Protein AF-0000000072902447 (afdb_homodimer)

Organism: NCBI:txid1402861

Foldseek 3Di:
DAEEEEDAALVLLVLLVVQAHQEYEYFHDDFPDTAFDDLVRLLSNLVPHPHAYEYEHHHDDPDLADDPVSLVSSLVSLLSVVVSVHQAYEHAHAHPVQHGPVVSVVSNCVSNPRHQYEHEASCLSHDDSLVRQVVLQVDPSHQEYEYLLNDQAVVVNLVSQQVSVVRDPPNFYEYEHPDWLVCPLVSLVRDPGPHYYYYLRQFDVSTNPGHGHSVRSNSNNVSVVVSVVVVVD/DAEEEEDAALVLLVLLVVQFHQEYEYFHDDFPDTAFDDLVRLLSNLVPHPHAYEYEHHHDDPDLADDPVSLVSSLVSLLSVVVSVHQAYEHAHAHPVQHGPVVSVVSNCVSNPRHQYEHEASLLSHDDSLVRQVVLQVDPSHQEYEYLLNDQAVVVNLVSQQVSVVRDPPNFYEYEHPDWLVCPLVSLVRDPGPHYYYYLRQFDVSTNPGHGHSVRSNSNNVSVVVSVVVVVD

Secondary structure (DSSP, 8-state):
-EEEEEESSHHHHHHHHHTT-SEEEE-EEETTEEEPPPHHHHHHHHTT--S-EEEE--S-SS-SS--HHHHHHHHHHHHHHHHTT-SEEEE--B-TTSSB-HHHHHHHHHHTTTSEEEE-GGGGG-S-HHHHHHHHTT-TTEEEEEE-TTSSSTTTTHHHHHHHHHH--SSEEEE-SS--HHHHHHHHHT---SEEEESGGGBGGG-TTSPBPHHHHHHHHHHHHHHHHHHH-/-EEEEEESSHHHHHHHHHTT-SEEEE-EEETTEEEPPPHHHHHHHHTT--S-EEEE--S-SS-SS--HHHHHHHHHHHHHHHHTT-SEEEE--B-TTSSB-HHHHHHHHHHTTTSEEEE-GGGGG-S-HHHHHHHHTT-TTEEEEEE-TTSSSTTTTHHHHHHHHHH-SSSEEEE-SS--HHHHHHHHHT---SEEEESGGGBGGG-TTSPBPHHHHHHHHHHHHHHHHHHH-

Solvent-accessible surface area (backbone atoms only — not comparable to full-atom values): 23045 Å² total; per-residue (Å²): 96,45,43,30,35,54,25,53,46,55,66,34,45,55,41,38,53,74,29,52,36,55,29,36,33,38,27,32,47,42,58,95,49,60,25,27,36,27,57,22,51,53,54,57,35,56,78,70,56,87,48,56,38,26,34,36,51,29,77,48,70,58,59,51,52,68,52,74,64,48,49,53,22,45,40,44,39,42,47,50,40,53,72,68,64,48,46,22,39,28,36,54,51,26,36,91,85,29,40,74,29,60,70,59,49,52,54,48,49,60,58,42,62,94,30,48,28,28,36,28,60,59,53,40,61,33,76,57,51,66,63,50,43,59,56,47,43,73,37,84,54,39,50,30,34,30,33,16,41,61,38,89,22,26,74,78,6,41,72,50,42,53,54,48,56,73,72,42,77,52,37,32,44,20,40,23,47,80,41,26,54,90,51,38,55,68,50,54,73,77,42,85,58,46,27,38,42,34,48,38,39,29,14,46,92,49,31,58,56,41,60,61,29,53,67,40,37,33,50,37,36,51,48,45,52,53,51,41,55,58,68,74,101,95,44,44,31,35,54,26,52,46,54,66,35,45,56,42,38,54,74,26,51,36,55,28,37,33,38,28,32,47,39,57,94,49,59,25,26,37,26,58,20,52,52,54,57,34,56,77,70,55,85,49,55,36,26,34,35,51,30,77,47,70,59,60,50,51,68,54,74,64,49,49,53,22,44,42,44,38,42,47,52,39,53,73,67,63,48,48,24,38,28,37,55,52,27,36,92,87,27,39,74,28,61,71,60,48,51,52,48,49,61,56,40,63,94,32,48,28,28,35,28,60,59,50,38,60,34,75,58,50,66,63,50,42,57,56,47,42,72,37,84,53,38,50,30,33,30,32,18,40,61,39,89,22,26,76,77,6,41,72,50,41,53,53,48,57,73,73,39,77,50,37,34,45,22,41,23,48,80,40,26,53,92,50,39,56,70,50,52,74,76,42,83,58,46,28,38,41,33,47,39,37,29,14,47,93,50,30,58,56,42,61,60,30,52,67,39,37,34,49,37,35,52,48,44,52,53,51,40,56,56,67,76,101

InterPro domains:
  IPR005627 CutC-like [PF03932] (1-198)
  IPR005627 CutC-like [PTHR12598] (1-202)
  IPR036822 CutC-like domain superfamily [G3DSA:3.20.20.380] (1-233)
  IPR036822 CutC-like domain superfamily [SSF110395] (1-213)

Structure (mmCIF, N/CA/C/O backbone):
data_AF-0000000072902447-model_v1
#
loop_
_entity.id
_entity.type
_entity.pdbx_description
1 polymer 'Copper homeostasis protein cutC homolog'
#
loop_
_atom_site.group_PDB
_atom_site.id
_atom_site.type_symbol
_atom_site.label_atom_id
_atom_site.label_alt_id
_atom_site.label_comp_id
_atom_site.label_asym_id
_atom_site.label_entity_id
_atom_site.label_seq_id
_atom_site.pdbx_PDB_ins_code
_atom_site.Cartn_x
_atom_site.Cartn_y
_atom_site.Cartn_z
_atom_site.occupancy
_atom_site.B_iso_or_equiv
_atom_site.auth_seq_id
_atom_site.auth_comp_id
_atom_site.auth_asym_id
_atom_site.auth_atom_id
_atom_site.pdbx_PDB_model_num
ATOM 1 N N . MET A 1 1 ? -4.559 -27.516 -11.805 1 92.56 1 MET A N 1
ATOM 2 C CA . MET A 1 1 ? -4.395 -26.062 -11.891 1 92.56 1 MET A CA 1
ATOM 3 C C . MET A 1 1 ? -4.977 -25.375 -10.664 1 92.56 1 MET A C 1
ATOM 5 O O . MET A 1 1 ? -6.062 -25.734 -10.203 1 92.56 1 MET A O 1
ATOM 9 N N . LEU A 1 2 ? -4.234 -24.484 -10.086 1 96.94 2 LEU A N 1
ATOM 10 C CA . LEU A 1 2 ? -4.637 -23.781 -8.875 1 96.94 2 LEU A CA 1
ATOM 11 C C . LEU A 1 2 ? -5.066 -22.359 -9.195 1 96.94 2 LEU A C 1
ATOM 13 O O . LEU A 1 2 ? -4.43 -21.672 -10 1 96.94 2 LEU A O 1
ATOM 17 N N . LEU A 1 3 ? -6.188 -21.938 -8.539 1 98.75 3 LEU A N 1
ATOM 18 C CA . LEU A 1 3 ? -6.68 -20.562 -8.664 1 98.75 3 LEU A CA 1
ATOM 19 C C . LEU A 1 3 ? -6.23 -19.719 -7.473 1 98.75 3 LEU A C 1
ATOM 21 O O . LEU A 1 3 ? -6.676 -19.938 -6.344 1 98.75 3 LEU A O 1
ATOM 25 N N . GLU A 1 4 ? -5.391 -18.828 -7.73 1 98.75 4 GLU A N 1
ATOM 26 C CA . GLU A 1 4 ? -4.926 -17.875 -6.73 1 98.75 4 GLU A CA 1
ATOM 27 C C . GLU A 1 4 ? -5.586 -16.516 -6.918 1 98.75 4 GLU A C 1
ATOM 29 O O . GLU A 1 4 ? -5.621 -15.984 -8.031 1 98.75 4 GLU A O 1
ATOM 34 N N . ILE A 1 5 ? -6.098 -15.961 -5.855 1 98.5 5 ILE A N 1
ATOM 35 C CA . ILE A 1 5 ? -6.793 -14.68 -5.93 1 98.5 5 ILE A CA 1
ATOM 36 C C . ILE A 1 5 ? -6.094 -13.656 -5.035 1 98.5 5 ILE A C 1
ATOM 38 O O . ILE A 1 5 ? -5.82 -13.938 -3.867 1 98.5 5 ILE A O 1
ATOM 42 N N . ALA A 1 6 ? -5.75 -12.508 -5.59 1 97.25 6 ALA A N 1
ATOM 43 C CA . ALA A 1 6 ? -5.223 -11.406 -4.789 1 97.25 6 ALA A CA 1
ATOM 44 C C . ALA A 1 6 ? -6.34 -10.703 -4.023 1 97.25 6 ALA A C 1
ATOM 46 O O . ALA A 1 6 ? -7.387 -10.383 -4.59 1 97.25 6 ALA A O 1
ATOM 47 N N . VAL A 1 7 ? -6.133 -10.477 -2.793 1 97.06 7 VAL A N 1
ATOM 48 C CA . VAL A 1 7 ? -7.148 -9.852 -1.948 1 97.06 7 VAL A CA 1
ATOM 49 C C . VAL A 1 7 ? -6.547 -8.648 -1.223 1 97.06 7 VAL A C 1
ATOM 51 O O . VAL A 1 7 ? -5.383 -8.68 -0.81 1 97.06 7 VAL A O 1
ATOM 54 N N . THR A 1 8 ? -7.371 -7.562 -0.995 1 96.12 8 THR A N 1
ATOM 55 C CA . THR A 1 8 ? -6.855 -6.328 -0.417 1 96.12 8 THR A CA 1
ATOM 56 C C . THR A 1 8 ? -7.66 -5.934 0.818 1 96.12 8 THR A C 1
ATOM 58 O O . THR A 1 8 ? -7.34 -4.945 1.484 1 96.12 8 THR A O 1
ATOM 61 N N . THR A 1 9 ? -8.719 -6.621 1.11 1 96.94 9 THR A N 1
ATOM 62 C CA . THR A 1 9 ? -9.531 -6.402 2.303 1 96.94 9 THR A CA 1
ATOM 63 C C . THR A 1 9 ? -9.953 -7.734 2.916 1 96.94 9 THR A C 1
ATOM 65 O O . THR A 1 9 ? -9.844 -8.781 2.275 1 96.94 9 THR A O 1
ATOM 68 N N . VAL A 1 10 ? -10.398 -7.695 4.148 1 98.19 10 VAL A N 1
ATOM 69 C CA . VAL A 1 10 ? -10.922 -8.898 4.797 1 98.19 10 VAL A CA 1
ATOM 70 C C . VAL A 1 10 ? -12.133 -9.414 4.02 1 98.19 10 VAL A C 1
ATOM 72 O O . VAL A 1 10 ? -12.266 -10.625 3.799 1 98.19 10 VAL A O 1
ATOM 75 N N . GLU A 1 11 ? -12.977 -8.531 3.535 1 97.44 11 GLU A N 1
ATOM 76 C CA . GLU A 1 11 ? -14.148 -8.922 2.76 1 97.44 11 GLU A CA 1
ATOM 77 C C . GLU A 1 11 ? -13.75 -9.609 1.456 1 97.44 11 GLU A C 1
ATOM 79 O O . GLU A 1 11 ? -14.375 -10.586 1.045 1 97.44 11 GLU A O 1
ATOM 84 N N . ASP A 1 12 ? -12.742 -9.039 0.76 1 97.25 12 ASP A N 1
ATOM 85 C CA . ASP A 1 12 ? -12.195 -9.719 -0.414 1 97.25 12 ASP A CA 1
ATOM 86 C C . ASP A 1 12 ? -11.875 -11.18 -0.108 1 97.25 12 ASP A C 1
ATOM 88 O O . ASP A 1 12 ? -12.234 -12.07 -0.876 1 97.25 12 ASP A O 1
ATOM 92 N N . ALA A 1 13 ? -11.148 -11.367 1.017 1 98.5 13 ALA A N 1
ATOM 93 C CA . ALA A 1 13 ? -10.672 -12.695 1.389 1 98.5 13 ALA A CA 1
ATOM 94 C C . ALA A 1 13 ? -11.828 -13.648 1.652 1 98.5 13 ALA A C 1
ATOM 96 O O . ALA A 1 13 ? -11.812 -14.797 1.199 1 98.5 13 ALA A O 1
ATOM 97 N N . LEU A 1 14 ? -12.828 -13.156 2.389 1 98.75 14 LEU A N 1
ATOM 98 C CA . LEU A 1 14 ? -14 -13.969 2.686 1 98.75 14 LEU A CA 1
ATOM 99 C C . LEU A 1 14 ? -14.711 -14.391 1.402 1 98.75 14 LEU A C 1
ATOM 101 O O . LEU A 1 14 ? -15.031 -15.57 1.225 1 98.75 14 LEU A O 1
ATOM 105 N N . ILE A 1 15 ? -14.875 -13.484 0.484 1 98.62 15 ILE A N 1
ATOM 106 C CA . ILE A 1 15 ? -15.562 -13.742 -0.773 1 98.62 15 ILE A CA 1
ATOM 107 C C . ILE A 1 15 ? -14.734 -14.695 -1.631 1 98.62 15 ILE A C 1
ATOM 109 O O . ILE A 1 15 ? -15.273 -15.664 -2.188 1 98.62 15 ILE A O 1
ATOM 113 N N . ALA A 1 16 ? -13.453 -14.461 -1.726 1 98.75 16 ALA A N 1
ATOM 114 C CA . ALA A 1 16 ? -12.578 -15.258 -2.576 1 98.75 16 ALA A CA 1
ATOM 115 C C . ALA A 1 16 ? -12.578 -16.719 -2.146 1 98.75 16 ALA A C 1
ATOM 117 O O . ALA A 1 16 ? -12.781 -17.609 -2.973 1 98.75 16 ALA A O 1
ATOM 118 N N . GLN A 1 17 ? -12.359 -17.016 -0.842 1 98.69 17 GLN A N 1
ATOM 119 C CA . GLN A 1 17 ? -12.25 -18.391 -0.37 1 98.69 17 GLN A CA 1
ATOM 120 C C . GLN A 1 17 ? -13.602 -19.094 -0.415 1 98.69 17 GLN A C 1
ATOM 122 O O . GLN A 1 17 ? -13.664 -20.297 -0.673 1 98.69 17 GLN A O 1
ATOM 127 N N . GLU A 1 18 ? -14.695 -18.328 -0.241 1 98.69 18 GLU A N 1
ATOM 128 C CA . GLU A 1 18 ? -16.031 -18.906 -0.278 1 98.69 18 GLU A CA 1
ATOM 129 C C . GLU A 1 18 ? -16.453 -19.25 -1.706 1 98.69 18 GLU A C 1
ATOM 131 O O . GLU A 1 18 ? -17.359 -20.062 -1.919 1 98.69 18 GLU A O 1
ATOM 136 N N . ASN A 1 19 ? -15.781 -18.625 -2.654 1 98.75 19 ASN A N 1
ATOM 137 C CA . ASN A 1 19 ? -16.219 -18.797 -4.039 1 98.75 19 ASN A CA 1
ATOM 138 C C . ASN A 1 19 ? -15.172 -19.562 -4.855 1 98.75 19 ASN A C 1
ATOM 140 O O . ASN A 1 19 ? -15.227 -19.562 -6.086 1 98.75 19 ASN A O 1
ATOM 144 N N . GLY A 1 20 ? -14.188 -20.156 -4.18 1 98.56 20 GLY A N 1
ATOM 145 C CA . GLY A 1 20 ? -13.461 -21.203 -4.879 1 98.56 20 GLY A CA 1
ATOM 146 C C . GLY A 1 20 ? -11.977 -20.922 -5.012 1 98.56 20 GLY A C 1
ATOM 147 O O . GLY A 1 20 ? -11.242 -21.703 -5.613 1 98.56 20 GLY A O 1
ATOM 148 N N . ALA A 1 21 ? -11.484 -19.812 -4.457 1 98.81 21 ALA A N 1
ATOM 149 C CA . ALA A 1 21 ? -10.047 -19.594 -4.469 1 98.81 21 ALA A CA 1
ATOM 150 C C . ALA A 1 21 ? -9.312 -20.75 -3.783 1 98.81 21 ALA A C 1
ATOM 152 O O . ALA A 1 21 ? -9.711 -21.188 -2.701 1 98.81 21 ALA A O 1
ATOM 153 N N . ASP A 1 22 ? -8.281 -21.266 -4.43 1 98.69 22 ASP A N 1
ATOM 154 C CA . ASP A 1 22 ? -7.484 -22.328 -3.824 1 98.69 22 ASP A CA 1
ATOM 155 C C . ASP A 1 22 ? -6.418 -21.75 -2.895 1 98.69 22 ASP A C 1
ATOM 157 O O . ASP A 1 22 ? -5.977 -22.422 -1.957 1 98.69 22 ASP A O 1
ATOM 161 N N . ARG A 1 23 ? -5.98 -20.594 -3.154 1 98.62 23 ARG A N 1
ATOM 162 C CA . ARG A 1 23 ? -4.992 -19.812 -2.42 1 98.62 23 ARG A CA 1
ATOM 163 C C . ARG A 1 23 ? -5.242 -18.312 -2.576 1 98.62 23 ARG A C 1
ATOM 165 O O . ARG A 1 23 ? -5.785 -17.875 -3.594 1 98.62 23 ARG A O 1
ATOM 172 N N . MET A 1 24 ? -4.902 -17.578 -1.589 1 98.69 24 MET A N 1
ATOM 173 C CA . MET A 1 24 ? -5.039 -16.125 -1.651 1 98.69 24 MET A CA 1
ATOM 174 C C . MET A 1 24 ? -3.691 -15.445 -1.442 1 98.69 24 MET A C 1
ATOM 176 O O . MET A 1 24 ? -2.842 -15.953 -0.709 1 98.69 24 MET A O 1
ATOM 180 N N . VAL A 1 25 ? -3.486 -14.367 -2.084 1 98.31 25 VAL A N 1
ATOM 181 C CA . VAL A 1 25 ? -2.346 -13.492 -1.823 1 98.31 25 VAL A CA 1
ATOM 182 C C . VAL A 1 25 ? -2.834 -12.148 -1.296 1 98.31 25 VAL A C 1
ATOM 184 O O . VAL A 1 25 ? -3.58 -11.438 -1.978 1 98.31 25 VAL A O 1
ATOM 187 N N . VAL A 1 26 ? -2.404 -11.812 -0.092 1 98.12 26 VAL A N 1
ATOM 188 C CA . VAL A 1 26 ? -2.781 -10.539 0.511 1 98.12 26 VAL A CA 1
ATOM 189 C C . VAL A 1 26 ? -1.803 -9.445 0.075 1 98.12 26 VAL A C 1
ATOM 191 O O . VAL A 1 26 ? -0.586 -9.648 0.113 1 98.12 26 VAL A O 1
ATOM 194 N N . MET A 1 27 ? -2.328 -8.367 -0.364 1 96.31 27 MET A N 1
ATOM 195 C CA . MET A 1 27 ? -1.509 -7.207 -0.711 1 96.31 27 MET A CA 1
ATOM 196 C C . MET A 1 27 ? -2.258 -5.906 -0.435 1 96.31 27 MET A C 1
ATOM 198 O O . MET A 1 27 ? -3.463 -5.922 -0.177 1 96.31 27 MET A O 1
ATOM 202 N N . SER A 1 28 ? -1.474 -4.875 -0.25 1 93.06 28 SER A N 1
ATOM 203 C CA . SER A 1 28 ? -2.068 -3.543 -0.303 1 93.06 28 SER A CA 1
ATOM 204 C C . SER A 1 28 ? -1.907 -2.92 -1.686 1 93.06 28 SER A C 1
ATOM 206 O O . SER A 1 28 ? -0.865 -3.076 -2.326 1 93.06 28 SER A O 1
ATOM 208 N N . SER A 1 29 ? -3.02 -2.613 -2.209 1 72.31 29 SER A N 1
ATOM 209 C CA . SER A 1 29 ? -2.951 -2.111 -3.576 1 72.31 29 SER A CA 1
ATOM 210 C C . SER A 1 29 ? -3.672 -0.775 -3.713 1 72.31 29 SER A C 1
ATOM 212 O O . SER A 1 29 ? -4.625 -0.5 -2.98 1 72.31 29 SER A O 1
ATOM 214 N N . VAL A 1 30 ? -2.738 0.03 -4.348 1 63.28 30 VAL A N 1
ATOM 215 C CA . VAL A 1 30 ? -3.412 1.206 -4.887 1 63.28 30 VAL A CA 1
ATOM 216 C C . VAL A 1 30 ? -3.299 1.214 -6.41 1 63.28 30 VAL A C 1
ATOM 218 O O . VAL A 1 30 ? -2.213 1.419 -6.957 1 63.28 30 VAL A O 1
ATOM 221 N N . GLY A 1 31 ? -4.227 0.625 -7.086 1 67.94 31 GLY A N 1
ATOM 222 C CA . GLY A 1 31 ? -4.168 0.491 -8.531 1 67.94 31 GLY A CA 1
ATOM 223 C C . GLY A 1 31 ? -3.789 -0.906 -8.984 1 67.94 31 GLY A C 1
ATOM 224 O O . GLY A 1 31 ? -4.398 -1.89 -8.562 1 67.94 31 GLY A O 1
ATOM 225 N N . ASN A 1 32 ? -2.797 -0.96 -9.93 1 69.31 32 ASN A N 1
ATOM 226 C CA . ASN A 1 32 ? -2.457 -2.25 -10.523 1 69.31 32 ASN A CA 1
ATOM 227 C C . ASN A 1 32 ? -1.223 -2.861 -9.867 1 69.31 32 ASN A C 1
ATOM 229 O O . ASN A 1 32 ? -0.818 -3.973 -10.211 1 69.31 32 ASN A O 1
ATOM 233 N N . GLU A 1 33 ? -0.6 -2.156 -8.977 1 80 33 GLU A N 1
ATOM 234 C CA . GLU A 1 33 ? 0.58 -2.664 -8.281 1 80 33 GLU A CA 1
ATOM 235 C C . GLU A 1 33 ? 0.296 -2.887 -6.797 1 80 33 GLU A C 1
ATOM 237 O O . GLU A 1 33 ? -0.623 -2.283 -6.238 1 80 33 GLU A O 1
ATOM 242 N N . GLY A 1 34 ? 1.068 -3.859 -6.262 1 91.75 34 GLY A N 1
ATOM 243 C CA . GLY A 1 34 ? 0.869 -4.16 -4.852 1 91.75 34 GLY A CA 1
ATOM 244 C C . GLY A 1 34 ? 2.1 -3.895 -4.004 1 91.75 34 GLY A C 1
ATOM 245 O O . GLY A 1 34 ? 3.219 -3.859 -4.523 1 91.75 34 GLY A O 1
ATOM 246 N N . VAL A 1 35 ? 1.847 -3.6 -2.791 1 95.62 35 VAL A N 1
ATOM 247 C CA . VAL A 1 35 ? 2.902 -3.506 -1.789 1 95.62 35 VAL A CA 1
ATOM 248 C C . VAL A 1 35 ? 2.551 -4.375 -0.584 1 95.62 35 VAL A C 1
ATOM 250 O O . VAL A 1 35 ? 1.444 -4.914 -0.5 1 95.62 35 VAL A O 1
ATOM 253 N N . THR A 1 36 ? 3.604 -4.562 0.254 1 97.81 36 THR A N 1
ATOM 254 C CA . THR A 1 36 ? 3.391 -5.359 1.457 1 97.81 36 THR A CA 1
ATOM 255 C C . THR A 1 36 ? 2.258 -4.781 2.297 1 97.81 36 THR A C 1
ATOM 257 O O . THR A 1 36 ? 2.256 -3.588 2.607 1 97.81 36 THR A O 1
ATOM 260 N N . PRO A 1 37 ? 1.238 -5.586 2.615 1 97.56 37 PRO A N 1
ATOM 261 C CA . PRO A 1 37 ? 0.109 -5.09 3.406 1 97.56 37 PRO A CA 1
ATOM 262 C C . PRO A 1 37 ? 0.487 -4.801 4.855 1 97.56 37 PRO A C 1
ATOM 264 O O . PRO A 1 37 ? 1.569 -5.188 5.305 1 97.56 37 PRO A O 1
ATOM 267 N N . SER A 1 38 ? -0.385 -4.102 5.516 1 97.88 38 SER A N 1
ATOM 268 C CA . SER A 1 38 ? -0.175 -3.82 6.934 1 97.88 38 SER A CA 1
ATOM 269 C C . SER A 1 38 ? -0.292 -5.086 7.77 1 97.88 38 SER A C 1
ATOM 271 O O . SER A 1 38 ? -0.918 -6.062 7.348 1 97.88 38 SER A O 1
ATOM 273 N N . PHE A 1 39 ? 0.347 -5.051 8.914 1 97.88 39 PHE A N 1
ATOM 274 C CA . PHE A 1 39 ? 0.264 -6.16 9.859 1 97.88 39 PHE A CA 1
ATOM 275 C C . PHE A 1 39 ? -1.186 -6.457 10.227 1 97.88 39 PHE A C 1
ATOM 277 O O . PHE A 1 39 ? -1.607 -7.613 10.227 1 97.88 39 PHE A O 1
ATOM 284 N N . GLY A 1 40 ? -1.967 -5.398 10.555 1 98.38 40 GLY A N 1
ATOM 285 C CA . GLY A 1 40 ? -3.35 -5.559 10.969 1 98.38 40 GLY A CA 1
ATOM 286 C C . GLY A 1 40 ? -4.215 -6.242 9.93 1 98.38 40 GLY A C 1
ATOM 287 O O . GLY A 1 40 ? -5.074 -7.059 10.266 1 98.38 40 GLY A O 1
ATOM 288 N N . LEU A 1 41 ? -4.035 -5.93 8.672 1 98.44 41 LEU A N 1
ATOM 289 C CA . LEU A 1 41 ? -4.828 -6.531 7.602 1 98.44 41 LEU A CA 1
ATOM 290 C C . LEU A 1 41 ? -4.57 -8.031 7.512 1 98.44 41 LEU A C 1
ATOM 292 O O . LEU A 1 41 ? -5.516 -8.82 7.461 1 98.44 41 LEU A O 1
ATOM 296 N N . VAL A 1 42 ? -3.268 -8.43 7.516 1 98.75 42 VAL A N 1
ATOM 297 C CA . VAL A 1 42 ? -2.92 -9.844 7.395 1 98.75 42 VAL A CA 1
ATOM 298 C C . VAL A 1 42 ? -3.436 -10.609 8.609 1 98.75 42 VAL A C 1
ATOM 300 O O . VAL A 1 42 ? -4.004 -11.688 8.477 1 98.75 42 VAL A O 1
ATOM 303 N N . GLU A 1 43 ? -3.221 -10.039 9.766 1 98.75 43 GLU A N 1
ATOM 304 C CA . GLU A 1 43 ? -3.68 -10.68 10.992 1 98.75 43 GLU A CA 1
ATOM 305 C C . GLU A 1 43 ? -5.188 -10.914 10.969 1 98.75 43 GLU A C 1
ATOM 307 O O . GLU A 1 43 ? -5.66 -12 11.312 1 98.75 43 GLU A O 1
ATOM 312 N N . GLU A 1 44 ? -5.941 -9.875 10.586 1 98.56 44 GLU A N 1
ATOM 313 C CA . GLU A 1 44 ? -7.395 -9.984 10.539 1 98.56 44 GLU A CA 1
ATOM 314 C C . GLU A 1 44 ? -7.84 -11.039 9.531 1 98.56 44 GLU A C 1
ATOM 316 O O . GLU A 1 44 ? -8.75 -11.828 9.805 1 98.56 44 GLU A O 1
ATOM 321 N N . ILE A 1 45 ? -7.238 -11.047 8.352 1 98.69 45 ILE A N 1
ATOM 322 C CA . ILE A 1 45 ? -7.598 -12.016 7.316 1 98.69 45 ILE A CA 1
ATOM 323 C C . ILE A 1 45 ? -7.27 -13.43 7.797 1 98.69 45 ILE A C 1
ATOM 325 O O . ILE A 1 45 ? -8.047 -14.359 7.574 1 98.69 45 ILE A O 1
ATOM 329 N N . LYS A 1 46 ? -6.117 -13.594 8.414 1 98.56 46 LYS A N 1
ATOM 330 C CA . LYS A 1 46 ? -5.648 -14.898 8.875 1 98.56 46 LYS A CA 1
ATOM 331 C C . LYS A 1 46 ? -6.656 -15.539 9.828 1 98.56 46 LYS A C 1
ATOM 333 O O . LYS A 1 46 ? -6.816 -16.766 9.836 1 98.56 46 LYS A O 1
ATOM 338 N N . LYS A 1 47 ? -7.414 -14.789 10.609 1 97.81 47 LYS A N 1
ATOM 339 C CA . LYS A 1 47 ? -8.391 -15.273 11.578 1 97.81 47 LYS A CA 1
ATOM 340 C C . LYS A 1 47 ? -9.508 -16.047 10.883 1 97.81 47 LYS A C 1
ATOM 342 O O . LYS A 1 47 ? -10.148 -16.906 11.5 1 97.81 47 LYS A O 1
ATOM 347 N N . PHE A 1 48 ? -9.703 -15.719 9.602 1 97.06 48 PHE A N 1
ATOM 348 C CA . PHE A 1 48 ? -10.875 -16.266 8.93 1 97.06 48 PHE A CA 1
ATOM 349 C C . PHE A 1 48 ? -10.461 -17.203 7.797 1 97.06 48 PHE A C 1
ATOM 351 O O . PHE A 1 48 ? -11.305 -17.906 7.23 1 97.06 48 PHE A O 1
ATOM 358 N N . SER A 1 49 ? -9.219 -17.219 7.477 1 97.5 49 SER A N 1
ATOM 359 C CA . SER A 1 49 ? -8.758 -17.922 6.281 1 97.5 49 SER A CA 1
ATOM 360 C C . SER A 1 49 ? -8.789 -19.438 6.484 1 97.5 49 SER A C 1
ATOM 362 O O . SER A 1 49 ? -8.25 -19.938 7.473 1 97.5 49 SER A O 1
ATOM 364 N N . PHE A 1 50 ? -9.336 -20.156 5.543 1 97.81 50 PHE A N 1
ATOM 365 C CA . PHE A 1 50 ? -9.289 -21.609 5.582 1 97.81 50 PHE A CA 1
ATOM 366 C C . PHE A 1 50 ? -8.586 -22.156 4.348 1 97.81 50 PHE A C 1
ATOM 368 O O . PHE A 1 50 ? -8.375 -23.375 4.234 1 97.81 50 PHE A O 1
ATOM 375 N N . VAL A 1 51 ? -8.258 -21.328 3.402 1 98.19 51 VAL A N 1
ATOM 376 C CA . VAL A 1 51 ? -7.359 -21.688 2.314 1 98.19 51 VAL A CA 1
ATOM 377 C C . VAL A 1 51 ? -5.977 -21.078 2.57 1 98.19 51 VAL A C 1
ATOM 379 O O . VAL A 1 51 ? -5.84 -20.125 3.338 1 98.19 51 VAL A O 1
ATOM 382 N N . PRO A 1 52 ? -4.918 -21.656 1.969 1 98.56 52 PRO A N 1
ATOM 383 C CA . PRO A 1 52 ? -3.572 -21.125 2.18 1 98.56 52 PRO A CA 1
ATOM 384 C C . PRO A 1 52 ? -3.469 -19.641 1.85 1 98.56 52 PRO A C 1
ATOM 386 O O . PRO A 1 52 ? -4.047 -19.172 0.862 1 98.56 52 PRO A O 1
ATOM 389 N N . LEU A 1 53 ? -2.781 -18.938 2.727 1 98.69 53 LEU A N 1
ATOM 390 C CA . LEU A 1 53 ? -2.59 -17.5 2.594 1 98.69 53 LEU A CA 1
ATOM 391 C C . LEU A 1 53 ? -1.13 -17.156 2.301 1 98.69 53 LEU A C 1
ATOM 393 O O . LEU A 1 53 ? -0.228 -17.672 2.977 1 98.69 53 LEU A O 1
ATOM 397 N N . SER A 1 54 ? -0.941 -16.438 1.248 1 98.62 54 SER A N 1
ATOM 398 C CA . SER A 1 54 ? 0.356 -15.836 0.953 1 98.62 54 SER A CA 1
ATOM 399 C C . SER A 1 54 ? 0.309 -14.32 1.098 1 98.62 54 SER A C 1
ATOM 401 O O . SER A 1 54 ? -0.772 -13.727 1.139 1 98.62 54 SER A O 1
ATOM 403 N N . VAL A 1 55 ? 1.481 -13.727 1.285 1 98.81 55 VAL A N 1
ATOM 404 C CA . VAL A 1 55 ? 1.545 -12.281 1.428 1 98.81 55 VAL A CA 1
ATOM 405 C C . VAL A 1 55 ? 2.584 -11.711 0.464 1 98.81 55 VAL A C 1
ATOM 407 O O . VAL A 1 55 ? 3.691 -12.242 0.351 1 98.81 55 VAL A O 1
ATOM 410 N N . LEU A 1 56 ? 2.182 -10.695 -0.217 1 98.25 56 LEU A N 1
ATOM 411 C CA . LEU A 1 56 ? 3.121 -9.984 -1.075 1 98.25 56 LEU A CA 1
ATOM 412 C C . LEU A 1 56 ? 4.168 -9.25 -0.244 1 98.25 56 LEU A C 1
ATOM 414 O O . LEU A 1 56 ? 3.824 -8.516 0.686 1 98.25 56 LEU A O 1
ATOM 418 N N . ILE A 1 57 ? 5.422 -9.492 -0.516 1 98.56 57 ILE A N 1
ATOM 419 C CA . ILE A 1 57 ? 6.539 -8.789 0.105 1 98.56 57 ILE A CA 1
ATOM 420 C C . ILE A 1 57 ? 7.199 -7.871 -0.917 1 98.56 57 ILE A C 1
ATOM 422 O O . ILE A 1 57 ? 8 -8.32 -1.739 1 98.56 57 ILE A O 1
ATOM 426 N N . GLN A 1 58 ? 6.852 -6.688 -0.906 1 97.19 58 GLN A N 1
ATOM 427 C CA . GLN A 1 58 ? 7.281 -5.633 -1.818 1 97.19 58 GLN A CA 1
ATOM 428 C C . GLN A 1 58 ? 7.258 -4.27 -1.135 1 97.19 58 GLN A C 1
ATOM 430 O O . GLN A 1 58 ? 6.188 -3.689 -0.93 1 97.19 58 GLN A O 1
ATOM 435 N N . PRO A 1 59 ? 8.375 -3.775 -0.769 1 96.25 59 PRO A N 1
ATOM 436 C CA . PRO A 1 59 ? 8.43 -2.617 0.127 1 96.25 59 PRO A CA 1
ATOM 437 C C . PRO A 1 59 ? 7.965 -1.328 -0.548 1 96.25 59 PRO A C 1
ATOM 439 O O . PRO A 1 59 ? 7.613 -0.362 0.133 1 96.25 59 PRO A O 1
ATOM 442 N N . HIS A 1 60 ? 8.039 -1.233 -1.888 1 93.75 60 HIS A N 1
ATOM 443 C CA . HIS A 1 60 ? 7.59 -0.079 -2.656 1 93.75 60 HIS A CA 1
ATOM 444 C C . HIS A 1 60 ? 7.398 -0.437 -4.125 1 93.75 60 HIS A C 1
ATOM 446 O O . HIS A 1 60 ? 7.738 -1.544 -4.551 1 93.75 60 HIS A O 1
ATOM 452 N N . CYS A 1 61 ? 6.852 0.449 -4.914 1 89.62 61 CYS A N 1
ATOM 453 C CA . CYS A 1 61 ? 6.578 0.188 -6.324 1 89.62 61 CYS A CA 1
ATOM 454 C C . CYS A 1 61 ? 7.527 0.978 -7.219 1 89.62 61 CYS A C 1
ATOM 456 O O . CYS A 1 61 ? 7.18 1.312 -8.352 1 89.62 61 CYS A O 1
ATOM 458 N N . GLN A 1 62 ? 8.695 1.357 -6.715 1 90.75 62 GLN A N 1
ATOM 459 C CA . GLN A 1 62 ? 9.609 2.227 -7.457 1 90.75 62 GLN A CA 1
ATOM 460 C C . GLN A 1 62 ? 10.531 1.416 -8.359 1 90.75 62 GLN A C 1
ATOM 462 O O . GLN A 1 62 ? 10.812 1.814 -9.492 1 90.75 62 GLN A O 1
ATOM 467 N N . THR A 1 63 ? 11.023 0.361 -7.855 1 93.06 63 THR A N 1
ATOM 468 C CA . THR A 1 63 ? 11.992 -0.483 -8.539 1 93.06 63 THR A CA 1
ATOM 469 C C . THR A 1 63 ? 12.047 -1.872 -7.91 1 93.06 63 THR A C 1
ATOM 471 O O . THR A 1 63 ? 11.609 -2.061 -6.773 1 93.06 63 THR A O 1
ATOM 474 N N . TYR A 1 64 ? 12.453 -2.855 -8.703 1 96.75 64 TYR A N 1
ATOM 475 C CA . TYR A 1 64 ? 12.703 -4.184 -8.156 1 96.75 64 TYR A CA 1
ATOM 476 C C . TYR A 1 64 ? 14.18 -4.359 -7.805 1 96.75 64 TYR A C 1
ATOM 478 O O . TYR A 1 64 ? 14.578 -5.414 -7.305 1 96.75 64 TYR A O 1
ATOM 486 N N . ALA A 1 65 ? 14.984 -3.33 -8.164 1 97.69 65 ALA A N 1
ATOM 487 C CA . ALA A 1 65 ? 16.375 -3.273 -7.711 1 97.69 65 ALA A CA 1
ATOM 488 C C . ALA A 1 65 ? 16.469 -2.598 -6.348 1 97.69 65 ALA A C 1
ATOM 490 O O . ALA A 1 65 ? 16.531 -1.368 -6.258 1 97.69 65 ALA A O 1
ATOM 491 N N . TYR A 1 66 ? 16.578 -3.398 -5.328 1 97.81 66 TYR A N 1
ATOM 492 C CA . TYR A 1 66 ? 16.422 -2.932 -3.955 1 97.81 66 TYR A CA 1
ATOM 493 C C . TYR A 1 66 ? 17.766 -2.584 -3.338 1 97.81 66 TYR A C 1
ATOM 495 O O . TYR A 1 66 ? 18.797 -3.191 -3.674 1 97.81 66 TYR A O 1
ATOM 503 N N . ASN A 1 67 ? 17.766 -1.603 -2.453 1 97.19 67 ASN A N 1
ATOM 504 C CA . ASN A 1 67 ? 18.953 -1.27 -1.678 1 97.19 67 ASN A CA 1
ATOM 505 C C . ASN A 1 67 ? 18.969 -1.993 -0.335 1 97.19 67 ASN A C 1
ATOM 507 O O . ASN A 1 67 ? 18.109 -2.826 -0.063 1 97.19 67 ASN A O 1
ATOM 511 N N . LYS A 1 68 ? 19.969 -1.721 0.476 1 97.5 68 LYS A N 1
ATOM 512 C CA . LYS A 1 68 ? 20.156 -2.453 1.725 1 97.5 68 LYS A CA 1
ATOM 513 C C . LYS A 1 68 ? 18.984 -2.238 2.676 1 97.5 68 LYS A C 1
ATOM 515 O O . LYS A 1 68 ? 18.594 -3.15 3.41 1 97.5 68 LYS A O 1
ATOM 520 N N . TYR A 1 69 ? 18.391 -1.043 2.689 1 98.19 69 TYR A N 1
ATOM 521 C CA . TYR A 1 69 ? 17.266 -0.751 3.568 1 98.19 69 TYR A CA 1
ATOM 522 C C . TYR A 1 69 ? 16.016 -1.499 3.119 1 98.19 69 TYR A C 1
ATOM 524 O O . TYR A 1 69 ? 15.25 -1.988 3.947 1 98.19 69 TYR A O 1
ATOM 532 N N . ASP A 1 70 ? 15.867 -1.573 1.794 1 98 70 ASP A N 1
ATOM 533 C CA . ASP A 1 70 ? 14.75 -2.332 1.248 1 98 70 ASP A CA 1
ATOM 534 C C . ASP A 1 70 ? 14.82 -3.797 1.678 1 98 70 ASP A C 1
ATOM 536 O O . ASP A 1 70 ? 13.812 -4.371 2.105 1 98 70 ASP A O 1
ATOM 540 N N . VAL A 1 71 ? 16 -4.344 1.582 1 98.12 71 VAL A N 1
ATOM 541 C CA . VAL A 1 71 ? 16.188 -5.758 1.894 1 98.12 71 VAL A CA 1
ATOM 542 C C . VAL A 1 71 ? 15.891 -6.004 3.371 1 98.12 71 VAL A C 1
ATOM 544 O O . VAL A 1 71 ? 15.234 -6.984 3.721 1 98.12 71 VAL A O 1
ATOM 547 N N . LYS A 1 72 ? 16.391 -5.145 4.211 1 98.31 72 LYS A N 1
ATOM 548 C CA . LYS A 1 72 ? 16.125 -5.273 5.641 1 98.31 72 LYS A CA 1
ATOM 549 C C . LYS A 1 72 ? 14.625 -5.195 5.926 1 98.31 72 LYS A C 1
ATOM 551 O O . LYS A 1 72 ? 14.102 -5.961 6.738 1 98.31 72 LYS A O 1
ATOM 556 N N . THR A 1 73 ? 13.977 -4.297 5.25 1 98.62 73 THR A N 1
ATOM 557 C CA . THR A 1 73 ? 12.531 -4.141 5.375 1 98.62 73 THR A CA 1
ATOM 558 C C . THR A 1 73 ? 11.82 -5.426 4.961 1 98.62 73 THR A C 1
ATOM 560 O O . THR A 1 73 ? 10.961 -5.922 5.691 1 98.62 73 THR A O 1
ATOM 563 N N . MET A 1 74 ? 12.203 -5.984 3.873 1 98.81 74 MET A N 1
ATOM 564 C CA . MET A 1 74 ? 11.586 -7.195 3.342 1 98.81 74 MET A CA 1
ATOM 565 C C . MET A 1 74 ? 11.812 -8.375 4.277 1 98.81 74 MET A C 1
ATOM 567 O O . MET A 1 74 ? 10.891 -9.156 4.531 1 98.81 74 MET A O 1
ATOM 571 N N . CYS A 1 75 ? 13.047 -8.461 4.758 1 98.81 75 CYS A N 1
ATOM 572 C CA . CYS A 1 75 ? 13.359 -9.531 5.691 1 98.81 75 CYS A CA 1
ATOM 573 C C . CYS A 1 75 ? 12.5 -9.445 6.945 1 98.81 75 CYS A C 1
ATOM 575 O O . CYS A 1 75 ? 11.93 -10.445 7.387 1 98.81 75 CYS A O 1
ATOM 577 N N . ARG A 1 76 ? 12.398 -8.273 7.488 1 98.62 76 ARG A N 1
ATOM 578 C CA . ARG A 1 76 ? 11.602 -8.07 8.695 1 98.62 76 ARG A CA 1
ATOM 579 C C . ARG A 1 76 ? 10.133 -8.375 8.438 1 98.62 76 ARG A C 1
ATOM 581 O O . ARG A 1 76 ? 9.461 -8.984 9.281 1 98.62 76 ARG A O 1
ATOM 588 N N . ASP A 1 77 ? 9.633 -7.953 7.301 1 98.75 77 ASP A N 1
ATOM 589 C CA . ASP A 1 77 ? 8.25 -8.242 6.945 1 98.75 77 ASP A CA 1
ATOM 590 C C . ASP A 1 77 ? 8.008 -9.742 6.816 1 98.75 77 ASP A C 1
ATOM 592 O O . ASP A 1 77 ? 6.977 -10.25 7.258 1 98.75 77 ASP A O 1
ATOM 596 N N . ILE A 1 78 ? 8.953 -10.461 6.207 1 98.88 78 ILE A N 1
ATOM 597 C CA . ILE A 1 78 ? 8.836 -11.914 6.098 1 98.88 78 ILE A CA 1
ATOM 598 C C . ILE A 1 78 ? 8.781 -12.531 7.492 1 98.88 78 ILE A C 1
ATOM 600 O O . ILE A 1 78 ? 7.965 -13.422 7.75 1 98.88 78 ILE A O 1
ATOM 604 N N . GLU A 1 79 ? 9.594 -12.055 8.398 1 98.56 79 GLU A N 1
ATOM 605 C CA . GLU A 1 79 ? 9.594 -12.547 9.773 1 98.56 79 GLU A CA 1
ATOM 606 C C . GLU A 1 79 ? 8.242 -12.336 10.438 1 98.56 79 GLU A C 1
ATOM 608 O O . GLU A 1 79 ? 7.75 -13.211 11.156 1 98.56 79 GLU A O 1
ATOM 613 N N . MET A 1 80 ? 7.676 -11.195 10.203 1 98.06 80 MET A N 1
ATOM 614 C CA . MET A 1 80 ? 6.367 -10.898 10.773 1 98.06 80 MET A CA 1
ATOM 615 C C . MET A 1 80 ? 5.301 -11.836 10.211 1 98.06 80 MET A C 1
ATOM 617 O O . MET A 1 80 ? 4.379 -12.234 10.922 1 98.06 80 MET A O 1
ATOM 621 N N . MET A 1 81 ? 5.41 -12.117 8.922 1 98.56 81 MET A N 1
ATOM 622 C CA . MET A 1 81 ? 4.453 -13.039 8.32 1 98.56 81 MET A CA 1
ATOM 623 C C . MET A 1 81 ? 4.586 -14.438 8.914 1 98.56 81 MET A C 1
ATOM 625 O O . MET A 1 81 ? 3.59 -15.133 9.094 1 98.56 81 MET A O 1
ATOM 629 N N . LYS A 1 82 ? 5.801 -14.844 9.188 1 97.81 82 LYS A N 1
ATOM 630 C CA . LYS A 1 82 ? 6.02 -16.125 9.859 1 97.81 82 LYS A CA 1
ATOM 631 C C . LYS A 1 82 ? 5.352 -16.141 11.234 1 97.81 82 LYS A C 1
ATOM 633 O O . LYS A 1 82 ? 4.75 -17.141 11.625 1 97.81 82 LYS A O 1
ATOM 638 N N . GLU A 1 83 ? 5.477 -15.023 11.891 1 96.5 83 GLU A N 1
ATOM 639 C CA . GLU A 1 83 ? 4.844 -14.898 13.203 1 96.5 83 GLU A CA 1
ATOM 640 C C . GLU A 1 83 ? 3.33 -15.055 13.094 1 96.5 83 GLU A C 1
ATOM 642 O O . GLU A 1 83 ? 2.697 -15.625 13.992 1 96.5 83 GLU A O 1
ATOM 647 N N . LEU A 1 84 ? 2.789 -14.602 12.047 1 97.81 84 LEU A N 1
ATOM 648 C CA . LEU A 1 84 ? 1.349 -14.664 11.836 1 97.81 84 LEU A CA 1
ATOM 649 C C . LEU A 1 84 ? 0.948 -16.016 11.258 1 97.81 84 LEU A C 1
ATOM 651 O O . LEU A 1 84 ? -0.235 -16.266 11.008 1 97.81 84 LEU A O 1
ATOM 655 N N . LYS A 1 85 ? 1.955 -16.859 10.953 1 97.75 85 LYS A N 1
ATOM 656 C CA . LYS A 1 85 ? 1.776 -18.234 10.492 1 97.75 85 LYS A CA 1
ATOM 657 C C . LYS A 1 85 ? 1.127 -18.281 9.109 1 97.75 85 LYS A C 1
ATOM 659 O O . LYS A 1 85 ? 0.281 -19.125 8.844 1 97.75 85 LYS A O 1
ATOM 664 N N . VAL A 1 86 ? 1.399 -17.25 8.305 1 97.88 86 VAL A N 1
ATOM 665 C CA . VAL A 1 86 ? 0.939 -17.328 6.922 1 97.88 86 VAL A CA 1
ATOM 666 C C . VAL A 1 86 ? 1.71 -18.422 6.18 1 97.88 86 VAL A C 1
ATOM 668 O O . VAL A 1 86 ? 2.854 -18.719 6.527 1 97.88 86 VAL A O 1
ATOM 671 N N . GLU A 1 87 ? 1.141 -19 5.184 1 98.56 87 GLU A N 1
ATOM 672 C CA . GLU A 1 87 ? 1.678 -20.203 4.535 1 98.56 87 GLU A CA 1
ATOM 673 C C . GLU A 1 87 ? 2.73 -19.828 3.492 1 98.56 87 GLU A C 1
ATOM 675 O O . GLU A 1 87 ? 3.637 -20.625 3.213 1 98.56 87 GLU A O 1
ATOM 680 N N . GLY A 1 88 ? 2.637 -18.656 2.926 1 98.69 88 GLY A N 1
ATOM 681 C CA . GLY A 1 88 ? 3.566 -18.312 1.855 1 98.69 88 GLY A CA 1
ATOM 682 C C . GLY A 1 88 ? 3.814 -16.828 1.72 1 98.69 88 GLY A C 1
ATOM 683 O O . GLY A 1 88 ? 3.143 -16.016 2.363 1 98.69 88 GLY A O 1
ATOM 684 N N . VAL A 1 89 ? 4.824 -16.469 0.943 1 98.88 89 VAL A N 1
ATOM 685 C CA . VAL A 1 89 ? 5.133 -15.094 0.58 1 98.88 89 VAL A CA 1
ATOM 686 C C . VAL A 1 89 ? 5.461 -15.016 -0.908 1 98.88 89 VAL A C 1
ATOM 688 O O . VAL A 1 89 ? 5.855 -16.016 -1.52 1 98.88 89 VAL A O 1
ATOM 691 N N . SER A 1 90 ? 5.215 -13.898 -1.513 1 98.62 90 SER A N 1
ATOM 692 C CA . SER A 1 90 ? 5.559 -13.594 -2.898 1 98.62 90 SER A CA 1
ATOM 693 C C . SER A 1 90 ? 6.477 -12.383 -2.986 1 98.62 90 SER A C 1
ATOM 695 O O . SER A 1 90 ? 6.16 -11.32 -2.449 1 98.62 90 SER A O 1
ATOM 697 N N . PHE A 1 91 ? 7.613 -12.547 -3.594 1 98.62 91 PHE A N 1
ATOM 698 C CA . PHE A 1 91 ? 8.516 -11.414 -3.775 1 98.62 91 PHE A CA 1
ATOM 699 C C . PHE A 1 91 ? 9.367 -11.594 -5.027 1 98.62 91 PHE A C 1
ATOM 701 O O . PHE A 1 91 ? 9.391 -12.68 -5.617 1 98.62 91 PHE A O 1
ATOM 708 N N . GLY A 1 92 ? 9.922 -10.586 -5.543 1 98.25 92 GLY A N 1
ATOM 709 C CA . GLY A 1 92 ? 10.914 -10.531 -6.605 1 98.25 92 GLY A CA 1
ATOM 710 C C . GLY A 1 92 ? 12.008 -9.508 -6.352 1 98.25 92 GLY A C 1
ATOM 711 O O . GLY A 1 92 ? 11.766 -8.477 -5.727 1 98.25 92 GLY A O 1
ATOM 712 N N . CYS A 1 93 ? 13.18 -9.812 -6.746 1 98.5 93 CYS A N 1
ATOM 713 C CA . CYS A 1 93 ? 14.32 -8.922 -6.566 1 98.5 93 CYS A CA 1
ATOM 714 C C . CYS A 1 93 ? 15.273 -9 -7.754 1 98.5 93 CYS A C 1
ATOM 716 O O . CYS A 1 93 ? 15.664 -10.094 -8.164 1 98.5 93 CYS A O 1
ATOM 718 N N . LEU A 1 94 ? 15.562 -7.898 -8.297 1 98.62 94 LEU A N 1
ATOM 719 C CA . LEU A 1 94 ? 16.375 -7.836 -9.508 1 98.62 94 LEU A CA 1
ATOM 720 C C . LEU A 1 94 ? 17.578 -6.934 -9.305 1 98.62 94 LEU A C 1
ATOM 722 O O . LEU A 1 94 ? 17.594 -6.102 -8.398 1 98.62 94 LEU A O 1
ATOM 726 N N . THR A 1 95 ? 18.656 -7.18 -10.086 1 98.06 95 THR A N 1
ATOM 727 C CA . THR A 1 95 ? 19.75 -6.219 -10.203 1 98.06 95 THR A CA 1
ATOM 728 C C . THR A 1 95 ? 19.344 -5.055 -11.102 1 98.06 95 THR A C 1
ATOM 730 O O . THR A 1 95 ? 18.312 -5.113 -11.789 1 98.06 95 THR A O 1
ATOM 733 N N . LYS A 1 96 ? 20.156 -3.986 -11.094 1 96.44 96 LYS A N 1
ATOM 734 C CA . LYS A 1 96 ? 19.906 -2.84 -11.961 1 96.44 96 LYS A CA 1
ATOM 735 C C . LYS A 1 96 ? 19.969 -3.238 -13.43 1 96.44 96 LYS A C 1
ATOM 737 O O . LYS A 1 96 ? 19.375 -2.572 -14.281 1 96.44 96 LYS A O 1
ATOM 742 N N . GLU A 1 97 ? 20.609 -4.355 -13.758 1 96.12 97 GLU A N 1
ATOM 743 C CA . GLU A 1 97 ? 20.797 -4.828 -15.125 1 96.12 97 GLU A CA 1
ATOM 744 C C . GLU A 1 97 ? 19.641 -5.727 -15.555 1 96.12 97 GLU A C 1
ATOM 746 O O . GLU A 1 97 ? 19.609 -6.211 -16.688 1 96.12 97 GLU A O 1
ATOM 751 N N . GLY A 1 98 ? 18.688 -5.945 -14.648 1 96.56 98 GLY A N 1
ATOM 752 C CA . GLY A 1 98 ? 17.531 -6.73 -15.016 1 96.56 98 GLY A CA 1
ATOM 753 C C . GLY A 1 98 ? 17.75 -8.227 -14.875 1 96.56 98 GLY A C 1
ATOM 754 O O . GLY A 1 98 ? 17.219 -9.016 -15.664 1 96.56 98 GLY A O 1
ATOM 755 N N . GLU A 1 99 ? 18.625 -8.578 -13.977 1 97.94 99 GLU A N 1
ATOM 756 C CA . GLU A 1 99 ? 18.844 -9.969 -13.602 1 97.94 99 GLU A CA 1
ATOM 757 C C . GLU A 1 99 ? 18.359 -10.242 -12.18 1 97.94 99 GLU A C 1
ATOM 759 O O . GLU A 1 99 ? 18.109 -9.305 -11.422 1 97.94 99 GLU A O 1
ATOM 764 N N . ILE A 1 100 ? 18.203 -11.516 -11.922 1 98.56 100 ILE A N 1
ATOM 765 C CA . ILE A 1 100 ? 17.859 -11.844 -10.547 1 98.56 100 ILE A CA 1
ATOM 766 C C . ILE A 1 100 ? 19.016 -11.461 -9.625 1 98.56 100 ILE A C 1
ATOM 768 O O . ILE A 1 100 ? 20.172 -11.781 -9.898 1 98.56 100 ILE A O 1
ATOM 772 N N . ASP A 1 101 ? 18.781 -10.688 -8.609 1 98.5 101 ASP A N 1
ATOM 773 C CA . ASP A 1 101 ? 19.766 -10.43 -7.559 1 98.5 101 ASP A CA 1
ATOM 774 C C . ASP A 1 101 ? 19.938 -11.641 -6.648 1 98.5 101 ASP A C 1
ATOM 776 O O . ASP A 1 101 ? 19.219 -11.781 -5.648 1 98.5 101 ASP A O 1
ATOM 780 N N . LYS A 1 102 ? 20.875 -12.5 -6.984 1 98.19 102 LYS A N 1
ATOM 781 C CA . LYS A 1 102 ? 21.031 -13.797 -6.332 1 98.19 102 LYS A CA 1
ATOM 782 C C . LYS A 1 102 ? 21.297 -13.633 -4.84 1 98.19 102 LYS A C 1
ATOM 784 O O . LYS A 1 102 ? 20.75 -14.367 -4.02 1 98.19 102 LYS A O 1
ATOM 789 N N . GLN A 1 103 ? 22.141 -12.719 -4.469 1 98.06 103 GLN A N 1
ATOM 790 C CA . GLN A 1 103 ? 22.469 -12.492 -3.064 1 98.06 103 GLN A CA 1
ATOM 791 C C . GLN A 1 103 ? 21.234 -12.117 -2.258 1 98.06 103 GLN A C 1
ATOM 793 O O . GLN A 1 103 ? 21 -12.672 -1.186 1 98.06 103 GLN A O 1
ATOM 798 N N . MET A 1 104 ? 20.469 -11.219 -2.777 1 98.19 104 MET A N 1
ATOM 799 C CA . MET A 1 104 ? 19.234 -10.805 -2.104 1 98.19 104 MET A CA 1
ATOM 800 C C . MET A 1 104 ? 18.234 -11.945 -2.061 1 98.19 104 MET A C 1
ATOM 802 O O . MET A 1 104 ? 17.562 -12.148 -1.046 1 98.19 104 MET A O 1
ATOM 806 N N . LEU A 1 105 ? 18.141 -12.617 -3.17 1 98.56 105 LEU A N 1
ATOM 807 C CA . LEU A 1 105 ? 17.234 -13.758 -3.242 1 98.56 105 LEU A CA 1
ATOM 808 C C . LEU A 1 105 ? 17.531 -14.766 -2.139 1 98.56 105 LEU A C 1
ATOM 810 O O . LEU A 1 105 ? 16.625 -15.195 -1.423 1 98.56 105 LEU A O 1
ATOM 814 N N . GLU A 1 106 ? 18.766 -15.078 -2.018 1 98.5 106 GLU A N 1
ATOM 815 C CA . GLU A 1 106 ? 19.156 -16.078 -1.03 1 98.5 106 GLU A CA 1
ATOM 816 C C . GLU A 1 106 ? 18.875 -15.602 0.389 1 98.5 106 GLU A C 1
ATOM 818 O O . GLU A 1 106 ? 18.453 -16.391 1.243 1 98.5 106 GLU A O 1
ATOM 823 N N . LEU A 1 107 ? 19.062 -14.336 0.642 1 98.5 107 LEU A N 1
ATOM 824 C CA . LEU A 1 107 ? 18.766 -13.766 1.948 1 98.5 107 LEU A CA 1
ATOM 825 C C . LEU A 1 107 ? 17.266 -13.852 2.24 1 98.5 107 LEU A C 1
ATOM 827 O O . LEU A 1 107 ? 16.875 -14.25 3.338 1 98.5 107 LEU A O 1
ATOM 831 N N . LEU A 1 108 ? 16.438 -13.492 1.288 1 98.75 108 LEU A N 1
ATOM 832 C CA . LEU A 1 108 ? 14.984 -13.516 1.463 1 98.75 108 LEU A CA 1
ATOM 833 C C . LEU A 1 108 ? 14.484 -14.953 1.623 1 98.75 108 LEU A C 1
ATOM 835 O O . LEU A 1 108 ? 13.594 -15.219 2.436 1 98.75 108 LEU A O 1
ATOM 839 N N . LEU A 1 109 ? 15.086 -15.883 0.827 1 98.62 109 LEU A N 1
ATOM 840 C CA . LEU A 1 109 ? 14.711 -17.281 0.922 1 98.62 109 LEU A CA 1
ATOM 841 C C . LEU A 1 109 ? 15.062 -17.859 2.291 1 98.62 109 LEU A C 1
ATOM 843 O O . LEU A 1 109 ? 14.312 -18.656 2.848 1 98.62 109 LEU A O 1
ATOM 847 N N . TYR A 1 110 ? 16.188 -17.391 2.801 1 98.5 110 TYR A N 1
ATOM 848 C CA . TYR A 1 110 ? 16.594 -17.828 4.133 1 98.5 110 TYR A CA 1
ATOM 849 C C . TYR A 1 110 ? 15.562 -17.406 5.18 1 98.5 110 TYR A C 1
ATOM 851 O O . TYR A 1 110 ? 15.188 -18.203 6.047 1 98.5 110 TYR A O 1
ATOM 859 N N . ARG A 1 111 ? 15.094 -16.188 5.09 1 98.38 111 ARG A N 1
ATOM 860 C CA . ARG A 1 111 ? 14.094 -15.688 6.027 1 98.38 111 ARG A CA 1
ATOM 861 C C . ARG A 1 111 ? 12.75 -16.359 5.816 1 98.38 111 ARG A C 1
ATOM 863 O O . ARG A 1 111 ? 11.953 -16.484 6.754 1 98.38 111 ARG A O 1
ATOM 870 N N . ALA A 1 112 ? 12.477 -16.859 4.609 1 98.5 112 ALA A N 1
ATOM 871 C CA . ALA A 1 112 ? 11.188 -17.422 4.254 1 98.5 112 ALA A CA 1
ATOM 872 C C . ALA A 1 112 ? 11.211 -18.953 4.375 1 98.5 112 ALA A C 1
ATOM 874 O O . ALA A 1 112 ? 10.344 -19.641 3.822 1 98.5 112 ALA A O 1
ATOM 875 N N . ARG A 1 113 ? 12.258 -19.469 5.008 1 97.56 113 ARG A N 1
ATOM 876 C CA . ARG A 1 113 ? 12.367 -20.922 5.133 1 97.56 113 ARG A CA 1
ATOM 877 C C . ARG A 1 113 ? 11.094 -21.516 5.715 1 97.56 113 ARG A C 1
ATOM 879 O O . ARG A 1 113 ? 10.57 -21.016 6.711 1 97.56 113 ARG A O 1
ATOM 886 N N . GLY A 1 114 ? 10.633 -22.578 5.066 1 97.25 114 GLY A N 1
ATOM 887 C CA . GLY A 1 114 ? 9.438 -23.266 5.535 1 97.25 114 GLY A CA 1
ATOM 888 C C . GLY A 1 114 ? 8.164 -22.75 4.91 1 97.25 114 GLY A C 1
ATOM 889 O O . GLY A 1 114 ? 7.094 -23.328 5.078 1 97.25 114 GLY A O 1
ATOM 890 N N . MET A 1 115 ? 8.242 -21.672 4.152 1 98.12 115 MET A N 1
ATOM 891 C CA . MET A 1 115 ? 7.074 -21.078 3.51 1 98.12 115 MET A CA 1
ATOM 892 C C . MET A 1 115 ? 7.047 -21.391 2.02 1 98.12 115 MET A C 1
ATOM 894 O O . MET A 1 115 ? 8.078 -21.734 1.433 1 98.12 115 MET A O 1
ATOM 898 N N . HIS A 1 116 ? 5.855 -21.359 1.438 1 97.81 116 HIS A N 1
ATOM 899 C CA . HIS A 1 116 ? 5.695 -21.375 -0.012 1 97.81 116 HIS A CA 1
ATOM 900 C C . HIS A 1 116 ? 6.125 -20.047 -0.628 1 97.81 116 HIS A C 1
ATOM 902 O O . HIS A 1 116 ? 5.512 -19.016 -0.363 1 97.81 116 HIS A O 1
ATOM 908 N N . VAL A 1 117 ? 7.168 -20.062 -1.467 1 98.69 117 VAL A N 1
ATOM 909 C CA . VAL A 1 117 ? 7.656 -18.812 -2.041 1 98.69 117 VAL A CA 1
ATOM 910 C C . VAL A 1 117 ? 7.277 -18.734 -3.518 1 98.69 117 VAL A C 1
ATOM 912 O O . VAL A 1 117 ? 7.531 -19.672 -4.277 1 98.69 117 VAL A O 1
ATOM 915 N N . SER A 1 118 ? 6.648 -17.688 -3.902 1 98.56 118 SER A N 1
ATOM 916 C CA . SER A 1 118 ? 6.41 -17.344 -5.301 1 98.56 118 SER A CA 1
ATOM 917 C C . SER A 1 118 ? 7.281 -16.156 -5.738 1 98.56 118 SER A C 1
ATOM 919 O O . SER A 1 118 ? 7.355 -15.148 -5.043 1 98.56 118 SER A O 1
ATOM 921 N N . PHE A 1 119 ? 8.016 -16.359 -6.836 1 98.62 119 PHE A N 1
ATOM 922 C CA . PHE A 1 119 ? 8.672 -15.211 -7.469 1 98.62 119 PHE A CA 1
ATOM 923 C C . PHE A 1 119 ? 7.688 -14.445 -8.344 1 98.62 119 PHE A C 1
ATOM 925 O O . PHE A 1 119 ? 7.219 -14.961 -9.359 1 98.62 119 PHE A O 1
ATOM 932 N N . HIS A 1 120 ? 7.387 -13.188 -7.898 1 97.5 120 HIS A N 1
ATOM 933 C CA . HIS A 1 120 ? 6.23 -12.508 -8.484 1 97.5 120 HIS A CA 1
ATOM 934 C C . HIS A 1 120 ? 6.594 -11.844 -9.805 1 97.5 120 HIS A C 1
ATOM 936 O O . HIS A 1 120 ? 7.578 -12.219 -10.445 1 97.5 120 HIS A O 1
ATOM 942 N N . ASN A 1 121 ? 5.832 -10.953 -10.305 1 94.94 121 ASN A N 1
ATOM 943 C CA . ASN A 1 121 ? 5.816 -10.469 -11.68 1 94.94 121 ASN A CA 1
ATOM 944 C C . ASN A 1 121 ? 7.07 -9.672 -12.008 1 94.94 121 ASN A C 1
ATOM 946 O O . ASN A 1 121 ? 7.281 -9.281 -13.156 1 94.94 121 ASN A O 1
ATOM 950 N N . ALA A 1 122 ? 7.961 -9.383 -10.938 1 97.06 122 ALA A N 1
ATOM 951 C CA . ALA A 1 122 ? 9.281 -8.852 -11.273 1 97.06 122 ALA A CA 1
ATOM 952 C C . ALA A 1 122 ? 9.953 -9.703 -12.344 1 97.06 122 ALA A C 1
ATOM 954 O O . ALA A 1 122 ? 10.805 -9.219 -13.094 1 97.06 122 ALA A O 1
ATOM 955 N N . PHE A 1 123 ? 9.57 -10.984 -12.43 1 98.06 123 PHE A N 1
ATOM 956 C CA . PHE A 1 123 ? 10.07 -11.945 -13.406 1 98.06 123 PHE A CA 1
ATOM 957 C C . PHE A 1 123 ? 9.922 -11.398 -14.82 1 98.06 123 PHE A C 1
ATOM 959 O O . PHE A 1 123 ? 10.773 -11.648 -15.68 1 98.06 123 PHE A O 1
ATOM 966 N N . ASP A 1 124 ? 8.906 -10.617 -15.125 1 97.5 124 ASP A N 1
ATOM 967 C CA . ASP A 1 124 ? 8.586 -10.141 -16.469 1 97.5 124 ASP A CA 1
ATOM 968 C C . ASP A 1 124 ? 9.531 -9.016 -16.891 1 97.5 124 ASP A C 1
ATOM 970 O O . ASP A 1 124 ? 9.5 -8.578 -18.047 1 97.5 124 ASP A O 1
ATOM 974 N N . PHE A 1 125 ? 10.398 -8.578 -15.992 1 97.06 125 PHE A N 1
ATOM 975 C CA . PHE A 1 125 ? 11.344 -7.504 -16.297 1 97.06 125 PHE A CA 1
ATOM 976 C C . PHE A 1 125 ? 12.75 -8.055 -16.484 1 97.06 125 PHE A C 1
ATOM 978 O O . PHE A 1 125 ? 13.688 -7.301 -16.734 1 97.06 125 PHE A O 1
ATOM 985 N N . ILE A 1 126 ? 12.867 -9.305 -16.391 1 97.69 126 ILE A N 1
ATOM 986 C CA . ILE A 1 126 ? 14.148 -9.977 -16.547 1 97.69 126 ILE A CA 1
ATOM 987 C C . ILE A 1 126 ? 14.469 -10.148 -18.031 1 97.69 126 ILE A C 1
ATOM 989 O O . ILE A 1 126 ? 13.594 -10.523 -18.812 1 97.69 126 ILE A O 1
ATOM 993 N N . LYS A 1 127 ? 15.656 -9.953 -18.359 1 94.19 127 LYS A N 1
ATOM 994 C CA . LYS A 1 127 ? 16.094 -9.992 -19.75 1 94.19 127 LYS A CA 1
ATOM 995 C C . LYS A 1 127 ? 16.031 -11.414 -20.297 1 94.19 127 LYS A C 1
ATOM 997 O O . LYS A 1 127 ? 15.352 -11.672 -21.297 1 94.19 127 LYS A O 1
ATOM 1002 N N . ASP A 1 128 ? 16.672 -12.273 -19.719 1 94.94 128 ASP A N 1
ATOM 1003 C CA . ASP A 1 128 ? 16.688 -13.68 -20.125 1 94.94 128 ASP A CA 1
ATOM 1004 C C . ASP A 1 128 ? 15.891 -14.531 -19.141 1 94.94 128 ASP A C 1
ATOM 1006 O O . ASP A 1 128 ? 16.453 -15.078 -18.188 1 94.94 128 ASP A O 1
ATOM 1010 N N . GLN A 1 129 ? 14.672 -14.719 -19.438 1 95.75 129 GLN A N 1
ATOM 1011 C CA . GLN A 1 129 ? 13.766 -15.406 -18.531 1 95.75 129 GLN A CA 1
ATOM 1012 C C . GLN A 1 129 ? 14.07 -16.906 -18.469 1 95.75 129 GLN A C 1
ATOM 1014 O O . GLN A 1 129 ? 13.789 -17.562 -17.469 1 95.75 129 GLN A O 1
ATOM 1019 N N . GLY A 1 130 ? 14.594 -17.422 -19.594 1 94.31 130 GLY A N 1
ATOM 1020 C CA . GLY A 1 130 ? 14.992 -18.812 -19.562 1 94.31 130 GLY A CA 1
ATOM 1021 C C . GLY A 1 130 ? 16.062 -19.109 -18.531 1 94.31 130 GLY A C 1
ATOM 1022 O O . GLY A 1 130 ? 15.906 -20.031 -17.719 1 94.31 130 GLY A O 1
ATOM 1023 N N . GLU A 1 131 ? 17.094 -18.344 -18.547 1 94.75 131 GLU A N 1
ATOM 1024 C CA . GLU A 1 131 ? 18.172 -18.484 -17.578 1 94.75 131 GLU A CA 1
ATOM 1025 C C . GLU A 1 131 ? 17.672 -18.203 -16.156 1 94.75 131 GLU A C 1
ATOM 1027 O O . GLU A 1 131 ? 18.109 -18.859 -15.211 1 94.75 131 GLU A O 1
ATOM 1032 N N . ALA A 1 132 ? 16.828 -17.25 -16.062 1 96.31 132 ALA A N 1
ATOM 1033 C CA . ALA A 1 132 ? 16.266 -16.922 -14.75 1 96.31 132 ALA A CA 1
ATOM 1034 C C . ALA A 1 132 ? 15.469 -18.078 -14.18 1 96.31 132 ALA A C 1
ATOM 1036 O O . ALA A 1 132 ? 15.57 -18.375 -12.984 1 96.31 132 ALA A O 1
ATOM 1037 N N . LEU A 1 133 ? 14.711 -18.703 -15.031 1 96.06 133 LEU A N 1
ATOM 1038 C CA . LEU A 1 133 ? 13.914 -19.844 -14.609 1 96.06 133 LEU A CA 1
ATOM 1039 C C . LEU A 1 133 ? 14.812 -20.984 -14.133 1 96.06 133 LEU A C 1
ATOM 1041 O O . LEU A 1 133 ? 14.523 -21.625 -13.117 1 96.06 133 LEU A O 1
ATOM 1045 N N . GLU A 1 134 ? 15.836 -21.234 -14.844 1 95.12 134 GLU A N 1
ATOM 1046 C CA . GLU A 1 134 ? 16.797 -22.25 -14.461 1 95.12 134 GLU A CA 1
ATOM 1047 C C . GLU A 1 134 ? 17.422 -21.953 -13.109 1 95.12 134 GLU A C 1
ATOM 1049 O O . GLU A 1 134 ? 17.578 -22.844 -12.273 1 95.12 134 GLU A O 1
ATOM 1054 N N . LEU A 1 135 ? 17.75 -20.75 -12.898 1 96.56 135 LEU A N 1
ATOM 1055 C CA . LEU A 1 135 ? 18.328 -20.328 -11.625 1 96.56 135 LEU A CA 1
ATOM 1056 C C . LEU A 1 135 ? 17.328 -20.531 -10.484 1 96.56 135 LEU A C 1
ATOM 1058 O O . LEU A 1 135 ? 17.688 -21.094 -9.453 1 96.56 135 LEU A O 1
ATOM 1062 N N . LEU A 1 136 ? 16.109 -20.094 -10.664 1 97.69 136 LEU A N 1
ATOM 1063 C CA . LEU A 1 136 ? 15.086 -20.188 -9.625 1 97.69 136 LEU A CA 1
ATOM 1064 C C . LEU A 1 136 ? 14.797 -21.656 -9.289 1 97.69 136 LEU A C 1
ATOM 1066 O O . LEU A 1 136 ? 14.477 -21.969 -8.141 1 97.69 136 LEU A O 1
ATOM 1070 N N . ALA A 1 137 ? 14.938 -22.531 -10.273 1 95.88 137 ALA A N 1
ATOM 1071 C CA . ALA A 1 137 ? 14.664 -23.953 -10.094 1 95.88 137 ALA A CA 1
ATOM 1072 C C . ALA A 1 137 ? 15.664 -24.578 -9.125 1 95.88 137 ALA A C 1
ATOM 1074 O O . ALA A 1 137 ? 15.43 -25.672 -8.602 1 95.88 137 ALA A O 1
ATOM 1075 N N . GLN A 1 138 ? 16.766 -23.906 -8.93 1 95.75 138 GLN A N 1
ATOM 1076 C CA . GLN A 1 138 ? 17.797 -24.422 -8.047 1 95.75 138 GLN A CA 1
ATOM 1077 C C . GLN A 1 138 ? 17.406 -24.25 -6.582 1 95.75 138 GLN A C 1
ATOM 1079 O O . GLN A 1 138 ? 18.016 -24.844 -5.691 1 95.75 138 GLN A O 1
ATOM 1084 N N . TYR A 1 139 ? 16.438 -23.438 -6.305 1 96.81 139 TYR A N 1
ATOM 1085 C CA . TYR A 1 139 ? 15.984 -23.188 -4.941 1 96.81 139 TYR A CA 1
ATOM 1086 C C . TYR A 1 139 ? 14.688 -23.922 -4.648 1 96.81 139 TYR A C 1
ATOM 1088 O O . TYR A 1 139 ? 13.641 -23.594 -5.199 1 96.81 139 TYR A O 1
ATOM 1096 N N . LYS A 1 140 ? 14.695 -24.828 -3.764 1 94.56 140 LYS A N 1
ATOM 1097 C CA . LYS A 1 140 ? 13.555 -25.688 -3.477 1 94.56 140 LYS A CA 1
ATOM 1098 C C . LYS A 1 140 ? 12.406 -24.891 -2.869 1 94.56 140 LYS A C 1
ATOM 1100 O O . LYS A 1 140 ? 11.242 -25.297 -2.949 1 94.56 140 LYS A O 1
ATOM 1105 N N . GLU A 1 141 ? 12.773 -23.75 -2.252 1 95.81 141 GLU A N 1
ATOM 1106 C CA . GLU A 1 141 ? 11.758 -22.938 -1.605 1 95.81 141 GLU A CA 1
ATOM 1107 C C . GLU A 1 141 ? 10.883 -22.219 -2.637 1 95.81 141 GLU A C 1
ATOM 1109 O O . GLU A 1 141 ? 9.734 -21.875 -2.354 1 95.81 141 GLU A O 1
ATOM 1114 N N . VAL A 1 142 ? 11.422 -21.984 -3.824 1 98.06 142 VAL A N 1
ATOM 1115 C CA . VAL A 1 142 ? 10.68 -21.297 -4.875 1 98.06 142 VAL A CA 1
ATOM 1116 C C . VAL A 1 142 ? 9.75 -22.281 -5.582 1 98.06 142 VAL A C 1
ATOM 1118 O O . VAL A 1 142 ? 10.203 -23.109 -6.367 1 98.06 142 VAL A O 1
ATOM 1121 N N . LYS A 1 143 ? 8.477 -22.109 -5.336 1 97.5 143 LYS A N 1
ATOM 1122 C CA . LYS A 1 143 ? 7.508 -23.094 -5.812 1 97.5 143 LYS A CA 1
ATOM 1123 C C . LYS A 1 143 ? 6.84 -22.609 -7.102 1 97.5 143 LYS A C 1
ATOM 1125 O O . LYS A 1 143 ? 6.414 -23.438 -7.922 1 97.5 143 LYS A O 1
ATOM 1130 N N . SER A 1 144 ? 6.766 -21.281 -7.242 1 97.19 144 SER A N 1
ATOM 1131 C CA . SER A 1 144 ? 6.066 -20.734 -8.406 1 97.19 144 SER A CA 1
ATOM 1132 C C . SER A 1 144 ? 6.699 -19.438 -8.883 1 97.19 144 SER A C 1
ATOM 1134 O O . SER A 1 144 ? 7.414 -18.781 -8.125 1 97.19 144 SER A O 1
ATOM 1136 N N . VAL A 1 145 ? 6.473 -19.141 -10.133 1 97.69 145 VAL A N 1
ATOM 1137 C CA . VAL A 1 145 ? 6.906 -17.906 -10.773 1 97.69 145 VAL A CA 1
ATOM 1138 C C . VAL A 1 145 ? 5.738 -17.281 -11.531 1 97.69 145 VAL A C 1
ATOM 1140 O O . VAL A 1 145 ? 5.133 -17.922 -12.391 1 97.69 145 VAL A O 1
ATOM 1143 N N . TRP A 1 146 ? 5.41 -16.016 -11.141 1 97.69 146 TRP A N 1
ATOM 1144 C CA . TRP A 1 146 ? 4.367 -15.297 -11.852 1 97.69 146 TRP A CA 1
ATOM 1145 C C . TRP A 1 146 ? 4.898 -14.727 -13.164 1 97.69 146 TRP A C 1
ATOM 1147 O O . TRP A 1 146 ? 5.992 -14.164 -13.211 1 97.69 146 TRP A O 1
ATOM 1157 N N . THR A 1 147 ? 4.066 -14.828 -14.289 1 97.31 147 THR A N 1
ATOM 1158 C CA . THR A 1 147 ? 4.543 -14.219 -15.523 1 97.31 147 THR A CA 1
ATOM 1159 C C . THR A 1 147 ? 3.379 -13.93 -16.469 1 97.31 147 THR A C 1
ATOM 1161 O O . THR A 1 147 ? 2.396 -14.672 -16.5 1 97.31 147 THR A O 1
ATOM 1164 N N . SER A 1 148 ? 3.506 -12.875 -17.125 1 97 148 SER A N 1
ATOM 1165 C CA . SER A 1 148 ? 2.645 -12.547 -18.25 1 97 148 SER A CA 1
ATOM 1166 C C . SER A 1 148 ? 3.395 -12.68 -19.578 1 97 148 SER A C 1
ATOM 1168 O O . SER A 1 148 ? 2.965 -12.133 -20.594 1 97 148 SER A O 1
ATOM 1170 N N . GLY A 1 149 ? 4.582 -13.359 -19.469 1 96.06 149 GLY A N 1
ATOM 1171 C CA . GLY A 1 149 ? 5.391 -13.523 -20.656 1 96.06 149 GLY A CA 1
ATOM 1172 C C . GLY A 1 149 ? 6.039 -12.234 -21.125 1 96.06 149 GLY A C 1
ATOM 1173 O O . GLY A 1 149 ? 6.156 -11.992 -22.328 1 96.06 149 GLY A O 1
ATOM 1174 N N . ARG A 1 150 ? 6.316 -11.305 -20.25 1 95.38 150 ARG A N 1
ATOM 1175 C CA . ARG A 1 150 ? 6.977 -10.023 -20.484 1 95.38 150 ARG A CA 1
ATOM 1176 C C . ARG A 1 150 ? 6.055 -9.062 -21.219 1 95.38 150 ARG A C 1
ATOM 1178 O O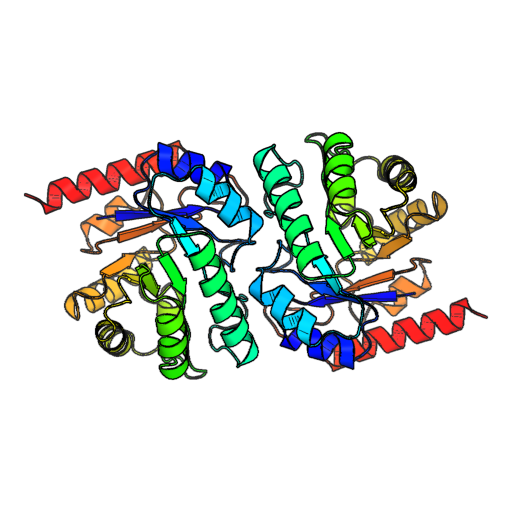 . ARG A 1 150 ? 6.523 -8.125 -21.875 1 95.38 150 ARG A O 1
ATOM 1185 N N . GLU A 1 151 ? 4.773 -9.359 -21.25 1 95.62 151 GLU A N 1
ATOM 1186 C CA . GLU A 1 151 ? 3.797 -8.5 -21.906 1 95.62 151 GLU A CA 1
ATOM 1187 C C . GLU A 1 151 ? 2.826 -7.891 -20.891 1 95.62 151 GLU A C 1
ATOM 1189 O O . GLU A 1 151 ? 2.838 -8.258 -19.719 1 95.62 151 GLU A O 1
ATOM 1194 N N . ARG A 1 152 ? 2.043 -6.926 -21.312 1 93.25 152 ARG A N 1
ATOM 1195 C CA . ARG A 1 152 ? 1.084 -6.242 -20.453 1 93.25 152 ARG A CA 1
ATOM 1196 C C . ARG A 1 152 ? 0.046 -7.219 -19.906 1 93.25 152 ARG A C 1
ATOM 1198 O O . ARG A 1 152 ? -0.454 -7.043 -18.797 1 93.25 152 ARG A O 1
ATOM 1205 N N . THR A 1 153 ? -0.266 -8.227 -20.766 1 96.25 153 THR A N 1
ATOM 1206 C CA . THR A 1 153 ? -1.214 -9.258 -20.359 1 96.25 153 THR A CA 1
ATOM 1207 C C . THR A 1 153 ? -0.682 -10.648 -20.703 1 96.25 153 THR A C 1
ATOM 1209 O O . THR A 1 153 ? 0.108 -10.797 -21.641 1 96.25 153 THR A O 1
ATOM 1212 N N . ALA A 1 154 ? -1.166 -11.602 -19.938 1 97.06 154 ALA A N 1
ATOM 1213 C CA . ALA A 1 154 ? -0.759 -12.984 -20.172 1 97.06 154 ALA A CA 1
ATOM 1214 C C . ALA A 1 154 ? -1.173 -13.438 -21.578 1 97.06 154 ALA A C 1
ATOM 1216 O O . ALA A 1 154 ? -0.454 -14.195 -22.219 1 97.06 154 ALA A O 1
ATOM 1217 N N . LEU A 1 155 ? -2.295 -12.984 -22.062 1 96.81 155 LEU A N 1
ATOM 1218 C CA . LEU A 1 155 ? -2.758 -13.367 -23.391 1 96.81 155 LEU A CA 1
ATOM 1219 C C . LEU A 1 155 ? -1.793 -12.875 -24.469 1 96.81 155 LEU A C 1
ATOM 1221 O O . LEU A 1 155 ? -1.454 -13.617 -25.391 1 96.81 155 LEU A O 1
ATOM 1225 N N . ASN A 1 156 ? -1.368 -11.648 -24.297 1 97.12 156 ASN A N 1
ATOM 1226 C CA . ASN A 1 156 ? -0.39 -11.094 -25.234 1 97.12 156 ASN A CA 1
ATOM 1227 C C . ASN A 1 156 ? 0.951 -11.82 -25.125 1 97.12 156 ASN A C 1
ATOM 1229 O O . ASN A 1 156 ? 1.729 -11.836 -26.078 1 97.12 156 ASN A O 1
ATOM 1233 N N . GLY A 1 157 ? 1.225 -12.414 -23.984 1 97.56 157 GLY A N 1
ATOM 1234 C CA . GLY A 1 157 ? 2.516 -13.031 -23.719 1 97.56 157 GLY A CA 1
ATOM 1235 C C . GLY A 1 157 ? 2.521 -14.523 -23.969 1 97.56 157 GLY A C 1
ATOM 1236 O O . GLY A 1 157 ? 3.494 -15.211 -23.641 1 97.56 157 GLY A O 1
ATOM 1237 N N . LEU A 1 158 ? 1.505 -15.031 -24.609 1 97.25 158 LEU A N 1
ATOM 1238 C CA . LEU A 1 158 ? 1.273 -16.469 -24.766 1 97.25 158 LEU A CA 1
ATOM 1239 C C . LEU A 1 158 ? 2.467 -17.141 -25.438 1 97.25 158 LEU A C 1
ATOM 1241 O O . LEU A 1 158 ? 2.955 -18.156 -24.969 1 97.25 158 LEU A O 1
ATOM 1245 N N . PRO A 1 159 ? 2.998 -16.625 -26.547 1 96.69 159 PRO A N 1
ATOM 1246 C CA . PRO A 1 159 ? 4.121 -17.297 -27.203 1 96.69 159 PRO A CA 1
ATOM 1247 C C . PRO A 1 159 ? 5.328 -17.469 -26.281 1 96.69 159 PRO A C 1
ATOM 1249 O O . PRO A 1 159 ? 5.945 -18.531 -26.25 1 96.69 159 PRO A O 1
ATOM 1252 N N . HIS A 1 160 ? 5.594 -16.453 -25.516 1 96 160 HIS A N 1
ATOM 1253 C CA . HIS A 1 160 ? 6.738 -16.5 -24.609 1 96 160 HIS A CA 1
ATOM 1254 C C . HIS A 1 160 ? 6.48 -17.438 -23.438 1 96 160 HIS A C 1
ATOM 1256 O O . HIS A 1 160 ? 7.367 -18.203 -23.047 1 96 160 HIS A O 1
ATOM 1262 N N . ILE A 1 161 ? 5.32 -17.422 -22.906 1 96.75 161 ILE A N 1
ATOM 1263 C CA . ILE A 1 161 ? 4.949 -18.312 -21.812 1 96.75 161 ILE A CA 1
ATOM 1264 C C . ILE A 1 161 ? 5.098 -19.766 -22.25 1 96.75 161 ILE A C 1
ATOM 1266 O O . ILE A 1 161 ? 5.664 -20.594 -21.531 1 96.75 161 ILE A O 1
ATOM 1270 N N . LYS A 1 162 ? 4.66 -20.047 -23.453 1 96.06 162 LYS A N 1
ATOM 1271 C CA . LYS A 1 162 ? 4.762 -21.391 -24 1 96.06 162 LYS A CA 1
ATOM 1272 C C . LYS A 1 162 ? 6.219 -21.828 -24.141 1 96.06 162 LYS A C 1
ATOM 1274 O O . LYS A 1 162 ? 6.562 -22.984 -23.875 1 96.06 162 LYS A O 1
ATOM 1279 N N . ARG A 1 163 ? 6.996 -20.922 -24.547 1 95.12 163 ARG A N 1
ATOM 1280 C CA . ARG A 1 163 ? 8.422 -21.219 -24.672 1 95.12 163 ARG A CA 1
ATOM 1281 C C . ARG A 1 163 ? 9.031 -21.516 -23.297 1 95.12 163 ARG A C 1
ATOM 1283 O O . ARG A 1 163 ? 9.844 -22.438 -23.172 1 95.12 163 ARG A O 1
ATOM 1290 N N . LEU A 1 164 ? 8.672 -20.781 -22.266 1 95.44 164 LEU A N 1
ATOM 1291 C CA . LEU A 1 164 ? 9.18 -20.984 -20.922 1 95.44 164 LEU A CA 1
ATOM 1292 C C . LEU A 1 164 ? 8.758 -22.359 -20.375 1 95.44 164 LEU A C 1
ATOM 1294 O O . LEU A 1 164 ? 9.539 -23.031 -19.719 1 95.44 164 LEU A O 1
ATOM 1298 N N . LEU A 1 165 ? 7.527 -22.75 -20.703 1 94.62 165 LEU A N 1
ATOM 1299 C CA . LEU A 1 165 ? 6.973 -24 -20.219 1 94.62 165 LEU A CA 1
ATOM 1300 C C . LEU A 1 165 ? 7.746 -25.188 -20.797 1 94.62 165 LEU A C 1
ATOM 1302 O O . LEU A 1 165 ? 7.84 -26.234 -20.156 1 94.62 165 LEU A O 1
ATOM 1306 N N . LYS A 1 166 ? 8.289 -24.984 -21.938 1 92 166 LYS A N 1
ATOM 1307 C CA . LYS A 1 166 ? 9.07 -26.047 -22.578 1 92 166 LYS A CA 1
ATOM 1308 C C . LYS A 1 166 ? 10.445 -26.188 -21.938 1 92 166 LYS A C 1
ATOM 1310 O O . LYS A 1 166 ? 11.062 -27.25 -22 1 92 166 LYS A O 1
ATOM 1315 N N . LYS A 1 167 ? 10.875 -25.172 -21.281 1 86.69 167 LYS A N 1
ATOM 1316 C CA . LYS A 1 167 ? 12.227 -25.141 -20.734 1 86.69 167 LYS A CA 1
ATOM 1317 C C . LYS A 1 167 ? 12.281 -25.828 -19.359 1 86.69 167 LYS A C 1
ATOM 1319 O O . LYS A 1 167 ? 13.266 -26.484 -19.031 1 86.69 167 LYS A O 1
ATOM 1324 N N . SER A 1 168 ? 11.359 -25.609 -18.578 1 76.81 168 SER A N 1
ATOM 1325 C CA . SER A 1 168 ? 11.367 -26.141 -17.219 1 76.81 168 SER A CA 1
ATOM 1326 C C . SER A 1 168 ? 9.953 -26.391 -16.703 1 76.81 168 SER A C 1
ATOM 1328 O O . SER A 1 168 ? 9.016 -25.703 -17.109 1 76.81 168 SER A O 1
ATOM 1330 N N . ASN A 1 169 ? 10 -27.422 -15.852 1 78.31 169 ASN A N 1
ATOM 1331 C CA . ASN A 1 169 ? 8.719 -27.703 -15.211 1 78.31 169 ASN A CA 1
ATOM 1332 C C . ASN A 1 169 ? 8.688 -27.172 -13.773 1 78.31 169 ASN A C 1
ATOM 1334 O O . ASN A 1 169 ? 7.637 -27.188 -13.125 1 78.31 169 ASN A O 1
ATOM 1338 N N . ARG A 1 170 ? 9.812 -26.859 -13.305 1 86.62 170 ARG A N 1
ATOM 1339 C CA . ARG A 1 170 ? 9.906 -26.281 -11.969 1 86.62 170 ARG A CA 1
ATOM 1340 C C . ARG A 1 170 ? 10.758 -25.016 -11.984 1 86.62 170 ARG A C 1
ATOM 1342 O O . ARG A 1 170 ? 11.781 -24.953 -12.672 1 86.62 170 ARG A O 1
ATOM 1349 N N . PRO A 1 171 ? 10.406 -24.078 -11.18 1 94.5 171 PRO A N 1
ATOM 1350 C CA . PRO A 1 171 ? 9.148 -23.844 -10.469 1 94.5 171 PRO A CA 1
ATOM 1351 C C . PRO A 1 171 ? 7.945 -23.766 -11.398 1 94.5 171 PRO A C 1
ATOM 1353 O O . PRO A 1 171 ? 8.109 -23.594 -12.617 1 94.5 171 PRO A O 1
ATOM 1356 N N . HIS A 1 172 ? 6.742 -23.891 -10.789 1 94.5 172 HIS A N 1
ATOM 1357 C CA . HIS A 1 172 ? 5.52 -23.766 -11.57 1 94.5 172 HIS A CA 1
ATOM 1358 C C . HIS A 1 172 ? 5.352 -22.344 -12.102 1 94.5 172 HIS A C 1
ATOM 1360 O O . HIS A 1 172 ? 5.648 -21.375 -11.406 1 94.5 172 HIS A O 1
ATOM 1366 N N . LEU A 1 173 ? 4.949 -22.297 -13.375 1 96.12 173 LEU A N 1
ATOM 1367 C CA . LEU A 1 173 ? 4.586 -20.969 -13.898 1 96.12 173 LEU A CA 1
ATOM 1368 C C . LEU A 1 173 ? 3.148 -20.625 -13.531 1 96.12 173 LEU A C 1
ATOM 1370 O O . LEU A 1 173 ? 2.246 -21.453 -13.664 1 96.12 173 LEU A O 1
ATOM 1374 N N . THR A 1 174 ? 3.01 -19.516 -13.008 1 97.5 174 THR A N 1
ATOM 1375 C CA . THR A 1 174 ? 1.702 -18.953 -12.695 1 97.5 174 THR A CA 1
ATOM 1376 C C . THR A 1 174 ? 1.352 -17.828 -13.672 1 97.5 174 THR A C 1
ATOM 1378 O O . THR A 1 174 ? 2.016 -16.797 -13.695 1 97.5 174 THR A O 1
ATOM 1381 N N . GLY A 1 175 ? 0.308 -18.125 -14.516 1 97.56 175 GLY A N 1
ATOM 1382 C CA . GLY A 1 175 ? -0.17 -17.047 -15.367 1 97.56 175 GLY A CA 1
ATOM 1383 C C . GLY A 1 175 ? -0.782 -15.891 -14.586 1 97.56 175 GLY A C 1
ATOM 1384 O O . GLY A 1 175 ? -1.604 -16.109 -13.695 1 97.56 175 GLY A O 1
ATOM 1385 N N . CYS A 1 176 ? -0.339 -14.688 -14.914 1 96.12 176 CYS A N 1
ATOM 1386 C CA . CYS A 1 176 ? -0.869 -13.539 -14.188 1 96.12 176 CYS A CA 1
ATOM 1387 C C . CYS A 1 176 ? -1.092 -12.359 -15.125 1 96.12 176 CYS A C 1
ATOM 1389 O O . CYS A 1 176 ? -0.821 -12.453 -16.328 1 96.12 176 CYS A O 1
ATOM 1391 N N . ARG A 1 177 ? -1.691 -11.336 -14.68 1 94.69 177 ARG A N 1
ATOM 1392 C CA . ARG A 1 177 ? -1.953 -10.055 -15.328 1 94.69 177 ARG A CA 1
ATOM 1393 C C . ARG A 1 177 ? -2.943 -10.219 -16.484 1 94.69 177 ARG A C 1
ATOM 1395 O O . ARG A 1 177 ? -2.775 -11.086 -17.328 1 94.69 177 ARG A O 1
ATOM 1402 N N . GLY A 1 178 ? -3.953 -9.477 -16.438 1 95.38 178 GLY A N 1
ATOM 1403 C CA . GLY A 1 178 ? -4.902 -9.359 -17.547 1 95.38 178 GLY A CA 1
ATOM 1404 C C . GLY A 1 178 ? -5.863 -10.523 -17.625 1 95.38 178 GLY A C 1
ATOM 1405 O O . GLY A 1 178 ? -6.645 -10.625 -18.578 1 95.38 178 GLY A O 1
ATOM 1406 N N . LEU A 1 179 ? -5.801 -11.406 -16.766 1 97.81 179 LEU A N 1
ATOM 1407 C CA . LEU A 1 179 ? -6.684 -12.57 -16.781 1 97.81 179 LEU A CA 1
ATOM 1408 C C . LEU A 1 179 ? -7.98 -12.281 -16.031 1 97.81 179 LEU A C 1
ATOM 1410 O O . LEU A 1 179 ? -7.969 -11.625 -14.992 1 97.81 179 LEU A O 1
ATOM 1414 N N . LYS A 1 180 ? -9.062 -12.641 -16.578 1 98.06 180 LYS A N 1
ATOM 1415 C CA . LYS A 1 180 ? -10.422 -12.531 -16.062 1 98.06 180 LYS A CA 1
ATOM 1416 C C . LYS A 1 180 ? -11.297 -13.68 -16.547 1 98.06 180 LYS A C 1
ATOM 1418 O O . LYS A 1 180 ? -10.922 -14.406 -17.484 1 98.06 180 LYS A O 1
ATOM 1423 N N . PRO A 1 181 ? -12.375 -13.859 -15.953 1 98.19 181 PRO A N 1
ATOM 1424 C CA . PRO A 1 181 ? -13.195 -15.016 -16.328 1 98.19 181 PRO A CA 1
ATOM 1425 C C . PRO A 1 181 ? -13.484 -15.078 -17.828 1 98.19 181 PRO A C 1
ATOM 1427 O O . PRO A 1 181 ? -13.445 -16.156 -18.422 1 98.19 181 PRO A O 1
ATOM 1430 N N . GLU A 1 182 ? -13.633 -14.008 -18.469 1 97.94 182 GLU A N 1
ATOM 1431 C CA . GLU A 1 182 ? -14.055 -13.938 -19.875 1 97.94 182 GLU A CA 1
ATOM 1432 C C . GLU A 1 182 ? -12.969 -14.453 -20.812 1 97.94 182 GLU A C 1
ATOM 1434 O O . GLU A 1 182 ? -13.258 -14.898 -21.922 1 97.94 182 GLU A O 1
ATOM 1439 N N . ASN A 1 183 ? -11.711 -14.406 -20.375 1 98.12 183 ASN A N 1
ATOM 1440 C CA . ASN A 1 183 ? -10.641 -14.812 -21.281 1 98.12 183 ASN A CA 1
ATOM 1441 C C . ASN A 1 183 ? -9.812 -15.953 -20.688 1 98.12 183 ASN A C 1
ATOM 1443 O O . ASN A 1 183 ? -8.867 -16.422 -21.312 1 98.12 183 ASN A O 1
ATOM 1447 N N . LEU A 1 184 ? -10.219 -16.391 -19.547 1 98.38 184 LEU A N 1
ATOM 1448 C CA . LEU A 1 184 ? -9.43 -17.359 -18.797 1 98.38 184 LEU A CA 1
ATOM 1449 C C . LEU A 1 184 ? -9.398 -18.703 -19.516 1 98.38 184 LEU A C 1
ATOM 1451 O O . LEU A 1 184 ? -8.336 -19.328 -19.641 1 98.38 184 LEU A O 1
ATOM 1455 N N . LYS A 1 185 ? -10.508 -19.109 -20.016 1 97.75 185 LYS A N 1
ATOM 1456 C CA . LYS A 1 185 ? -10.578 -20.391 -20.703 1 97.75 185 LYS A CA 1
ATOM 1457 C C . LYS A 1 185 ? -9.703 -20.391 -21.953 1 97.75 185 LYS A C 1
ATOM 1459 O O . LYS A 1 185 ? -8.992 -21.359 -22.219 1 97.75 185 LYS A O 1
ATOM 1464 N N . ALA A 1 186 ? -9.836 -19.344 -22.688 1 97.38 186 ALA A N 1
ATOM 1465 C CA . ALA A 1 186 ? -9.031 -19.234 -23.906 1 97.38 186 ALA A CA 1
ATOM 1466 C C . ALA A 1 186 ? -7.543 -19.344 -23.594 1 97.38 186 ALA A C 1
ATOM 1468 O O . ALA A 1 186 ? -6.789 -19.969 -24.328 1 97.38 186 ALA A O 1
ATOM 1469 N N . PHE A 1 187 ? -7.094 -18.75 -22.516 1 98.19 187 PHE A N 1
ATOM 1470 C CA . PHE A 1 187 ? -5.707 -18.781 -22.078 1 98.19 187 PHE A CA 1
ATOM 1471 C C . PHE A 1 187 ? -5.309 -20.188 -21.641 1 98.19 187 PHE A C 1
ATOM 1473 O O . PHE A 1 187 ? -4.266 -20.688 -22.062 1 98.19 187 PHE A O 1
ATOM 1480 N N . LEU A 1 188 ? -6.164 -20.812 -20.875 1 97.5 188 LEU A N 1
ATOM 1481 C CA . LEU A 1 188 ? -5.836 -22.094 -20.266 1 97.5 188 LEU A CA 1
ATOM 1482 C C . LEU A 1 188 ? -5.918 -23.219 -21.281 1 97.5 188 LEU A C 1
ATOM 1484 O O . LEU A 1 188 ? -5.246 -24.25 -21.141 1 97.5 188 LEU A O 1
ATOM 1488 N N . ASP A 1 189 ? -6.672 -23.016 -22.344 1 96.44 189 ASP A N 1
ATOM 1489 C CA . ASP A 1 189 ? -6.805 -24.031 -23.391 1 96.44 189 ASP A CA 1
ATOM 1490 C C . ASP A 1 189 ? -5.508 -24.172 -24.172 1 96.44 189 ASP A C 1
ATOM 1492 O O . ASP A 1 189 ? -5.262 -25.219 -24.797 1 96.44 189 ASP A O 1
ATOM 1496 N N . VAL A 1 190 ? -4.715 -23.188 -24.125 1 95.69 190 VAL A N 1
ATOM 1497 C CA . VAL A 1 190 ? -3.566 -23.219 -25.016 1 95.69 190 VAL A CA 1
ATOM 1498 C C . VAL A 1 190 ? -2.271 -23.141 -24.219 1 95.69 190 VAL A C 1
ATOM 1500 O O . VAL A 1 190 ? -1.196 -22.922 -24.781 1 95.69 190 VAL A O 1
ATOM 1503 N N . THR A 1 191 ? -2.309 -23.141 -22.922 1 95 191 THR A N 1
ATOM 1504 C CA . THR A 1 191 ? -1.128 -23.156 -22.062 1 95 191 THR A CA 1
ATOM 1505 C C . THR A 1 191 ? -1.247 -24.25 -21 1 95 191 THR A C 1
ATOM 1507 O O . THR A 1 191 ? -2.354 -24.625 -20.609 1 95 191 THR A O 1
ATOM 1510 N N . ASP A 1 192 ? -0.13 -24.703 -20.562 1 93.38 192 ASP A N 1
ATOM 1511 C CA . ASP A 1 192 ? -0.117 -25.766 -19.562 1 93.38 192 ASP A CA 1
ATOM 1512 C C . ASP A 1 192 ? 0.316 -25.219 -18.188 1 93.38 192 ASP A C 1
ATOM 1514 O O . ASP A 1 192 ? 0.95 -25.938 -17.406 1 93.38 192 ASP A O 1
ATOM 1518 N N . VAL A 1 193 ? 0.086 -23.922 -17.969 1 95.12 193 VAL A N 1
ATOM 1519 C CA . VAL A 1 193 ? 0.417 -23.375 -16.656 1 95.12 193 VAL A CA 1
ATOM 1520 C C . VAL A 1 193 ? -0.342 -24.141 -15.57 1 95.12 193 VAL A C 1
ATOM 1522 O O . VAL A 1 193 ? -1.443 -24.641 -15.812 1 95.12 193 VAL A O 1
ATOM 1525 N N . GLU A 1 194 ? 0.239 -24.188 -14.438 1 92.5 194 GLU A N 1
ATOM 1526 C CA . GLU A 1 194 ? -0.341 -24.984 -13.352 1 92.5 194 GLU A CA 1
ATOM 1527 C C . GLU A 1 194 ? -1.095 -24.109 -12.367 1 92.5 194 GLU A C 1
ATOM 1529 O O . GLU A 1 194 ? -1.838 -24.609 -11.516 1 92.5 194 GLU A O 1
ATOM 1534 N N . GLU A 1 195 ? -0.892 -22.844 -12.477 1 97 195 GLU A N 1
ATOM 1535 C CA . GLU A 1 195 ? -1.547 -21.891 -11.594 1 97 195 GLU A CA 1
ATOM 1536 C C . GLU A 1 195 ? -1.928 -20.625 -12.344 1 97 195 GLU A C 1
ATOM 1538 O O . GLU A 1 195 ? -1.282 -20.25 -13.328 1 97 195 GLU A O 1
ATOM 1543 N N . VAL A 1 196 ? -2.973 -20 -11.922 1 98.38 196 VAL A N 1
ATOM 1544 C CA . VAL A 1 196 ? -3.338 -18.672 -12.406 1 98.38 196 VAL A CA 1
ATOM 1545 C C . VAL A 1 196 ? -3.566 -17.734 -11.219 1 98.38 196 VAL A C 1
ATOM 1547 O O . VAL A 1 196 ? -4.102 -18.141 -10.188 1 98.38 196 VAL A O 1
ATOM 1550 N N . HIS A 1 197 ? -3.102 -16.578 -11.375 1 97.94 197 HIS A N 1
ATOM 1551 C CA . HIS A 1 197 ? -3.227 -15.516 -10.383 1 97.94 197 HIS A CA 1
ATOM 1552 C C . HIS A 1 197 ? -4.09 -14.375 -10.914 1 97.94 197 HIS A C 1
ATOM 1554 O O . HIS A 1 197 ? -3.746 -13.742 -11.914 1 97.94 197 HIS A O 1
ATOM 1560 N N . LEU A 1 198 ? -5.25 -14.117 -10.305 1 97.62 198 LEU A N 1
ATOM 1561 C CA . LEU A 1 198 ? -6.16 -13.062 -10.727 1 97.62 198 LEU A CA 1
ATOM 1562 C C . LEU A 1 198 ? -6.273 -11.977 -9.664 1 97.62 198 LEU A C 1
ATOM 1564 O O . LEU A 1 198 ? -6.32 -12.281 -8.469 1 97.62 198 LEU A O 1
ATOM 1568 N N . PHE A 1 199 ? -6.297 -10.742 -10.125 1 95.81 199 PHE A N 1
ATOM 1569 C CA . PHE A 1 199 ? -6.516 -9.594 -9.258 1 95.81 199 PHE A CA 1
ATOM 1570 C C . PHE A 1 199 ? -7.684 -8.75 -9.758 1 95.81 199 PHE A C 1
ATOM 1572 O O . PHE A 1 199 ? -8.844 -9.055 -9.469 1 95.81 199 PHE A O 1
ATOM 1579 N N . SER A 1 200 ? -7.402 -7.746 -10.68 1 95.38 200 SER A N 1
ATOM 1580 C CA . SER A 1 200 ? -8.445 -6.832 -11.133 1 95.38 200 SER A CA 1
ATOM 1581 C C . SER A 1 200 ? -9.531 -7.574 -11.906 1 95.38 200 SER A C 1
ATOM 1583 O O . SER A 1 200 ? -10.695 -7.176 -11.891 1 95.38 200 SER A O 1
ATOM 1585 N N . GLY A 1 201 ? -9.148 -8.68 -12.516 1 96.81 201 GLY A N 1
ATOM 1586 C CA . GLY A 1 201 ? -10.047 -9.422 -13.391 1 96.81 201 GLY A CA 1
ATOM 1587 C C . GLY A 1 201 ? -11.258 -9.977 -12.664 1 96.81 201 GLY A C 1
ATOM 1588 O O . GLY A 1 201 ? -12.281 -10.281 -13.289 1 96.81 201 GLY A O 1
ATOM 1589 N N . VAL A 1 202 ? -11.148 -10.133 -11.344 1 97.88 202 VAL A N 1
ATOM 1590 C CA . VAL A 1 202 ? -12.266 -10.703 -10.609 1 97.88 202 VAL A CA 1
ATOM 1591 C C . VAL A 1 202 ? -12.922 -9.633 -9.742 1 97.88 202 VAL A C 1
ATOM 1593 O O . VAL A 1 202 ? -13.711 -9.953 -8.844 1 97.88 202 VAL A O 1
ATOM 1596 N N . ARG A 1 203 ? -12.547 -8.422 -9.898 1 96.62 203 ARG A N 1
ATOM 1597 C CA . ARG A 1 203 ? -13.172 -7.305 -9.211 1 96.62 203 ARG A CA 1
ATOM 1598 C C . ARG A 1 203 ? -14.281 -6.691 -10.062 1 96.62 203 ARG A C 1
ATOM 1600 O O . ARG A 1 203 ? -14.297 -6.852 -11.281 1 96.62 203 ARG A O 1
ATOM 1607 N N . GLU A 1 204 ? -15.195 -6.02 -9.383 1 96.44 204 GLU A N 1
ATOM 1608 C CA . GLU A 1 204 ? -16.281 -5.367 -10.094 1 96.44 204 GLU A CA 1
ATOM 1609 C C . GLU A 1 204 ? -15.758 -4.406 -11.156 1 96.44 204 GLU A C 1
ATOM 1611 O O . GLU A 1 204 ? -14.891 -3.576 -10.867 1 96.44 204 GLU A O 1
ATOM 1616 N N . SER A 1 205 ? -16.234 -4.594 -12.461 1 95.44 205 SER A N 1
ATOM 1617 C CA . SER A 1 205 ? -15.859 -3.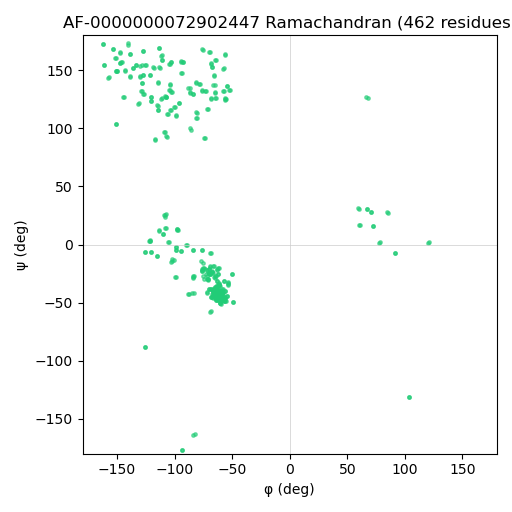783 -13.617 1 95.44 205 SER A CA 1
ATOM 1618 C C . SER A 1 205 ? -14.359 -3.854 -13.883 1 95.44 205 SER A C 1
ATOM 1620 O O . SER A 1 205 ? -13.789 -2.932 -14.469 1 95.44 205 SER A O 1
ATOM 1622 N N . CYS A 1 206 ? -13.672 -4.883 -13.281 1 94.81 206 CYS A N 1
ATOM 1623 C CA . CYS A 1 206 ? -12.242 -5.098 -13.438 1 94.81 206 CYS A CA 1
ATOM 1624 C C . CYS A 1 206 ? -11.453 -3.895 -12.93 1 94.81 206 CYS A C 1
ATOM 1626 O O . CYS A 1 206 ? -10.414 -3.547 -13.492 1 94.81 206 CYS A O 1
ATOM 1628 N N . HIS A 1 207 ? -12.07 -3.23 -11.906 1 93.06 207 HIS A N 1
ATOM 1629 C CA . HIS A 1 207 ? -11.461 -2.014 -11.383 1 93.06 207 HIS A CA 1
ATOM 1630 C C . HIS A 1 207 ? -10.781 -2.271 -10.039 1 93.06 207 HIS A C 1
ATOM 1632 O O . HIS A 1 207 ? -11.414 -2.789 -9.109 1 93.06 207 HIS A O 1
ATOM 1638 N N . VAL A 1 208 ? -9.578 -1.798 -9.906 1 90.19 208 VAL A N 1
ATOM 1639 C CA . VAL A 1 208 ? -8.695 -2.162 -8.805 1 90.19 208 VAL A CA 1
ATOM 1640 C C . VAL A 1 208 ? -9.227 -1.579 -7.496 1 90.19 208 VAL A C 1
ATOM 1642 O O . VAL A 1 208 ? -8.875 -2.049 -6.41 1 90.19 208 VAL A O 1
ATOM 1645 N N . ARG A 1 209 ? -10.109 -0.549 -7.484 1 89.56 209 ARG A N 1
ATOM 1646 C CA . ARG A 1 209 ? -10.617 0.09 -6.273 1 89.56 209 ARG A CA 1
ATOM 1647 C C . ARG A 1 209 ? -12 -0.449 -5.91 1 89.56 209 ARG A C 1
ATOM 1649 O O . ARG A 1 209 ? -12.594 -0.02 -4.918 1 89.56 209 ARG A O 1
ATOM 1656 N N . LYS A 1 210 ? -12.547 -1.35 -6.746 1 93.44 210 LYS A N 1
ATOM 1657 C CA . LYS A 1 210 ? -13.852 -1.934 -6.477 1 93.44 210 LYS A CA 1
ATOM 1658 C C . LYS A 1 210 ? -13.727 -3.26 -5.734 1 93.44 210 LYS A C 1
ATOM 1660 O O . LYS A 1 210 ? -12.664 -3.887 -5.754 1 93.44 210 LYS A O 1
ATOM 1665 N N . PRO A 1 211 ? -14.766 -3.627 -5.066 1 94.25 211 PRO A N 1
ATOM 1666 C CA . PRO A 1 211 ? -14.734 -4.906 -4.355 1 94.25 211 PRO A CA 1
ATOM 1667 C C . PRO A 1 211 ? -14.617 -6.102 -5.297 1 94.25 211 PRO A C 1
ATOM 1669 O O . PRO A 1 211 ? -14.93 -5.992 -6.484 1 94.25 211 PRO A O 1
ATOM 1672 N N . ILE A 1 212 ? -14.18 -7.133 -4.773 1 96.81 212 ILE A N 1
ATOM 1673 C CA . ILE A 1 212 ? -14.141 -8.398 -5.5 1 96.81 212 ILE A CA 1
ATOM 1674 C C . ILE A 1 212 ? -15.562 -8.875 -5.789 1 96.81 212 ILE A C 1
ATOM 1676 O O . ILE A 1 212 ? -16.484 -8.594 -5.023 1 96.81 212 ILE A O 1
ATOM 1680 N N . SER A 1 213 ? -15.734 -9.516 -6.91 1 98.19 213 SER A N 1
ATOM 1681 C CA . SER A 1 213 ? -17.031 -10.055 -7.32 1 98.19 213 SER A CA 1
ATOM 1682 C C . SER A 1 213 ? -17.125 -11.555 -7.047 1 98.19 213 SER A C 1
ATOM 1684 O O . SER A 1 213 ? -16.375 -12.344 -7.621 1 98.19 213 SER A O 1
ATOM 1686 N N . ALA A 1 214 ? -18.094 -11.938 -6.184 1 98.69 214 ALA A N 1
ATOM 1687 C CA . ALA A 1 214 ? -18.328 -13.352 -5.91 1 98.69 214 ALA A CA 1
ATOM 1688 C C . ALA A 1 214 ? -18.562 -14.133 -7.199 1 98.69 214 ALA A C 1
ATOM 1690 O O . ALA A 1 214 ? -18 -15.211 -7.395 1 98.69 214 ALA A O 1
ATOM 1691 N N . LYS A 1 215 ? -19.359 -13.555 -8.031 1 98.62 215 LYS A N 1
ATOM 1692 C CA . LYS A 1 215 ? -19.719 -14.18 -9.305 1 98.62 215 LYS A CA 1
ATOM 1693 C C . LYS A 1 215 ? -18.469 -14.398 -10.172 1 98.62 215 LYS A C 1
ATOM 1695 O O . LYS A 1 215 ? -18.312 -15.453 -10.789 1 98.62 215 LYS A O 1
ATOM 1700 N N . SER A 1 216 ? -17.625 -13.383 -10.211 1 98.75 216 SER A N 1
ATOM 1701 C CA . SER A 1 216 ? -16.422 -13.469 -11.039 1 98.75 216 SER A CA 1
ATOM 1702 C C . SER A 1 216 ? -15.477 -14.539 -10.523 1 98.75 216 SER A C 1
ATOM 1704 O O . SER A 1 216 ? -14.898 -15.289 -11.305 1 98.75 216 SER A O 1
ATOM 1706 N N . VAL A 1 217 ? -15.312 -14.648 -9.203 1 98.88 217 VAL A N 1
ATOM 1707 C CA . VAL A 1 217 ? -14.438 -15.656 -8.617 1 98.88 217 VAL A CA 1
ATOM 1708 C C . VAL A 1 217 ? -15 -17.047 -8.883 1 98.88 217 VAL A C 1
ATOM 1710 O O . VAL A 1 217 ? -14.258 -17.953 -9.289 1 98.88 217 VAL A O 1
ATOM 1713 N N . ALA A 1 218 ? -16.281 -17.188 -8.719 1 98.88 218 ALA A N 1
ATOM 1714 C CA . ALA A 1 218 ? -16.938 -18.469 -8.953 1 98.88 218 ALA A CA 1
ATOM 1715 C C . ALA A 1 218 ? -16.781 -18.906 -10.406 1 98.88 218 ALA A C 1
ATOM 1717 O O . ALA A 1 218 ? -16.531 -20.094 -10.68 1 98.88 218 ALA A O 1
ATOM 1718 N N . LYS A 1 219 ? -16.984 -17.969 -11.289 1 98.81 219 LYS A N 1
ATOM 1719 C CA . LYS A 1 219 ? -16.844 -18.266 -12.711 1 98.81 219 LYS A CA 1
ATOM 1720 C C . LYS A 1 219 ? -15.422 -18.703 -13.039 1 98.81 219 LYS A C 1
ATOM 1722 O O . LYS A 1 219 ? -15.211 -19.641 -13.812 1 98.81 219 LYS A O 1
ATOM 1727 N N . ALA A 1 220 ? -14.453 -18.016 -12.516 1 98.81 220 ALA A N 1
ATOM 1728 C CA . ALA A 1 220 ? -13.055 -18.391 -12.711 1 98.81 220 ALA A CA 1
ATOM 1729 C C . ALA A 1 220 ? -12.805 -19.812 -12.195 1 98.81 220 ALA A C 1
ATOM 1731 O O . ALA A 1 220 ? -12.125 -20.609 -12.859 1 98.81 220 ALA A O 1
ATOM 1732 N N . LYS A 1 221 ? -13.336 -20.094 -11.039 1 98.81 221 LYS A N 1
ATOM 1733 C CA . LYS A 1 221 ? -13.164 -21.422 -10.445 1 98.81 221 LYS A CA 1
ATOM 1734 C C . LYS A 1 221 ? -13.781 -22.5 -11.328 1 98.81 221 LYS A C 1
ATOM 1736 O O . LYS A 1 221 ? -13.195 -23.562 -11.516 1 98.81 221 LYS A O 1
ATOM 1741 N N . GLU A 1 222 ? -14.938 -22.203 -11.812 1 98.56 222 GLU A N 1
ATOM 1742 C CA . GLU A 1 222 ? -15.602 -23.141 -12.711 1 98.56 222 GLU A CA 1
ATOM 1743 C C . GLU A 1 222 ? -14.727 -23.469 -13.914 1 98.56 222 GLU A C 1
ATOM 1745 O O . GLU A 1 222 ? -14.609 -24.625 -14.305 1 98.56 222 GLU A O 1
ATOM 1750 N N . ILE A 1 223 ? -14.156 -22.469 -14.477 1 98.44 223 ILE A N 1
ATOM 1751 C CA . ILE A 1 223 ? -13.305 -22.641 -15.648 1 98.44 223 ILE A CA 1
ATOM 1752 C C . ILE A 1 223 ? -12.078 -23.469 -15.273 1 98.44 223 ILE A C 1
ATOM 1754 O O . ILE A 1 223 ? -11.711 -24.406 -16 1 98.44 223 ILE A O 1
ATOM 1758 N N . VAL A 1 224 ? -11.438 -23.156 -14.164 1 98.12 224 VAL A N 1
ATOM 1759 C CA . VAL A 1 224 ? -10.258 -23.875 -13.688 1 98.12 224 VAL A CA 1
ATOM 1760 C C . VAL A 1 224 ? -10.586 -25.344 -13.477 1 98.12 224 VAL A C 1
ATOM 1762 O O . VAL A 1 224 ? -9.812 -26.219 -13.867 1 98.12 224 VAL A O 1
ATOM 1765 N N . GLU A 1 225 ? -11.75 -25.641 -12.922 1 97.62 225 GLU A N 1
ATOM 1766 C CA . GLU A 1 225 ? -12.18 -27.016 -12.68 1 97.62 225 GLU A CA 1
ATOM 1767 C C . GLU A 1 225 ? -12.422 -27.766 -13.984 1 97.62 225 GLU A C 1
ATOM 1769 O O . GLU A 1 225 ? -12.102 -28.938 -14.102 1 97.62 225 GLU A O 1
ATOM 1774 N N . LEU A 1 226 ? -13.023 -27.031 -14.883 1 96.75 226 LEU A N 1
ATOM 1775 C CA . LEU A 1 226 ? -13.258 -27.625 -16.203 1 96.75 226 LEU A CA 1
ATOM 1776 C C . LEU A 1 226 ? -11.938 -28.031 -16.859 1 96.75 226 LEU A C 1
ATOM 1778 O O . LEU A 1 226 ? -11.828 -29.125 -17.422 1 96.75 226 LEU A O 1
ATOM 1782 N N . ILE A 1 227 ? -10.992 -27.125 -16.781 1 96.31 227 ILE A N 1
ATOM 1783 C CA . ILE A 1 227 ? -9.688 -27.375 -17.391 1 96.31 227 ILE A CA 1
ATOM 1784 C C . ILE A 1 227 ? -9 -28.547 -16.672 1 96.31 227 ILE A C 1
ATOM 1786 O O . ILE A 1 227 ? -8.383 -29.391 -17.297 1 96.31 227 ILE A O 1
ATOM 1790 N N . ASN A 1 228 ? -9.047 -28.609 -15.336 1 96.44 228 ASN A N 1
ATOM 1791 C CA . ASN A 1 228 ? -8.461 -29.703 -14.562 1 96.44 228 ASN A CA 1
ATOM 1792 C C . ASN A 1 228 ? -9.047 -31.047 -14.961 1 96.44 228 ASN A C 1
ATOM 1794 O O . ASN A 1 228 ? -8.312 -32.031 -15.062 1 96.44 228 ASN A O 1
ATOM 1798 N N . LYS A 1 229 ? -10.297 -31.109 -15.227 1 95.69 229 LYS A N 1
ATOM 1799 C CA . LYS A 1 229 ? -10.961 -32.344 -15.664 1 95.69 229 LYS A CA 1
ATOM 1800 C C . LYS A 1 229 ? -10.469 -32.781 -17.031 1 95.69 229 LYS A C 1
ATOM 1802 O O . LYS A 1 229 ? -10.266 -33.969 -17.281 1 95.69 229 LYS A O 1
ATOM 1807 N N . LYS A 1 230 ? -10.281 -31.812 -17.828 1 93.5 230 LYS A N 1
ATOM 1808 C CA . LYS A 1 230 ? -9.812 -32.094 -19.188 1 93.5 230 LYS A CA 1
ATOM 1809 C C . LYS A 1 230 ? -8.383 -32.625 -19.172 1 93.5 230 LYS A C 1
ATOM 1811 O O . LYS A 1 230 ? -8.031 -33.531 -19.953 1 93.5 230 LYS A O 1
ATOM 1816 N N . ARG A 1 231 ? -7.539 -32.062 -18.281 1 90.88 231 ARG A N 1
ATOM 1817 C CA . ARG A 1 231 ? -6.133 -32.438 -18.203 1 90.88 231 ARG A CA 1
ATOM 1818 C C . ARG A 1 231 ? -5.957 -33.781 -17.531 1 90.88 231 ARG A C 1
ATOM 1820 O O . ARG A 1 231 ? -4.961 -34.469 -17.766 1 90.88 231 ARG A O 1
ATOM 1827 N N . GLU A 1 232 ? -6.785 -34.25 -16.672 1 88.19 232 GLU A N 1
ATOM 1828 C CA . GLU A 1 232 ? -6.746 -35.562 -16.047 1 88.19 232 GLU A CA 1
ATOM 1829 C C . GLU A 1 232 ? -7.156 -36.656 -17.016 1 88.19 232 GLU A C 1
ATOM 1831 O O . GLU A 1 232 ? -6.805 -37.812 -16.828 1 88.19 232 GLU A O 1
ATOM 1836 N N . LYS A 1 233 ? -7.871 -36.5 -18.125 1 77.69 233 LYS A N 1
ATOM 1837 C CA . LYS A 1 233 ? -8.273 -37.469 -19.125 1 77.69 233 LYS A CA 1
ATOM 1838 C C . LYS A 1 233 ? -7.188 -37.656 -20.188 1 77.69 233 LYS A C 1
ATOM 1840 O O . LYS A 1 233 ? -6.48 -36.719 -20.531 1 77.69 233 LYS A O 1
ATOM 1845 N N . MET B 1 1 ? 4.797 27.547 10.984 1 92.62 1 MET B N 1
ATOM 1846 C CA . MET B 1 1 ? 4.332 26.594 9.977 1 92.62 1 MET B CA 1
ATOM 1847 C C . MET B 1 1 ? 5.23 25.359 9.93 1 92.62 1 MET B C 1
ATOM 1849 O O . MET B 1 1 ? 6.453 25.484 9.992 1 92.62 1 MET B O 1
ATOM 1853 N N . LEU B 1 2 ? 4.629 24.219 9.93 1 96.94 2 LEU B N 1
ATOM 1854 C CA . LEU B 1 2 ? 5.359 22.953 9.938 1 96.94 2 LEU B CA 1
ATOM 1855 C C . LEU B 1 2 ? 5.34 22.312 8.555 1 96.94 2 LEU B C 1
ATOM 1857 O O . LEU B 1 2 ? 4.309 22.312 7.883 1 96.94 2 LEU B O 1
ATOM 1861 N N . LEU B 1 3 ? 6.527 21.766 8.156 1 98.75 3 LEU B N 1
ATOM 1862 C CA . LEU B 1 3 ? 6.66 21.031 6.906 1 98.75 3 LEU B CA 1
ATOM 1863 C C . LEU B 1 3 ? 6.594 19.516 7.152 1 98.75 3 LEU B C 1
ATOM 1865 O O . LEU B 1 3 ? 7.5 18.953 7.758 1 98.75 3 LEU B O 1
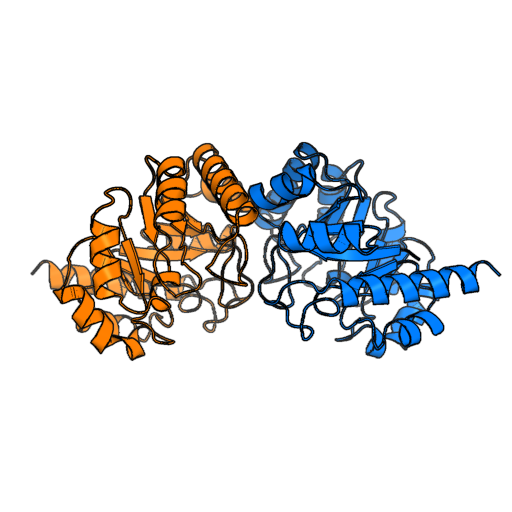ATOM 1869 N N . GLU B 1 4 ? 5.559 18.953 6.719 1 98.75 4 GLU B N 1
ATOM 1870 C CA . GLU B 1 4 ? 5.379 17.516 6.785 1 98.75 4 GLU B CA 1
ATOM 1871 C C . GLU B 1 4 ? 5.629 16.859 5.43 1 98.75 4 GLU B C 1
ATOM 1873 O O . GLU B 1 4 ? 5.102 17.312 4.41 1 98.75 4 GLU B O 1
ATOM 1878 N N . ILE B 1 5 ? 6.422 15.82 5.422 1 98.5 5 ILE B N 1
ATOM 1879 C CA . ILE B 1 5 ? 6.77 15.148 4.176 1 98.5 5 ILE B CA 1
ATOM 1880 C C . ILE B 1 5 ? 6.328 13.688 4.234 1 98.5 5 ILE B C 1
ATOM 1882 O O . ILE B 1 5 ? 6.617 12.984 5.203 1 98.5 5 ILE B O 1
ATOM 1886 N N . ALA B 1 6 ? 5.574 13.242 3.238 1 97.25 6 ALA B N 1
ATOM 1887 C CA . ALA B 1 6 ? 5.227 11.828 3.115 1 97.25 6 ALA B CA 1
ATOM 1888 C C . ALA B 1 6 ? 6.406 11.023 2.58 1 97.25 6 ALA B C 1
ATOM 1890 O O . ALA B 1 6 ? 7.039 11.414 1.596 1 97.25 6 ALA B O 1
ATOM 1891 N N . VAL B 1 7 ? 6.688 9.953 3.197 1 97.06 7 VAL B N 1
ATOM 1892 C CA . VAL B 1 7 ? 7.82 9.117 2.809 1 97.06 7 VAL B CA 1
ATOM 1893 C C . VAL B 1 7 ? 7.352 7.676 2.602 1 97.06 7 VAL B C 1
ATOM 1895 O O . VAL B 1 7 ? 6.492 7.184 3.338 1 97.06 7 VAL B O 1
ATOM 1898 N N . THR B 1 8 ? 7.98 6.938 1.609 1 96.19 8 THR B N 1
ATOM 1899 C CA . THR B 1 8 ? 7.523 5.598 1.26 1 96.19 8 THR B CA 1
ATOM 1900 C C . THR B 1 8 ? 8.672 4.598 1.335 1 96.19 8 THR B C 1
ATOM 1902 O O . THR B 1 8 ? 8.477 3.396 1.136 1 96.19 8 THR B O 1
ATOM 1905 N N . THR B 1 9 ? 9.867 5.051 1.554 1 96.94 9 THR B N 1
ATOM 1906 C CA . THR B 1 9 ? 11.039 4.203 1.732 1 96.94 9 THR B CA 1
ATOM 1907 C C . THR B 1 9 ? 11.922 4.738 2.857 1 96.94 9 THR B C 1
ATOM 1909 O O . THR B 1 9 ? 11.766 5.879 3.293 1 96.94 9 THR B O 1
ATOM 1912 N N . VAL B 1 10 ? 12.828 3.916 3.338 1 98.19 10 VAL B N 1
ATOM 1913 C CA . VAL B 1 10 ? 13.781 4.359 4.344 1 98.19 10 VAL B CA 1
ATOM 1914 C C . VAL B 1 10 ? 14.641 5.492 3.781 1 98.19 10 VAL B C 1
ATOM 1916 O O . VAL B 1 10 ? 14.898 6.484 4.465 1 98.19 10 VAL B O 1
ATOM 1919 N N . GLU B 1 11 ? 15.023 5.41 2.523 1 97.44 11 GLU B N 1
ATOM 1920 C CA . GLU B 1 11 ? 15.82 6.449 1.882 1 97.44 11 GLU B CA 1
ATOM 1921 C C . GLU B 1 11 ? 15.055 7.766 1.805 1 97.44 11 GLU B C 1
ATOM 1923 O O . GLU B 1 11 ? 15.633 8.836 2.018 1 97.44 11 GLU B O 1
ATOM 1928 N N . ASP B 1 12 ? 13.758 7.691 1.427 1 97.25 12 ASP B N 1
ATOM 1929 C CA . ASP B 1 12 ? 12.914 8.883 1.477 1 97.25 12 ASP B CA 1
ATOM 1930 C C . ASP B 1 12 ? 13.039 9.586 2.828 1 97.25 12 ASP B C 1
ATOM 1932 O O . ASP B 1 12 ? 13.203 10.805 2.889 1 97.25 12 ASP B O 1
ATOM 1936 N N . ALA B 1 13 ? 12.898 8.766 3.895 1 98.5 13 ALA B N 1
ATOM 1937 C CA . ALA B 1 13 ? 12.875 9.297 5.254 1 98.5 13 ALA B CA 1
ATOM 1938 C C . ALA B 1 13 ? 14.203 9.969 5.605 1 98.5 13 ALA B C 1
ATOM 1940 O O . ALA B 1 13 ? 14.219 11.062 6.18 1 98.5 13 ALA B O 1
ATOM 1941 N N . LEU B 1 14 ? 15.305 9.297 5.254 1 98.75 14 LEU B N 1
ATOM 1942 C CA . LEU B 1 14 ? 16.625 9.852 5.516 1 98.75 14 LEU B CA 1
ATOM 1943 C C . LEU B 1 14 ? 16.812 11.188 4.809 1 98.75 14 LEU B C 1
ATOM 1945 O O . LEU B 1 14 ? 17.25 12.164 5.418 1 98.75 14 LEU B O 1
ATOM 1949 N N . ILE B 1 15 ? 16.391 11.281 3.57 1 98.62 15 ILE B N 1
ATOM 1950 C CA . ILE B 1 15 ? 16.531 12.484 2.766 1 98.62 15 ILE B CA 1
ATOM 1951 C C . ILE B 1 15 ? 15.633 13.586 3.312 1 98.62 15 ILE B C 1
ATOM 1953 O O . ILE B 1 15 ? 16.062 14.727 3.473 1 98.62 15 ILE B O 1
ATOM 1957 N N . ALA B 1 16 ? 14.398 13.242 3.623 1 98.75 16 ALA B N 1
ATOM 1958 C CA . ALA B 1 16 ? 13.422 14.227 4.082 1 98.75 16 ALA B CA 1
ATOM 1959 C C . ALA B 1 16 ? 13.883 14.898 5.371 1 98.75 16 ALA B C 1
ATOM 1961 O O . ALA B 1 16 ? 13.891 16.125 5.465 1 98.75 16 ALA B O 1
ATOM 1962 N N . GLN B 1 17 ? 14.281 14.117 6.402 1 98.69 17 GLN B N 1
ATOM 1963 C CA . GLN B 1 17 ? 14.641 14.68 7.699 1 98.69 17 GLN B CA 1
ATOM 1964 C C . GLN B 1 17 ? 15.961 15.438 7.621 1 98.69 17 GLN B C 1
ATOM 1966 O O . GLN B 1 17 ? 16.141 16.438 8.32 1 98.69 17 GLN B O 1
ATOM 1971 N N . GLU B 1 18 ? 16.859 15.016 6.703 1 98.69 18 GLU B N 1
ATOM 1972 C CA . GLU B 1 18 ? 18.156 15.688 6.543 1 98.69 18 GLU B CA 1
ATOM 1973 C C . GLU B 1 18 ? 17.984 17.016 5.816 1 98.69 18 GLU B C 1
ATOM 1975 O O . GLU B 1 18 ? 18.875 17.875 5.883 1 98.69 18 GLU B O 1
ATOM 1980 N N . ASN B 1 19 ? 16.891 17.156 5.113 1 98.75 19 ASN B N 1
ATOM 1981 C CA . ASN B 1 19 ? 16.734 18.344 4.289 1 98.75 19 ASN B CA 1
ATOM 1982 C C . ASN B 1 19 ? 15.609 19.234 4.805 1 98.75 19 ASN B C 1
ATOM 1984 O O . ASN B 1 19 ? 15.133 20.125 4.086 1 98.75 19 ASN B O 1
ATOM 1988 N N . GLY B 1 20 ? 15.125 18.969 6.027 1 98.56 20 GLY B N 1
ATOM 1989 C CA . GLY B 1 20 ? 14.391 20.047 6.684 1 98.56 20 GLY B CA 1
ATOM 1990 C C . GLY B 1 20 ? 12.961 19.656 7.016 1 98.56 20 GLY B C 1
ATOM 1991 O O . GLY B 1 20 ? 12.203 20.469 7.551 1 98.56 20 GLY B O 1
ATOM 1992 N N . ALA B 1 21 ? 12.539 18.422 6.727 1 98.81 21 ALA B N 1
ATOM 1993 C CA . ALA B 1 21 ? 11.211 18.016 7.164 1 98.81 21 ALA B CA 1
ATOM 1994 C C . ALA B 1 21 ? 11.062 18.156 8.672 1 98.81 21 ALA B C 1
ATOM 1996 O O . ALA B 1 21 ? 11.945 17.75 9.438 1 98.81 21 ALA B O 1
ATOM 1997 N N . ASP B 1 22 ? 9.977 18.766 9.117 1 98.69 22 ASP B N 1
ATOM 1998 C CA . ASP B 1 22 ? 9.711 18.891 10.547 1 98.69 22 ASP B CA 1
ATOM 1999 C C . ASP B 1 22 ? 9.039 17.641 11.094 1 98.69 22 ASP B C 1
ATOM 2001 O O . ASP B 1 22 ? 9.156 17.328 12.281 1 98.69 22 ASP B O 1
ATOM 2005 N N . ARG B 1 23 ? 8.32 16.953 10.297 1 98.56 23 ARG B N 1
ATOM 2006 C CA . ARG B 1 23 ? 7.602 15.719 10.562 1 98.56 23 ARG B CA 1
ATOM 2007 C C . ARG B 1 23 ? 7.477 14.875 9.297 1 98.56 23 ARG B C 1
ATOM 2009 O O . ARG B 1 23 ? 7.453 15.414 8.188 1 98.56 23 ARG B O 1
ATOM 2016 N N . MET B 1 24 ? 7.445 13.617 9.469 1 98.69 24 MET B N 1
ATOM 2017 C CA . MET B 1 24 ? 7.266 12.719 8.336 1 98.69 24 MET B CA 1
ATOM 2018 C C . MET B 1 24 ? 6.02 11.852 8.523 1 98.69 24 MET B C 1
ATOM 2020 O O . MET B 1 24 ? 5.66 11.508 9.648 1 98.69 24 MET B O 1
ATOM 2024 N N . VAL B 1 25 ? 5.359 11.555 7.473 1 98.31 25 VAL B N 1
ATOM 2025 C CA . VAL B 1 25 ? 4.285 10.57 7.461 1 98.31 25 VAL B CA 1
ATOM 2026 C C . VAL B 1 25 ? 4.688 9.383 6.594 1 98.31 25 VAL B C 1
ATOM 2028 O O . VAL B 1 25 ? 4.938 9.531 5.395 1 98.31 25 VAL B O 1
ATOM 2031 N N . VAL B 1 26 ? 4.742 8.203 7.211 1 98.12 26 VAL B N 1
ATOM 2032 C CA . VAL B 1 26 ? 5.086 6.988 6.484 1 98.12 26 VAL B CA 1
ATOM 2033 C C . VAL B 1 26 ? 3.826 6.383 5.867 1 98.12 26 VAL B C 1
ATOM 2035 O O . VAL B 1 26 ? 2.797 6.262 6.531 1 98.12 26 VAL B O 1
ATOM 2038 N N . MET B 1 27 ? 3.906 6.07 4.625 1 96.31 27 MET B N 1
ATOM 2039 C CA . MET B 1 27 ? 2.814 5.387 3.941 1 96.31 27 MET B CA 1
ATOM 2040 C C . MET B 1 27 ? 3.35 4.457 2.855 1 96.31 27 MET B C 1
ATOM 2042 O O . MET B 1 27 ? 4.531 4.512 2.516 1 96.31 27 MET B O 1
ATOM 2046 N N . SER B 1 28 ? 2.523 3.486 2.549 1 93.12 28 SER B N 1
ATOM 2047 C CA . SER B 1 28 ? 2.781 2.742 1.319 1 93.12 28 SER B CA 1
ATOM 2048 C C . SER B 1 28 ? 1.949 3.281 0.161 1 93.12 28 SER B C 1
ATOM 2050 O O . SER B 1 28 ? 0.786 3.646 0.344 1 93.12 28 SER B O 1
ATOM 2052 N N . SER B 1 29 ? 2.67 3.664 -0.823 1 72.38 29 SER B N 1
ATOM 2053 C CA . SER B 1 29 ? 1.949 4.297 -1.922 1 72.38 29 SER B CA 1
ATOM 2054 C C . SER B 1 29 ? 2.275 3.629 -3.254 1 72.38 29 SER B C 1
ATOM 2056 O O . SER B 1 29 ? 3.371 3.098 -3.436 1 72.38 29 SER B O 1
ATOM 2058 N N . VAL B 1 30 ? 1.025 3.377 -3.797 1 63.16 30 VAL B N 1
ATOM 2059 C CA . VAL B 1 30 ? 1.172 3.098 -5.223 1 63.16 30 VAL B CA 1
ATOM 2060 C C . VAL B 1 30 ? 0.437 4.16 -6.035 1 63.16 30 VAL B C 1
ATOM 2062 O O . VAL B 1 30 ? -0.796 4.199 -6.051 1 63.16 30 VAL B O 1
ATOM 2065 N N . GLY B 1 31 ? 1.094 5.207 -6.391 1 67.81 31 GLY B N 1
ATOM 2066 C CA . GLY B 1 31 ? 0.468 6.316 -7.09 1 67.81 31 GLY B CA 1
ATOM 2067 C C . GLY B 1 31 ? 0.212 7.516 -6.195 1 67.81 31 GLY B C 1
ATOM 2068 O O . GLY B 1 31 ? 1.121 7.992 -5.516 1 67.81 31 GLY B O 1
ATOM 2069 N N . ASN B 1 32 ? -1.051 8.039 -6.27 1 69.5 32 ASN B N 1
ATOM 2070 C CA . ASN B 1 32 ? -1.354 9.266 -5.551 1 69.5 32 ASN B CA 1
ATOM 2071 C C . ASN B 1 32 ? -2.059 8.984 -4.227 1 69.5 32 ASN B C 1
ATOM 2073 O O . ASN B 1 32 ? -2.342 9.906 -3.457 1 69.5 32 ASN B O 1
ATOM 2077 N N . GLU B 1 33 ? -2.375 7.766 -3.959 1 79.94 33 GLU B N 1
ATOM 2078 C CA . GLU B 1 33 ? -3.035 7.395 -2.711 1 79.94 33 GLU B CA 1
ATOM 2079 C C . GLU B 1 33 ? -2.127 6.527 -1.845 1 79.94 33 GLU B C 1
ATOM 2081 O O . GLU B 1 33 ? -1.192 5.902 -2.348 1 79.94 33 GLU B O 1
ATOM 2086 N N . GLY B 1 34 ? -2.404 6.633 -0.525 1 91.69 34 GLY B N 1
ATOM 2087 C CA . GLY B 1 34 ? -1.589 5.852 0.391 1 91.69 34 GLY B CA 1
ATOM 2088 C C . GLY B 1 34 ? -2.389 4.84 1.188 1 91.69 34 GLY B C 1
ATOM 2089 O O . GLY B 1 34 ? -3.607 4.973 1.325 1 91.69 34 GLY B O 1
ATOM 2090 N N . VAL B 1 35 ? -1.719 3.822 1.56 1 95.62 35 VAL B N 1
ATOM 2091 C CA . VAL B 1 35 ? -2.264 2.842 2.492 1 95.62 35 VAL B CA 1
ATOM 2092 C C . VAL B 1 35 ? -1.289 2.631 3.648 1 95.62 35 VAL B C 1
ATOM 2094 O O . VAL B 1 35 ? -0.167 3.143 3.623 1 95.62 35 VAL B O 1
ATOM 2097 N N . THR B 1 36 ? -1.847 1.965 4.688 1 97.81 36 THR B N 1
ATOM 2098 C CA . THR B 1 36 ? -1.011 1.68 5.848 1 97.81 36 THR B CA 1
ATOM 2099 C C . THR B 1 36 ? 0.235 0.899 5.438 1 97.81 36 THR B C 1
ATOM 2101 O O . THR B 1 36 ? 0.136 -0.126 4.762 1 97.81 36 THR B O 1
ATOM 2104 N N . PRO B 1 37 ? 1.428 1.401 5.773 1 97.56 37 PRO B N 1
ATOM 2105 C CA . PRO B 1 37 ? 2.664 0.713 5.395 1 97.56 37 PRO B CA 1
ATOM 2106 C C . PRO B 1 37 ? 2.873 -0.591 6.164 1 97.56 37 PRO B C 1
ATOM 2108 O O . PRO B 1 37 ? 2.17 -0.854 7.141 1 97.56 37 PRO B O 1
ATOM 2111 N N . SER B 1 38 ? 3.785 -1.367 5.668 1 97.88 38 SER B N 1
ATOM 2112 C CA . SER B 1 38 ? 4.129 -2.609 6.355 1 97.88 38 SER B CA 1
ATOM 2113 C C . SER B 1 38 ? 4.824 -2.332 7.684 1 97.88 38 SER B C 1
ATOM 2115 O O . SER B 1 38 ? 5.391 -1.256 7.883 1 97.88 38 SER B O 1
ATOM 2117 N N . PHE B 1 39 ? 4.727 -3.299 8.57 1 97.94 39 PHE B N 1
ATOM 2118 C CA . PHE B 1 39 ? 5.398 -3.211 9.859 1 97.94 39 PHE B CA 1
ATOM 2119 C C . PHE B 1 39 ? 6.898 -3.006 9.672 1 97.94 39 PHE B C 1
ATOM 2121 O O . PHE B 1 39 ? 7.5 -2.156 10.328 1 97.94 39 PHE B O 1
ATOM 2128 N N . GLY B 1 40 ? 7.523 -3.803 8.773 1 98.38 40 GLY B N 1
ATOM 2129 C CA . GLY B 1 40 ? 8.961 -3.738 8.547 1 98.38 40 GLY B CA 1
ATOM 2130 C C . GLY B 1 40 ? 9.43 -2.371 8.094 1 98.38 40 GLY B C 1
ATOM 2131 O O . GLY B 1 40 ? 10.492 -1.906 8.508 1 98.38 40 GLY B O 1
ATOM 2132 N N . LEU B 1 41 ? 8.688 -1.715 7.242 1 98.44 41 LEU B N 1
ATOM 2133 C CA . LEU B 1 41 ? 9.062 -0.397 6.742 1 98.44 41 LEU B CA 1
ATOM 2134 C C . LEU B 1 41 ? 9.086 0.626 7.871 1 98.44 41 LEU B C 1
ATOM 2136 O O . LEU B 1 41 ? 10.055 1.372 8.023 1 98.44 41 LEU B O 1
ATOM 2140 N N . VAL B 1 42 ? 8.008 0.644 8.703 1 98.75 42 VAL B N 1
ATOM 2141 C CA . VAL B 1 42 ? 7.914 1.612 9.789 1 98.75 42 VAL B CA 1
ATOM 2142 C C . VAL B 1 42 ? 9.023 1.353 10.812 1 98.75 42 VAL B C 1
ATOM 2144 O O . VAL B 1 42 ? 9.672 2.287 11.273 1 98.75 42 VAL B O 1
ATOM 2147 N N . GLU B 1 43 ? 9.195 0.109 11.133 1 98.75 43 GLU B N 1
ATOM 2148 C CA . GLU B 1 43 ? 10.234 -0.252 12.094 1 98.75 43 GLU B CA 1
ATOM 2149 C C . GLU B 1 43 ? 11.609 0.206 11.625 1 98.75 43 GLU B C 1
ATOM 2151 O O . GLU B 1 43 ? 12.383 0.78 12.398 1 98.75 43 GLU B O 1
ATOM 2156 N N . GLU B 1 44 ? 11.93 -0.072 10.359 1 98.56 44 GLU B N 1
ATOM 2157 C CA . GLU B 1 44 ? 13.227 0.306 9.805 1 98.56 44 GLU B CA 1
ATOM 2158 C C . GLU B 1 44 ? 13.406 1.821 9.805 1 98.56 44 GLU B C 1
ATOM 2160 O O . GLU B 1 44 ? 14.477 2.326 10.148 1 98.56 44 GLU B O 1
ATOM 2165 N N . ILE B 1 45 ? 12.383 2.557 9.414 1 98.69 45 ILE B N 1
ATOM 2166 C CA . ILE B 1 45 ? 12.453 4.012 9.375 1 98.69 45 ILE B CA 1
ATOM 2167 C C . ILE B 1 45 ? 12.633 4.559 10.789 1 98.69 45 ILE B C 1
ATOM 2169 O O . ILE B 1 45 ? 13.414 5.488 11.008 1 98.69 45 ILE B O 1
ATOM 2173 N N . LYS B 1 46 ? 11.891 4.008 11.727 1 98.56 46 LYS B N 1
ATOM 2174 C CA . LYS B 1 46 ? 11.914 4.465 13.117 1 98.56 46 LYS B CA 1
ATOM 2175 C C . LYS B 1 46 ? 13.328 4.406 13.695 1 98.56 46 LYS B C 1
ATOM 2177 O O . LYS B 1 46 ? 13.711 5.25 14.508 1 98.56 46 LYS B O 1
ATOM 2182 N N . LYS B 1 47 ? 14.172 3.477 13.273 1 97.81 47 LYS B N 1
ATOM 2183 C CA . LYS B 1 47 ? 15.539 3.293 13.758 1 97.81 47 LYS B CA 1
ATOM 2184 C C . LYS B 1 47 ? 16.391 4.52 13.469 1 97.81 47 LYS B C 1
ATOM 2186 O O . LYS B 1 47 ? 17.375 4.777 14.164 1 97.81 47 LYS B O 1
ATOM 2191 N N . PHE B 1 48 ? 15.984 5.258 12.43 1 97.06 48 PHE B N 1
ATOM 2192 C CA . PHE B 1 48 ? 16.859 6.328 11.969 1 97.06 48 PHE B CA 1
ATOM 2193 C C . PHE B 1 48 ? 16.203 7.688 12.172 1 97.06 48 PHE B C 1
ATOM 2195 O O . PHE B 1 48 ? 16.859 8.727 12.023 1 97.06 48 PHE B O 1
ATOM 2202 N N . SER B 1 49 ? 14.961 7.691 12.508 1 97.56 49 SER B N 1
ATOM 2203 C CA . SER B 1 49 ? 14.195 8.938 12.531 1 97.56 49 SER B CA 1
ATOM 2204 C C . SER B 1 49 ? 14.594 9.812 13.719 1 97.56 49 SER B C 1
ATOM 2206 O O . SER B 1 49 ? 14.625 9.344 14.859 1 97.56 49 SER B O 1
ATOM 2208 N N . PHE B 1 50 ? 14.836 11.078 13.469 1 97.81 50 PHE B N 1
ATOM 2209 C CA . PHE B 1 50 ? 15.078 12.016 14.555 1 97.81 50 PHE B CA 1
ATOM 2210 C C . PHE B 1 50 ? 14.047 13.141 14.547 1 97.81 50 PHE B C 1
ATOM 2212 O O . PHE B 1 50 ? 14.047 13.992 15.43 1 97.81 50 PHE B O 1
ATOM 2219 N N . VAL B 1 51 ? 13.211 13.188 13.547 1 98.19 51 VAL B N 1
ATOM 2220 C CA . VAL B 1 51 ? 12.023 14.031 13.57 1 98.19 51 VAL B CA 1
ATOM 2221 C C . VAL B 1 51 ? 10.781 13.18 13.852 1 98.19 51 VAL B C 1
ATOM 2223 O O . VAL B 1 51 ? 10.797 11.969 13.656 1 98.19 51 VAL B O 1
ATOM 2226 N N . PRO B 1 52 ? 9.703 13.797 14.375 1 98.5 52 PRO B N 1
ATOM 2227 C CA . PRO B 1 52 ? 8.492 13.031 14.672 1 98.5 52 PRO B CA 1
ATOM 2228 C C . PRO B 1 52 ? 7.973 12.258 13.461 1 98.5 52 PRO B C 1
ATOM 2230 O O . PRO B 1 52 ? 7.996 12.766 12.336 1 98.5 52 PRO B O 1
ATOM 2233 N N . LEU B 1 53 ? 7.594 11.023 13.727 1 98.69 53 LEU B N 1
ATOM 2234 C CA . LEU B 1 53 ? 7.086 10.125 12.703 1 98.69 53 LEU B CA 1
ATOM 2235 C C . LEU B 1 53 ? 5.602 9.844 12.906 1 98.69 53 LEU B C 1
ATOM 2237 O O . LEU B 1 53 ? 5.172 9.531 14.023 1 98.69 53 LEU B O 1
ATOM 2241 N N . SER B 1 54 ? 4.863 10.07 11.883 1 98.62 54 SER B N 1
ATOM 2242 C CA . SER B 1 54 ? 3.473 9.641 11.82 1 98.62 54 SER B CA 1
ATOM 2243 C C . SER B 1 54 ? 3.283 8.523 10.797 1 98.62 54 SER B C 1
ATOM 2245 O O . SER B 1 54 ? 4.148 8.305 9.938 1 98.62 54 SER B O 1
ATOM 2247 N N . VAL B 1 55 ? 2.209 7.777 10.961 1 98.81 55 VAL B N 1
ATOM 2248 C CA . VAL B 1 55 ? 1.938 6.688 10.031 1 98.81 55 VAL B CA 1
ATOM 2249 C C . VAL B 1 55 ? 0.505 6.797 9.508 1 98.81 55 VAL B C 1
ATOM 2251 O O . VAL B 1 55 ? -0.426 7.027 10.281 1 98.81 55 VAL B O 1
ATOM 2254 N N . LEU B 1 56 ? 0.388 6.68 8.234 1 98.25 56 LEU B N 1
ATOM 2255 C CA . LEU B 1 56 ? -0.938 6.637 7.629 1 98.25 56 LEU B CA 1
ATOM 2256 C C . LEU B 1 56 ? -1.668 5.352 8 1 98.25 56 LEU B C 1
ATOM 2258 O O . LEU B 1 56 ? -1.118 4.258 7.859 1 98.25 56 LEU B O 1
ATOM 2262 N N . ILE B 1 57 ? -2.854 5.473 8.547 1 98.56 57 ILE B N 1
ATOM 2263 C CA . ILE B 1 57 ? -3.727 4.348 8.852 1 98.56 57 ILE B CA 1
ATOM 2264 C C . ILE B 1 57 ? -4.914 4.336 7.895 1 98.56 57 ILE B C 1
ATOM 2266 O O . ILE B 1 57 ? -5.883 5.074 8.086 1 98.56 57 ILE B O 1
ATOM 2270 N N . GLN B 1 58 ? -4.82 3.6 6.91 1 97.12 58 GLN B N 1
ATOM 2271 C CA . GLN B 1 58 ? -5.781 3.465 5.82 1 97.12 58 GLN B CA 1
ATOM 2272 C C . GLN B 1 58 ? -5.73 2.066 5.215 1 97.12 58 GLN B C 1
ATOM 2274 O O . GLN B 1 58 ? -4.809 1.741 4.461 1 97.12 58 GLN B O 1
ATOM 2279 N N . PRO B 1 59 ? -6.672 1.26 5.531 1 96.25 59 PRO B N 1
ATOM 2280 C CA . PRO B 1 59 ? -6.562 -0.168 5.223 1 96.25 59 PRO B CA 1
ATOM 2281 C C . PRO B 1 59 ? -6.676 -0.459 3.727 1 96.25 59 PRO B C 1
ATOM 2283 O O . PRO B 1 59 ? -6.27 -1.529 3.27 1 96.25 59 PRO B O 1
ATOM 2286 N N . HIS B 1 60 ? -7.316 0.425 2.941 1 93.69 60 HIS B N 1
ATOM 2287 C CA . HIS B 1 60 ? -7.449 0.289 1.495 1 93.69 60 HIS B CA 1
ATOM 2288 C C . HIS B 1 60 ? -7.82 1.62 0.849 1 93.69 60 HIS B C 1
ATOM 2290 O O . HIS B 1 60 ? -8.086 2.602 1.547 1 93.69 60 HIS B O 1
ATOM 2296 N N . CYS B 1 61 ? -7.832 1.691 -0.455 1 89.69 61 CYS B N 1
ATOM 2297 C CA . CYS B 1 61 ? -8.125 2.93 -1.17 1 89.69 61 CYS B CA 1
ATOM 2298 C C . CYS B 1 61 ? -9.484 2.855 -1.853 1 89.69 61 CYS B C 1
ATOM 2300 O O . CYS B 1 61 ? -9.703 3.502 -2.879 1 89.69 61 CYS B O 1
ATOM 2302 N N . GLN B 1 62 ? -10.398 2.027 -1.354 1 90.81 62 GLN B N 1
ATOM 2303 C CA . GLN B 1 62 ? -11.68 1.802 -2.018 1 90.81 62 GLN B CA 1
ATOM 2304 C C . GLN B 1 62 ? -12.727 2.814 -1.561 1 90.81 62 GLN B C 1
ATOM 2306 O O . GLN B 1 62 ? -13.516 3.309 -2.369 1 90.81 62 GLN B O 1
ATOM 2311 N N . THR B 1 63 ? -12.75 3.062 -0.314 1 93.12 63 THR B N 1
ATOM 2312 C CA . THR B 1 63 ? -13.742 3.938 0.306 1 93.12 63 THR B CA 1
ATOM 2313 C C . THR B 1 63 ? -13.266 4.406 1.678 1 93.12 63 THR B C 1
ATOM 2315 O O . THR B 1 63 ? -12.367 3.799 2.271 1 93.12 63 THR B O 1
ATOM 2318 N N . TYR B 1 64 ? -13.773 5.551 2.096 1 96.69 64 TYR B N 1
ATOM 2319 C CA . TYR B 1 64 ? -13.516 5.996 3.461 1 96.69 64 TYR B CA 1
ATOM 2320 C C . TYR B 1 64 ? -14.648 5.582 4.391 1 96.69 64 TYR B C 1
ATOM 2322 O O . TYR B 1 64 ? -14.602 5.84 5.594 1 96.69 64 TYR B O 1
ATOM 2330 N N . ALA B 1 65 ? -15.711 5.008 3.783 1 97.69 65 ALA B N 1
ATOM 2331 C CA . ALA B 1 65 ? -16.781 4.383 4.566 1 97.69 65 ALA B CA 1
ATOM 2332 C C . ALA B 1 65 ? -16.438 2.93 4.895 1 97.69 65 ALA B C 1
ATOM 2334 O O . ALA B 1 65 ? -16.688 2.031 4.09 1 97.69 65 ALA B O 1
ATOM 2335 N N . TYR B 1 66 ? -15.945 2.719 6.078 1 97.81 66 TYR B N 1
ATOM 2336 C CA . TYR B 1 66 ? -15.32 1.453 6.453 1 97.81 66 TYR B CA 1
ATOM 2337 C C . TYR B 1 66 ? -16.328 0.519 7.105 1 97.81 66 TYR B C 1
ATOM 2339 O O . TYR B 1 66 ? -17.266 0.974 7.77 1 97.81 66 TYR B O 1
ATOM 2347 N N . ASN B 1 67 ? -16.141 -0.768 6.902 1 97.25 67 ASN B N 1
ATOM 2348 C CA . ASN B 1 67 ? -16.938 -1.773 7.59 1 97.25 67 ASN B CA 1
ATOM 2349 C C . ASN B 1 67 ? -16.266 -2.254 8.867 1 97.25 67 ASN B C 1
ATOM 2351 O O . ASN B 1 67 ? -15.219 -1.729 9.258 1 97.25 67 ASN B O 1
ATOM 2355 N N . LYS B 1 68 ? -16.859 -3.209 9.539 1 97.5 68 LYS B N 1
ATOM 2356 C CA . LYS B 1 68 ? -16.375 -3.648 10.844 1 97.5 68 LYS B CA 1
ATOM 2357 C C . LYS B 1 68 ? -14.984 -4.25 10.742 1 97.5 68 LYS B C 1
ATOM 2359 O O . LYS B 1 68 ? -14.164 -4.09 11.641 1 97.5 68 LYS B O 1
ATOM 2364 N N . TYR B 1 69 ? -14.68 -4.957 9.648 1 98.19 69 TYR B N 1
ATOM 2365 C CA . TYR B 1 69 ? -13.367 -5.566 9.461 1 98.19 69 TYR B CA 1
ATOM 2366 C C . TYR B 1 69 ? -12.297 -4.504 9.227 1 98.19 69 TYR B C 1
ATOM 2368 O O . TYR B 1 69 ? -11.18 -4.625 9.727 1 98.19 69 TYR B O 1
ATOM 2376 N N . ASP B 1 70 ? -12.703 -3.475 8.469 1 98 70 ASP B N 1
ATOM 2377 C CA . ASP B 1 70 ? -11.789 -2.361 8.242 1 98 70 ASP B CA 1
ATOM 2378 C C . ASP B 1 70 ? -11.391 -1.698 9.562 1 98 70 ASP B C 1
ATOM 2380 O O . ASP B 1 70 ? -10.211 -1.427 9.797 1 98 70 ASP B O 1
ATOM 2384 N N . VAL B 1 71 ? -12.383 -1.489 10.391 1 98.12 71 VAL B N 1
ATOM 2385 C CA . VAL B 1 71 ? -12.148 -0.799 11.656 1 98.12 71 VAL B CA 1
ATOM 2386 C C . VAL B 1 71 ? -11.227 -1.636 12.539 1 98.12 71 VAL B C 1
ATOM 2388 O O . VAL B 1 71 ? -10.305 -1.104 13.164 1 98.12 71 VAL B O 1
ATOM 2391 N N . LYS B 1 72 ? -11.492 -2.906 12.609 1 98.31 72 LYS B N 1
ATOM 2392 C CA . LYS B 1 72 ? -10.633 -3.795 13.391 1 98.31 72 LYS B CA 1
ATOM 2393 C C . LYS B 1 72 ? -9.195 -3.768 12.875 1 98.31 72 LYS B C 1
ATOM 2395 O O . LYS B 1 72 ? -8.25 -3.736 13.664 1 98.31 72 LYS B O 1
ATOM 2400 N N . THR B 1 73 ? -9.078 -3.771 11.586 1 98.62 73 THR B N 1
ATOM 2401 C CA . THR B 1 73 ? -7.766 -3.688 10.945 1 98.62 73 THR B CA 1
ATOM 2402 C 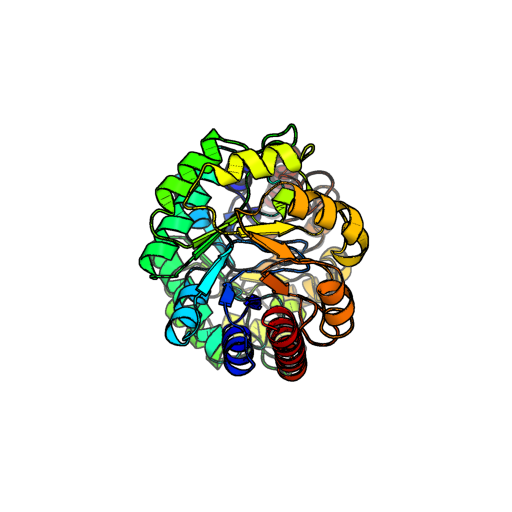C . THR B 1 73 ? -7.055 -2.396 11.336 1 98.62 73 THR B C 1
ATOM 2404 O O . THR B 1 73 ? -5.891 -2.424 11.75 1 98.62 73 THR B O 1
ATOM 2407 N N . MET B 1 74 ? -7.746 -1.312 11.289 1 98.81 74 MET B N 1
ATOM 2408 C CA . MET B 1 74 ? -7.184 -0.002 11.609 1 98.81 74 MET B CA 1
ATOM 2409 C C . MET B 1 74 ? -6.777 0.079 13.078 1 98.81 74 MET B C 1
ATOM 2411 O O . MET B 1 74 ? -5.707 0.595 13.398 1 98.81 74 MET B O 1
ATOM 2415 N N . CYS B 1 75 ? -7.656 -0.443 13.914 1 98.81 75 CYS B N 1
ATOM 2416 C CA . CYS B 1 75 ? -7.352 -0.451 15.336 1 98.81 75 CYS B CA 1
ATOM 2417 C C . CYS B 1 75 ? -6.078 -1.243 15.617 1 98.81 75 CYS B C 1
ATOM 2419 O O . CYS B 1 75 ? -5.199 -0.78 16.344 1 98.81 75 CYS B O 1
ATOM 2421 N N . ARG B 1 76 ? -5.984 -2.402 15.039 1 98.62 76 ARG B N 1
ATOM 2422 C CA . ARG B 1 76 ? -4.816 -3.252 15.242 1 98.62 76 ARG B CA 1
ATOM 2423 C C . ARG B 1 76 ? -3.555 -2.582 14.711 1 98.62 76 ARG B C 1
ATOM 2425 O O . ARG B 1 76 ? -2.496 -2.65 15.344 1 98.62 76 ARG B O 1
ATOM 2432 N N . ASP B 1 77 ? -3.662 -1.957 13.555 1 98.75 77 ASP B N 1
ATOM 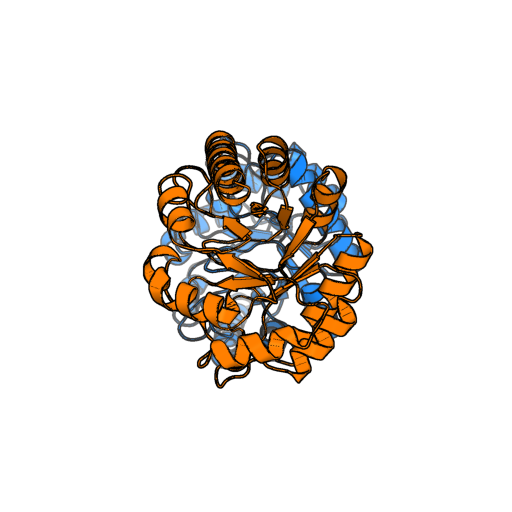2433 C CA . ASP B 1 77 ? -2.521 -1.246 12.992 1 98.75 77 ASP B CA 1
ATOM 2434 C C . ASP B 1 77 ? -2.078 -0.103 13.898 1 98.75 77 ASP B C 1
ATOM 2436 O O . ASP B 1 77 ? -0.879 0.121 14.086 1 98.75 77 ASP B O 1
ATOM 2440 N N . ILE B 1 78 ? -3.037 0.638 14.461 1 98.88 78 ILE B N 1
ATOM 2441 C CA . ILE B 1 78 ? -2.705 1.709 15.398 1 98.88 78 ILE B CA 1
ATOM 2442 C C . ILE B 1 78 ? -1.958 1.134 16.594 1 98.88 78 ILE B C 1
ATOM 2444 O O . ILE B 1 78 ? -0.957 1.699 17.047 1 98.88 78 ILE B O 1
ATOM 2448 N N . GLU B 1 79 ? -2.395 0.015 17.094 1 98.56 79 GLU B N 1
ATOM 2449 C CA . GLU B 1 79 ? -1.737 -0.642 18.219 1 98.56 79 GLU B CA 1
ATOM 2450 C C . GLU B 1 79 ? -0.296 -1.012 17.891 1 98.56 79 GLU B C 1
ATOM 2452 O O . GLU B 1 79 ? 0.604 -0.844 18.703 1 98.56 79 GLU B O 1
ATOM 2457 N N . MET B 1 80 ? -0.101 -1.495 16.719 1 98.12 80 MET B N 1
ATOM 2458 C CA . MET B 1 80 ? 1.244 -1.855 16.281 1 98.12 80 MET B CA 1
ATOM 2459 C C . MET B 1 80 ? 2.137 -0.622 16.188 1 98.12 80 MET B C 1
ATOM 2461 O O . MET B 1 80 ? 3.328 -0.691 16.5 1 98.12 80 MET B O 1
ATOM 2465 N N . MET B 1 81 ? 1.555 0.469 15.711 1 98.56 81 MET B N 1
ATOM 2466 C CA . MET B 1 81 ? 2.328 1.705 15.641 1 98.56 81 MET B CA 1
ATOM 2467 C C . MET B 1 81 ? 2.725 2.186 17.031 1 98.56 81 MET B C 1
ATOM 2469 O O . MET B 1 81 ? 3.82 2.717 17.219 1 98.56 81 MET B O 1
ATOM 2473 N N . LYS B 1 82 ? 1.843 2.031 17.984 1 97.81 82 LYS B N 1
ATOM 2474 C CA . LYS B 1 82 ? 2.17 2.367 19.359 1 97.81 82 LYS B CA 1
ATOM 2475 C C . LYS B 1 82 ? 3.332 1.521 19.875 1 97.81 82 LYS B C 1
ATOM 2477 O O . LYS B 1 82 ? 4.223 2.029 20.562 1 97.81 82 LYS B O 1
ATOM 2482 N N . GLU B 1 83 ? 3.279 0.278 19.5 1 96.56 83 GLU B N 1
ATOM 2483 C CA . GLU B 1 83 ? 4.359 -0.624 19.875 1 96.56 83 GLU B CA 1
ATOM 2484 C C . GLU B 1 83 ? 5.695 -0.156 19.312 1 96.56 83 GLU B C 1
ATOM 2486 O O . GLU B 1 83 ? 6.734 -0.294 19.953 1 96.56 83 GLU B O 1
ATOM 2491 N N . LEU B 1 84 ? 5.652 0.39 18.172 1 97.81 84 LEU B N 1
ATOM 2492 C CA . LEU B 1 84 ? 6.863 0.863 17.5 1 97.81 84 LEU B CA 1
ATOM 2493 C C . LEU B 1 84 ? 7.234 2.264 17.984 1 97.81 84 LEU B C 1
ATOM 2495 O O . LEU B 1 84 ? 8.234 2.832 17.531 1 97.81 84 LEU B O 1
ATOM 2499 N N . LYS B 1 85 ? 6.371 2.861 18.828 1 97.75 85 LYS B N 1
ATOM 2500 C CA . LYS B 1 85 ? 6.602 4.148 19.484 1 97.75 85 LYS B CA 1
ATOM 2501 C C . LYS B 1 85 ? 6.617 5.285 18.469 1 97.75 85 LYS B C 1
ATOM 2503 O O . LYS B 1 85 ? 7.418 6.215 18.578 1 97.75 85 LYS B O 1
ATOM 2508 N N . VAL B 1 86 ? 5.848 5.117 17.375 1 97.88 86 VAL B N 1
ATOM 2509 C CA . VAL B 1 86 ? 5.703 6.25 16.469 1 97.88 86 VAL B CA 1
ATOM 2510 C C . VAL B 1 86 ? 4.922 7.367 17.156 1 97.88 86 VAL B C 1
ATOM 2512 O O . VAL B 1 86 ? 4.105 7.105 18.047 1 97.88 86 VAL B O 1
ATOM 2515 N N . GLU B 1 87 ? 5.121 8.586 16.797 1 98.56 87 GLU B N 1
ATOM 2516 C CA . GLU B 1 87 ? 4.602 9.75 17.5 1 98.56 87 GLU B CA 1
ATOM 2517 C C . GLU B 1 87 ? 3.164 10.055 17.094 1 98.56 87 GLU B C 1
ATOM 2519 O O . GLU B 1 87 ? 2.395 10.617 17.875 1 98.56 87 GLU B O 1
ATOM 2524 N N . GLY B 1 88 ? 2.785 9.68 15.891 1 98.69 88 GLY B N 1
ATOM 2525 C CA . GLY B 1 88 ? 1.452 10.047 15.445 1 98.69 88 GLY B CA 1
ATOM 2526 C C . GLY B 1 88 ? 0.892 9.094 14.398 1 98.69 88 GLY B C 1
ATOM 2527 O O . GLY B 1 88 ? 1.604 8.219 13.906 1 98.69 88 GLY B O 1
ATOM 2528 N N . VAL B 1 89 ? -0.39 9.227 14.125 1 98.88 89 VAL B N 1
ATOM 2529 C CA . VAL B 1 89 ? -1.076 8.5 13.055 1 98.88 89 VAL B CA 1
ATOM 2530 C C . VAL B 1 89 ? -2 9.453 12.297 1 98.88 89 VAL B C 1
ATOM 2532 O O . VAL B 1 89 ? -2.414 10.484 12.836 1 98.88 89 VAL B O 1
ATOM 2535 N N . SER B 1 90 ? -2.234 9.188 11.055 1 98.62 90 SER B N 1
ATOM 2536 C CA . SER B 1 90 ? -3.172 9.914 10.203 1 98.62 90 SER B CA 1
ATOM 2537 C C . SER B 1 90 ? -4.258 8.984 9.664 1 98.62 90 SER B C 1
ATOM 2539 O O . SER B 1 90 ? -3.955 7.949 9.07 1 98.62 90 SER B O 1
ATOM 2541 N N . PHE B 1 91 ? -5.488 9.312 9.906 1 98.62 91 PHE B N 1
ATOM 2542 C CA . PHE B 1 91 ? -6.582 8.516 9.367 1 98.62 91 PHE B CA 1
ATOM 2543 C C . PHE B 1 91 ? -7.82 9.375 9.148 1 98.62 91 PHE B C 1
ATOM 2545 O O . PHE B 1 91 ? -7.883 10.516 9.602 1 98.62 91 PHE B O 1
ATOM 2552 N N . GLY B 1 92 ? -8.727 8.953 8.359 1 98.25 92 GLY B N 1
ATOM 2553 C CA . GLY B 1 92 ? -10.055 9.484 8.133 1 98.25 92 GLY B CA 1
ATOM 2554 C C . GLY B 1 92 ? -11.117 8.406 8.008 1 98.25 92 GLY B C 1
ATOM 2555 O O . GLY B 1 92 ? -10.836 7.305 7.527 1 98.25 92 GLY B O 1
ATOM 2556 N N . CYS B 1 93 ? -12.273 8.68 8.477 1 98.5 93 CYS B N 1
ATOM 2557 C CA . CYS B 1 93 ? -13.383 7.738 8.414 1 98.5 93 CYS B CA 1
ATOM 2558 C C . CYS B 1 93 ? -14.703 8.461 8.203 1 98.5 93 CYS B C 1
ATOM 2560 O O . CYS B 1 93 ? -15.016 9.422 8.914 1 98.5 93 CYS B O 1
ATOM 2562 N N . LEU B 1 94 ? -15.406 8.055 7.23 1 98.62 94 LEU B N 1
ATOM 2563 C CA . LEU B 1 94 ? -16.641 8.734 6.84 1 98.62 94 LEU B CA 1
ATOM 2564 C C . LEU B 1 94 ? -17.812 7.75 6.809 1 98.62 94 LEU B C 1
ATOM 2566 O O . LEU B 1 94 ? -17.609 6.539 6.723 1 98.62 94 LEU B O 1
ATOM 2570 N N . THR B 1 95 ? -19.031 8.266 6.992 1 98.06 95 THR B N 1
ATOM 2571 C CA . THR B 1 95 ? -20.25 7.508 6.688 1 98.06 95 THR B CA 1
ATOM 2572 C C . THR B 1 95 ? -20.484 7.449 5.184 1 98.06 95 THR B C 1
ATOM 2574 O O . THR B 1 95 ? -19.844 8.172 4.418 1 98.06 95 THR B O 1
ATOM 2577 N N . LYS B 1 96 ? -21.406 6.57 4.758 1 96.44 96 LYS B N 1
ATOM 2578 C CA . LYS B 1 96 ? -21.75 6.473 3.342 1 96.44 96 LYS B CA 1
ATOM 2579 C C . LYS B 1 96 ? -22.344 7.785 2.826 1 96.44 96 LYS B C 1
ATOM 2581 O O . LYS B 1 96 ? -22.297 8.062 1.625 1 96.44 96 LYS B O 1
ATOM 2586 N N . GLU B 1 97 ? -22.844 8.648 3.707 1 96.06 97 GLU B N 1
ATOM 2587 C CA . GLU B 1 97 ? -23.469 9.914 3.354 1 96.06 97 GLU B CA 1
ATOM 2588 C C . GLU B 1 97 ? -22.453 11.047 3.279 1 96.06 97 GLU B C 1
ATOM 2590 O O . GLU B 1 97 ? -22.797 12.188 2.982 1 96.06 97 GLU B O 1
ATOM 2595 N N . GLY B 1 98 ? -21.188 10.719 3.549 1 96.44 98 GLY B N 1
ATOM 2596 C CA . GLY B 1 98 ? -20.156 11.734 3.42 1 96.44 98 GLY B CA 1
ATOM 2597 C C . GLY B 1 98 ? -20 12.594 4.664 1 96.44 98 GLY B C 1
ATOM 2598 O O . GLY B 1 98 ? -19.703 13.781 4.566 1 96.44 98 GLY B O 1
ATOM 2599 N N . GLU B 1 99 ? -20.344 12.016 5.785 1 97.88 99 GLU B N 1
ATOM 2600 C CA . GLU B 1 99 ? -20.125 12.641 7.086 1 97.88 99 GLU B CA 1
ATOM 2601 C C . GLU B 1 99 ? -19.062 11.891 7.879 1 97.88 99 GLU B C 1
ATOM 2603 O O . GLU B 1 99 ? -18.688 10.773 7.527 1 97.88 99 GLU B O 1
ATOM 2608 N N . ILE B 1 100 ? -18.562 12.586 8.875 1 98.56 100 ILE B N 1
ATOM 2609 C CA . ILE B 1 100 ? -17.625 11.883 9.742 1 98.56 100 ILE B CA 1
ATOM 2610 C C . ILE B 1 100 ? -18.344 10.742 10.461 1 98.56 100 ILE B C 1
ATOM 2612 O O . ILE B 1 100 ? -19.438 10.938 11.008 1 98.56 100 ILE B O 1
ATOM 2616 N N . ASP B 1 101 ? -17.859 9.547 10.383 1 98.5 101 ASP B N 1
ATOM 2617 C CA . ASP B 1 101 ? -18.359 8.438 11.188 1 98.5 101 ASP B CA 1
ATOM 2618 C C . ASP B 1 101 ? -17.891 8.562 12.641 1 98.5 101 ASP B C 1
ATOM 2620 O O . ASP B 1 101 ? -16.828 8.07 13.008 1 98.5 101 ASP B O 1
ATOM 2624 N N . LYS B 1 102 ? -18.719 9.203 13.445 1 98.19 102 LYS B N 1
ATOM 2625 C CA . LYS B 1 102 ? -18.328 9.57 14.812 1 98.19 102 LYS B CA 1
ATOM 2626 C C . LYS B 1 102 ? -17.984 8.336 15.641 1 98.19 102 LYS B C 1
ATOM 2628 O O . LYS B 1 102 ? -17.016 8.344 16.406 1 98.19 102 LYS B O 1
ATOM 2633 N N . GLN B 1 103 ? -18.766 7.301 15.539 1 98.06 103 GLN B N 1
ATOM 2634 C CA . GLN B 1 103 ? -18.516 6.082 16.312 1 98.06 103 GLN B CA 1
ATOM 2635 C C . GLN B 1 103 ? -17.156 5.484 15.977 1 98.06 103 GLN B C 1
ATOM 2637 O O . GLN B 1 103 ? -16.391 5.133 16.875 1 98.06 103 GLN B O 1
ATOM 2642 N N . MET B 1 104 ? -16.859 5.395 14.719 1 98.19 104 MET B N 1
ATOM 2643 C CA . MET B 1 104 ? -15.562 4.867 14.289 1 98.19 104 MET B CA 1
ATOM 2644 C C . MET B 1 104 ? -14.43 5.797 14.719 1 98.19 104 MET B C 1
ATOM 2646 O O . MET B 1 104 ? -13.375 5.336 15.156 1 98.19 104 MET B O 1
ATOM 2650 N N . LEU B 1 105 ? -14.688 7.062 14.555 1 98.56 105 LEU B N 1
ATOM 2651 C CA . LEU B 1 105 ? -13.688 8.055 14.953 1 98.56 105 LEU B CA 1
ATOM 2652 C C . LEU B 1 105 ? -13.305 7.875 16.422 1 98.56 105 LEU B C 1
ATOM 2654 O O . LEU B 1 105 ? -12.125 7.824 16.75 1 98.56 105 LEU B O 1
ATOM 2658 N N . GLU B 1 106 ? -14.281 7.77 17.219 1 98.56 106 GLU B N 1
ATOM 2659 C CA . GLU B 1 106 ? -14.039 7.656 18.656 1 98.56 106 GLU B CA 1
ATOM 2660 C C . GLU B 1 106 ? -13.289 6.371 18.984 1 98.56 106 GLU B C 1
ATOM 2662 O O . GLU B 1 106 ? -12.422 6.363 19.859 1 98.56 106 GLU B O 1
ATOM 2667 N N . LEU B 1 107 ? -13.609 5.305 18.297 1 98.5 107 LEU B N 1
ATOM 2668 C CA . LEU B 1 107 ? -12.906 4.043 18.5 1 98.5 107 LEU B CA 1
ATOM 2669 C C . LEU B 1 107 ? -11.438 4.172 18.109 1 98.5 107 LEU B C 1
ATOM 2671 O O . LEU B 1 107 ? -10.547 3.725 18.844 1 98.5 107 LEU B O 1
ATOM 2675 N N . LEU B 1 108 ? -11.156 4.773 16.969 1 98.75 108 LEU B N 1
ATOM 2676 C CA . LEU B 1 108 ? -9.781 4.941 16.484 1 98.75 108 LEU B CA 1
ATOM 2677 C C . LEU B 1 108 ? -9 5.879 17.406 1 98.75 108 LEU B C 1
ATOM 2679 O O . LEU B 1 108 ? -7.824 5.641 17.688 1 98.75 108 LEU B O 1
ATOM 2683 N N . LEU B 1 109 ? -9.688 6.961 17.875 1 98.62 109 LEU B N 1
ATOM 2684 C CA . LEU B 1 109 ? -9.039 7.906 18.781 1 98.62 109 LEU B CA 1
ATOM 2685 C C . LEU B 1 109 ? -8.688 7.234 20.109 1 98.62 109 LEU B C 1
ATOM 2687 O O . LEU B 1 109 ? -7.637 7.516 20.688 1 98.62 109 LEU B O 1
ATOM 2691 N N . TYR B 1 110 ? -9.562 6.348 20.531 1 98.5 110 TYR B N 1
ATOM 2692 C CA . TYR B 1 110 ? -9.289 5.605 21.75 1 98.5 110 TYR B CA 1
ATOM 2693 C C . TYR B 1 110 ? -8.023 4.77 21.609 1 98.5 110 TYR B C 1
ATOM 2695 O O . TYR B 1 110 ? -7.18 4.746 22.5 1 98.5 110 TYR B O 1
ATOM 2703 N N . ARG B 1 111 ? -7.871 4.102 20.484 1 98.38 111 ARG B N 1
ATOM 2704 C CA . ARG B 1 111 ? -6.695 3.279 20.234 1 98.38 111 ARG B CA 1
ATOM 2705 C C . ARG B 1 111 ? -5.453 4.141 20.047 1 98.38 111 ARG B C 1
ATOM 2707 O O . ARG B 1 111 ? -4.336 3.701 20.328 1 98.38 111 ARG B O 1
ATOM 2714 N N . ALA B 1 112 ? -5.617 5.391 19.625 1 98.5 112 ALA B N 1
ATOM 2715 C CA . ALA B 1 112 ? -4.5 6.277 19.297 1 98.5 112 ALA B CA 1
ATOM 2716 C C . ALA B 1 112 ? -4.191 7.207 20.469 1 98.5 112 ALA B C 1
ATOM 2718 O O . ALA B 1 112 ? -3.525 8.234 20.297 1 98.5 112 ALA B O 1
ATOM 2719 N N . ARG B 1 113 ? -4.758 6.891 21.625 1 97.56 113 ARG B N 1
ATOM 2720 C CA . ARG B 1 113 ? -4.527 7.754 22.781 1 97.56 113 ARG B CA 1
ATOM 2721 C C . ARG B 1 113 ? -3.037 7.984 23.016 1 97.56 113 ARG B C 1
ATOM 2723 O O . ARG B 1 113 ? -2.248 7.035 23 1 97.56 113 ARG B O 1
ATOM 2730 N N . GLY B 1 114 ? -2.695 9.25 23.219 1 97.25 114 GLY B N 1
ATOM 2731 C CA . GLY B 1 114 ? -1.31 9.609 23.484 1 97.25 114 GLY B CA 1
ATOM 2732 C C . GLY B 1 114 ? -0.534 9.953 22.234 1 97.25 114 GLY B C 1
ATOM 2733 O O . GLY B 1 114 ? 0.6 10.43 22.312 1 97.25 114 GLY B O 1
ATOM 2734 N N . MET B 1 115 ? -1.122 9.758 21.062 1 98.12 115 MET B N 1
ATOM 2735 C CA . MET B 1 115 ? -0.465 10.039 19.797 1 98.12 115 MET B CA 1
ATOM 2736 C C . MET B 1 115 ? -0.994 11.328 19.172 1 98.12 115 MET B C 1
ATOM 2738 O O . MET B 1 115 ? -2.09 11.781 19.516 1 98.12 115 MET B O 1
ATOM 2742 N N . HIS B 1 116 ? -0.178 11.953 18.344 1 97.81 116 HIS B N 1
ATOM 2743 C CA . HIS B 1 116 ? -0.629 13.031 17.469 1 97.81 116 HIS B CA 1
ATOM 2744 C C . HIS B 1 116 ? -1.516 12.5 16.344 1 97.81 116 HIS B C 1
ATOM 2746 O O . HIS B 1 116 ? -1.059 11.727 15.5 1 97.81 116 HIS B O 1
ATOM 2752 N N . VAL B 1 117 ? -2.787 12.914 16.312 1 98.69 117 VAL B N 1
ATOM 2753 C CA . VAL B 1 117 ? -3.697 12.398 15.297 1 98.69 117 VAL B CA 1
ATOM 2754 C C . VAL B 1 117 ? -3.982 13.477 14.258 1 98.69 117 VAL B C 1
ATOM 2756 O O . VAL B 1 117 ? -4.344 14.602 14.609 1 98.69 117 VAL B O 1
ATOM 2759 N N . SER B 1 118 ? -3.783 13.164 13.023 1 98.56 118 SER B N 1
ATOM 2760 C CA . SER B 1 118 ? -4.215 13.984 11.898 1 98.56 118 SER B CA 1
ATOM 2761 C C . SER B 1 118 ? -5.391 13.344 11.164 1 98.56 118 SER B C 1
ATOM 2763 O O . SER B 1 118 ? -5.363 12.148 10.859 1 98.56 118 SER B O 1
ATOM 2765 N N . PHE B 1 119 ? -6.465 14.125 10.984 1 98.62 119 PHE B N 1
ATOM 2766 C CA . PHE B 1 119 ? -7.523 13.688 10.078 1 98.62 119 PHE B CA 1
ATOM 2767 C C . PHE B 1 119 ? -7.156 13.992 8.633 1 98.62 119 PHE B C 1
ATOM 2769 O O . PHE B 1 119 ? -7.062 15.156 8.242 1 98.62 119 PHE B O 1
ATOM 2776 N N . HIS B 1 120 ? -6.957 12.883 7.844 1 97.44 120 HIS B N 1
ATOM 2777 C CA . HIS B 1 120 ? -6.297 13.07 6.559 1 97.44 120 HIS B CA 1
ATOM 2778 C C . HIS B 1 120 ? -7.297 13.492 5.484 1 97.44 120 HIS B C 1
ATOM 2780 O O . HIS B 1 120 ? -8.367 14.016 5.797 1 97.44 120 HIS B O 1
ATOM 2786 N N . ASN B 1 121 ? -6.98 13.398 4.25 1 94.94 121 ASN B N 1
ATOM 2787 C CA . ASN B 1 121 ? -7.625 14.062 3.123 1 94.94 121 ASN B CA 1
ATOM 2788 C C . ASN B 1 121 ? -9.031 13.523 2.887 1 94.94 121 ASN B C 1
ATOM 2790 O O . ASN B 1 121 ? -9.773 14.047 2.055 1 94.94 121 ASN B O 1
ATOM 2794 N N . ALA B 1 122 ? -9.438 12.398 3.658 1 97 122 ALA B N 1
ATOM 2795 C CA . ALA B 1 122 ? -10.852 12.031 3.637 1 97 122 ALA B CA 1
ATOM 2796 C C . ALA B 1 122 ? -11.734 13.25 3.926 1 97 122 ALA B C 1
ATOM 2798 O O . ALA B 1 122 ? -12.898 13.289 3.514 1 97 122 ALA B O 1
ATOM 2799 N N . PHE B 1 123 ? -11.188 14.242 4.633 1 98.06 123 PHE B N 1
ATOM 2800 C CA . PHE B 1 123 ? -11.859 15.484 4.984 1 98.06 123 PHE B CA 1
ATOM 2801 C C . PHE B 1 123 ? -12.414 16.172 3.74 1 98.06 123 PHE B C 1
ATOM 2803 O O . PHE B 1 123 ? -13.477 16.797 3.789 1 98.06 123 PHE B O 1
ATOM 2810 N N . ASP B 1 124 ? -11.789 16.062 2.59 1 97.5 124 ASP B N 1
ATOM 2811 C CA . ASP B 1 124 ? -12.148 16.766 1.361 1 97.5 124 ASP B CA 1
ATOM 2812 C C . ASP B 1 124 ? -13.375 16.125 0.709 1 97.5 124 ASP B C 1
ATOM 2814 O O . ASP B 1 124 ? -13.914 16.672 -0.258 1 97.5 124 ASP B O 1
ATOM 2818 N N . PHE B 1 125 ? -13.852 15.016 1.26 1 97 125 PHE B N 1
ATOM 2819 C CA . PHE B 1 125 ? -15.023 14.344 0.708 1 97 125 PHE B CA 1
ATOM 2820 C C . PHE B 1 125 ? -16.25 14.586 1.578 1 97 125 PHE B C 1
ATOM 2822 O O . PHE B 1 125 ? -17.328 14.07 1.288 1 97 125 PHE B O 1
ATOM 2829 N N . ILE B 1 126 ? -16.078 15.328 2.578 1 97.62 126 ILE B N 1
ATOM 2830 C CA . ILE B 1 126 ? -17.156 15.648 3.502 1 97.62 126 ILE B CA 1
ATOM 2831 C C . ILE B 1 126 ? -18.016 16.781 2.924 1 97.62 126 ILE B C 1
ATOM 2833 O O . ILE B 1 126 ? -17.484 17.75 2.396 1 97.62 126 ILE B O 1
ATOM 2837 N N . LYS B 1 127 ? -19.25 16.641 3.084 1 93.94 127 LYS B N 1
ATOM 2838 C CA . LYS B 1 127 ? -20.203 17.594 2.508 1 93.94 127 LYS B CA 1
ATOM 2839 C C . LYS B 1 127 ? -20.109 18.953 3.199 1 93.94 127 LYS B C 1
ATOM 2841 O O . LYS B 1 127 ? -19.859 19.969 2.549 1 93.94 127 LYS B O 1
ATOM 2846 N N . ASP B 1 128 ? -20.281 18.984 4.398 1 94.75 128 ASP B N 1
ATOM 2847 C CA . ASP B 1 128 ? -20.188 20.203 5.195 1 94.75 128 ASP B CA 1
ATOM 2848 C C . ASP B 1 128 ? -18.906 20.234 6.027 1 94.75 128 ASP B C 1
ATOM 2850 O O . ASP B 1 128 ? -18.906 19.797 7.184 1 94.75 128 ASP B O 1
ATOM 2854 N N . GLN B 1 129 ? -17.922 20.797 5.488 1 95.69 129 GLN B N 1
ATOM 2855 C CA . GLN B 1 129 ? -16.609 20.781 6.117 1 95.69 129 GLN B CA 1
ATOM 2856 C C . GLN B 1 129 ? -16.562 21.672 7.352 1 95.69 129 GLN B C 1
ATOM 2858 O O . GLN B 1 129 ? -15.781 21.453 8.273 1 95.69 129 GLN B O 1
ATOM 2863 N N . GLY B 1 130 ? -17.391 22.734 7.309 1 94.12 130 GLY B N 1
ATOM 2864 C CA . GLY B 1 130 ? -17.469 23.578 8.492 1 94.12 130 GLY B CA 1
ATOM 2865 C C . GLY B 1 130 ? -17.938 22.828 9.727 1 94.12 130 GLY B C 1
ATOM 2866 O O . GLY B 1 130 ? -17.297 22.891 10.773 1 94.12 130 GLY B O 1
ATOM 2867 N N . GLU B 1 131 ? -19.016 22.141 9.594 1 94.62 131 GLU B N 1
ATOM 2868 C CA . GLU B 1 131 ? -19.547 21.328 10.688 1 94.62 131 GLU B CA 1
ATOM 2869 C C . GLU B 1 131 ? -18.562 20.219 11.078 1 94.62 131 GLU B C 1
ATOM 2871 O O . GLU B 1 131 ? -18.438 19.875 12.258 1 94.62 131 GLU B O 1
ATOM 2876 N N . ALA B 1 132 ? -17.953 19.656 10.109 1 96.31 132 ALA B N 1
ATOM 2877 C CA . ALA B 1 132 ? -16.984 18.609 10.359 1 96.31 132 ALA B CA 1
ATOM 2878 C C . ALA B 1 132 ? -15.812 19.125 11.188 1 96.31 132 ALA B C 1
ATOM 2880 O O . ALA B 1 132 ? -15.344 18.453 12.109 1 96.31 132 ALA B O 1
ATOM 2881 N N . LEU B 1 133 ? -15.375 20.297 10.836 1 96 133 LEU B N 1
ATOM 2882 C CA . LEU B 1 133 ? -14.273 20.906 11.57 1 96 133 LEU B CA 1
ATOM 2883 C C . LEU B 1 133 ? -14.656 21.156 13.023 1 96 133 LEU B C 1
ATOM 2885 O O . LEU B 1 133 ? -13.852 20.922 13.93 1 96 133 LEU B O 1
ATOM 2889 N N . GLU B 1 134 ? -15.812 21.641 13.219 1 95.19 134 GLU B N 1
ATOM 2890 C CA . GLU B 1 134 ? -16.312 21.875 14.57 1 95.19 134 GLU B CA 1
ATOM 2891 C C . GLU B 1 134 ? -16.359 20.578 15.367 1 95.19 134 GLU B C 1
ATOM 2893 O O . GLU B 1 134 ? -15.992 20.547 16.547 1 95.19 134 GLU B O 1
ATOM 2898 N N . LEU B 1 135 ? -16.812 19.562 14.758 1 96.56 135 LEU B N 1
ATOM 2899 C CA . LEU B 1 135 ? -16.875 18.266 15.398 1 96.56 135 LEU B CA 1
ATOM 2900 C C . LEU B 1 135 ? -15.484 17.766 15.781 1 96.56 135 LEU B C 1
ATOM 2902 O O . LEU B 1 135 ? -15.258 17.344 16.906 1 96.56 135 LEU B O 1
ATOM 2906 N N . LEU B 1 136 ? -14.539 17.844 14.875 1 97.62 136 LEU B N 1
ATOM 2907 C CA . LEU B 1 136 ? -13.18 17.359 15.102 1 97.62 136 LEU B CA 1
ATOM 2908 C C . LEU B 1 136 ? -12.5 18.141 16.219 1 97.62 136 LEU B C 1
ATOM 2910 O O . LEU B 1 136 ? -11.688 17.594 16.953 1 97.62 136 LEU B O 1
ATOM 2914 N N . ALA B 1 137 ? -12.883 19.422 16.344 1 95.88 137 ALA B N 1
ATOM 2915 C CA . ALA B 1 137 ? -12.289 20.297 17.359 1 95.88 137 ALA B CA 1
ATOM 2916 C C . ALA B 1 137 ? -12.664 19.828 18.766 1 95.88 137 ALA B C 1
ATOM 2918 O O . ALA B 1 137 ? -12.031 20.234 19.734 1 95.88 137 ALA B O 1
ATOM 2919 N N . GLN B 1 138 ? -13.688 19.031 18.844 1 95.81 138 GLN B N 1
ATOM 2920 C CA . GLN B 1 138 ? -14.148 18.562 20.141 1 95.81 138 GLN B CA 1
ATOM 2921 C C . GLN B 1 138 ? -13.227 17.453 20.672 1 95.81 138 GLN B C 1
ATOM 2923 O O . GLN B 1 138 ? -13.297 17.109 21.859 1 95.81 138 GLN B O 1
ATOM 2928 N N . TYR B 1 139 ? -12.398 16.906 19.859 1 96.81 139 TYR B N 1
ATOM 2929 C CA . TYR B 1 139 ? -11.484 15.836 20.25 1 96.81 139 TYR B CA 1
ATOM 2930 C C . TYR B 1 139 ? -10.062 16.375 20.406 1 96.81 139 TYR B C 1
ATOM 2932 O O . TYR B 1 139 ? -9.414 16.734 19.422 1 96.81 139 TYR B O 1
ATOM 2940 N N . LYS B 1 140 ? -9.539 16.344 21.562 1 94.62 140 LYS B N 1
ATOM 2941 C CA . LYS B 1 140 ? -8.242 16.938 21.859 1 94.62 140 LYS B CA 1
ATOM 2942 C C . LYS B 1 140 ? -7.113 16.188 21.156 1 94.62 140 LYS B C 1
ATOM 2944 O O . LYS B 1 140 ? -6.035 16.734 20.938 1 94.62 140 LYS B O 1
ATOM 2949 N N . GLU B 1 141 ? -7.402 14.914 20.844 1 95.81 141 GLU B N 1
ATOM 2950 C CA . GLU B 1 141 ? -6.387 14.086 20.188 1 95.81 141 GLU B CA 1
ATOM 2951 C C . GLU B 1 141 ? -6.172 14.516 18.75 1 95.81 141 GLU B C 1
ATOM 2953 O O . GLU B 1 141 ? -5.094 14.297 18.188 1 95.81 141 GLU B O 1
ATOM 2958 N N . VAL B 1 142 ? -7.184 15.094 18.125 1 98.06 142 VAL B N 1
ATOM 2959 C CA . VAL B 1 142 ? -7.09 15.523 16.734 1 98.06 142 VAL B CA 1
ATOM 2960 C C . VAL B 1 142 ? -6.371 16.875 16.656 1 98.06 142 VAL B C 1
ATOM 2962 O O . VAL B 1 142 ? -6.938 17.906 17 1 98.06 142 VAL B O 1
ATOM 2965 N N . LYS B 1 143 ? -5.16 16.828 16.141 1 97.44 143 LYS B N 1
ATOM 2966 C CA . LYS B 1 143 ? -4.309 18.016 16.172 1 97.44 143 LYS B CA 1
ATOM 2967 C C . LYS B 1 143 ? -4.336 18.75 14.836 1 97.44 143 LYS B C 1
ATOM 2969 O O . LYS B 1 143 ? -4.145 19.969 14.781 1 97.44 143 LYS B O 1
ATOM 2974 N N . SER B 1 144 ? -4.582 17.953 13.766 1 97.12 144 SER B N 1
ATOM 2975 C CA . SER B 1 144 ? -4.539 18.562 12.438 1 97.12 144 SER B CA 1
ATOM 2976 C C . SER B 1 144 ? -5.551 17.922 11.5 1 97.12 144 SER B C 1
ATOM 2978 O O . SER B 1 144 ? -5.996 16.797 11.742 1 97.12 144 SER B O 1
ATOM 2980 N N . VAL B 1 145 ? -5.926 18.656 10.484 1 97.69 145 VAL B N 1
ATOM 2981 C CA . VAL B 1 145 ? -6.816 18.203 9.422 1 97.69 145 VAL B CA 1
ATOM 2982 C C . VAL B 1 145 ? -6.211 18.547 8.062 1 97.69 145 VAL B C 1
ATOM 2984 O O . VAL B 1 145 ? -5.902 19.703 7.789 1 97.69 145 VAL B O 1
ATOM 2987 N N . TRP B 1 146 ? -5.992 17.469 7.25 1 97.69 146 TRP B N 1
ATOM 2988 C CA . TRP B 1 146 ? -5.496 17.703 5.895 1 97.69 146 TRP B CA 1
ATOM 2989 C C . TRP B 1 146 ? -6.617 18.156 4.973 1 97.69 146 TRP B C 1
ATOM 2991 O O . TRP B 1 146 ? -7.715 17.594 4.996 1 97.69 146 TRP B O 1
ATOM 3001 N N . THR B 1 147 ? -6.328 19.188 4.074 1 97.31 147 THR B N 1
ATOM 3002 C CA . THR B 1 147 ? -7.379 19.578 3.139 1 97.31 147 THR B CA 1
ATOM 3003 C C . THR B 1 147 ? -6.785 20.266 1.918 1 97.31 147 THR B C 1
ATOM 3005 O O . THR B 1 147 ? -5.773 20.969 2.025 1 97.31 147 THR B O 1
ATOM 3008 N N . SER B 1 148 ? -7.371 20.016 0.85 1 96.94 148 SER B N 1
ATOM 3009 C CA . SER B 1 148 ? -7.137 20.766 -0.38 1 96.94 148 SER B CA 1
ATOM 3010 C C . SER B 1 148 ? -8.328 21.656 -0.722 1 96.94 148 SER B C 1
ATOM 3012 O O . SER B 1 148 ? -8.477 22.078 -1.867 1 96.94 148 SER B O 1
ATOM 3014 N N . GLY B 1 149 ? -9.203 21.812 0.325 1 96.06 149 GLY B N 1
ATOM 3015 C CA . GLY B 1 149 ? -10.391 22.625 0.104 1 96.06 149 GLY B CA 1
ATOM 3016 C C . GLY B 1 149 ? -11.406 21.969 -0.811 1 96.06 149 GLY B C 1
ATOM 3017 O O . GLY B 1 149 ? -12.047 22.656 -1.617 1 96.06 149 GLY B O 1
ATOM 3018 N N . ARG B 1 150 ? -11.469 20.672 -0.87 1 95.44 150 ARG B N 1
ATOM 3019 C CA . ARG B 1 150 ? -12.398 19.844 -1.642 1 95.44 150 ARG B CA 1
ATOM 3020 C C . ARG B 1 150 ? -12.062 19.8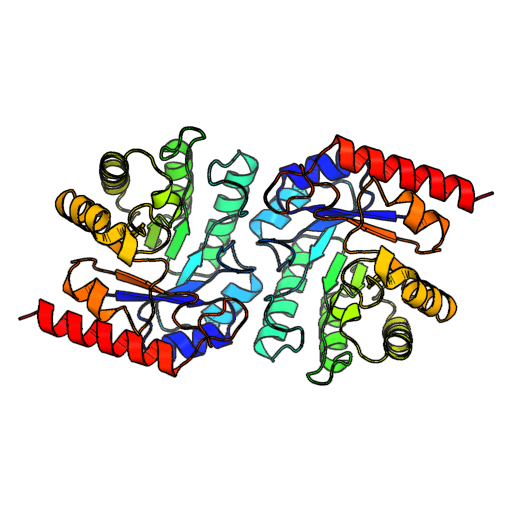91 -3.129 1 95.44 150 ARG B C 1
ATOM 3022 O O . ARG B 1 150 ? -12.922 19.609 -3.971 1 95.44 150 ARG B O 1
ATOM 3029 N N . GLU B 1 151 ? -10.875 20.359 -3.451 1 95.62 151 GLU B N 1
ATOM 3030 C CA . GLU B 1 151 ? -10.438 20.438 -4.844 1 95.62 151 GLU B CA 1
ATOM 3031 C C . GLU B 1 151 ? -9.281 19.484 -5.109 1 95.62 151 GLU B C 1
ATOM 3033 O O . GLU B 1 151 ? -8.734 18.891 -4.18 1 95.62 151 GLU B O 1
ATOM 3038 N N . ARG B 1 152 ? -8.93 19.281 -6.352 1 93.12 152 ARG B N 1
ATOM 3039 C CA . ARG B 1 152 ? -7.848 18.391 -6.754 1 93.12 152 ARG B CA 1
ATOM 3040 C C . ARG B 1 152 ? -6.512 18.859 -6.184 1 93.12 152 ARG B C 1
ATOM 3042 O O . ARG B 1 152 ? -5.637 18.031 -5.887 1 93.12 152 ARG B O 1
ATOM 3049 N N . THR B 1 153 ? -6.395 20.203 -6.086 1 96.19 153 THR B N 1
ATOM 3050 C CA . THR B 1 153 ? -5.188 20.781 -5.512 1 96.19 153 THR B CA 1
ATOM 3051 C C . THR B 1 153 ? -5.539 21.859 -4.492 1 96.19 153 THR B C 1
ATOM 3053 O O . THR B 1 153 ? -6.602 22.484 -4.582 1 96.19 153 THR B O 1
ATOM 3056 N N . ALA B 1 154 ? -4.609 22.047 -3.572 1 97 154 ALA B N 1
ATOM 3057 C CA . ALA B 1 154 ? -4.812 23.062 -2.553 1 97 154 ALA B CA 1
ATOM 3058 C C . ALA B 1 154 ? -4.938 24.453 -3.184 1 97 154 ALA B C 1
ATOM 3060 O O . ALA B 1 154 ? -5.699 25.297 -2.705 1 97 154 ALA B O 1
ATOM 3061 N N . LEU B 1 155 ? -4.223 24.719 -4.246 1 96.75 155 LEU B N 1
ATOM 3062 C CA . LEU B 1 155 ? -4.289 26.016 -4.914 1 96.75 155 LEU B CA 1
ATOM 3063 C C . LEU B 1 155 ? -5.688 26.281 -5.469 1 96.75 155 LEU B C 1
ATOM 3065 O O . LEU B 1 155 ? -6.23 27.375 -5.32 1 96.75 155 LEU B O 1
ATOM 3069 N N . ASN B 1 156 ? -6.234 25.234 -6.078 1 97.12 156 ASN B N 1
ATOM 3070 C CA . ASN B 1 156 ? -7.598 25.359 -6.59 1 97.12 156 ASN B CA 1
ATOM 3071 C C . ASN B 1 156 ? -8.609 25.5 -5.457 1 97.12 156 ASN B C 1
ATOM 3073 O O . ASN B 1 156 ? -9.695 26.047 -5.66 1 97.12 156 ASN B O 1
ATOM 3077 N N . GLY B 1 157 ? -8.266 25.047 -4.27 1 97.56 157 GLY B N 1
ATOM 3078 C CA . GLY B 1 157 ? -9.188 25.031 -3.148 1 97.56 157 GLY B CA 1
ATOM 3079 C C . GLY B 1 157 ? -9.008 26.203 -2.211 1 97.56 157 GLY B C 1
ATOM 3080 O O . GLY B 1 157 ? -9.609 26.25 -1.136 1 97.56 157 GLY B O 1
ATOM 3081 N N . LEU B 1 158 ? -8.273 27.203 -2.633 1 97.25 158 LEU B N 1
ATOM 3082 C CA . LEU B 1 158 ? -7.859 28.328 -1.796 1 97.25 158 LEU B CA 1
ATOM 3083 C C . LEU B 1 158 ? -9.07 29.031 -1.197 1 97.25 158 LEU B C 1
ATOM 3085 O O . LEU B 1 158 ? -9.117 29.281 0.008 1 97.25 158 LEU B O 1
ATOM 3089 N N . PRO B 1 159 ? -10.102 29.375 -1.961 1 96.69 159 PRO B N 1
ATOM 3090 C CA . PRO B 1 159 ? -11.25 30.078 -1.38 1 96.69 159 PRO B CA 1
ATOM 3091 C C . PRO B 1 159 ? -11.906 29.297 -0.241 1 96.69 159 PRO B C 1
ATOM 3093 O O . PRO B 1 159 ? -12.234 29.875 0.795 1 96.69 159 PRO B O 1
ATOM 3096 N N . HIS B 1 160 ? -12.023 28.016 -0.428 1 95.94 160 HIS B N 1
ATOM 3097 C CA . HIS B 1 160 ? -12.656 27.188 0.589 1 95.94 160 HIS B CA 1
ATOM 3098 C C . HIS B 1 160 ? -11.758 27.047 1.816 1 95.94 160 HIS B C 1
ATOM 3100 O O . HIS B 1 160 ? -12.242 27.109 2.951 1 95.94 160 HIS B O 1
ATOM 3106 N N . ILE B 1 161 ? -10.5 26.859 1.626 1 96.75 161 ILE B N 1
ATOM 3107 C CA . ILE B 1 161 ? -9.547 26.75 2.725 1 96.75 161 ILE B CA 1
ATOM 3108 C C . ILE B 1 161 ? -9.594 28.016 3.576 1 96.75 161 ILE B C 1
ATOM 3110 O O . ILE B 1 161 ? -9.641 27.953 4.805 1 96.75 161 ILE B O 1
ATOM 3114 N N . LYS B 1 162 ? -9.648 29.156 2.904 1 96.06 162 LYS B N 1
ATOM 3115 C CA . LYS B 1 162 ? -9.703 30.422 3.613 1 96.06 162 LYS B CA 1
ATOM 3116 C C . LYS B 1 162 ? -10.977 30.531 4.445 1 96.06 162 LYS B C 1
ATOM 3118 O O . LYS B 1 162 ? -10.945 31.062 5.562 1 96.06 162 LYS B O 1
ATOM 3123 N N . ARG B 1 163 ? -12.016 30.078 3.893 1 95.06 163 ARG B N 1
ATOM 3124 C CA . ARG B 1 163 ? -13.273 30.078 4.625 1 95.06 163 ARG B CA 1
ATOM 3125 C C . ARG B 1 163 ? -13.195 29.203 5.867 1 95.06 163 ARG B C 1
ATOM 3127 O O . ARG B 1 163 ? -13.695 29.578 6.934 1 95.06 163 ARG B O 1
ATOM 3134 N N . LEU B 1 164 ? -12.586 28.031 5.773 1 95.38 164 LEU B N 1
ATOM 3135 C CA . LEU B 1 164 ? -12.438 27.109 6.895 1 95.38 164 LEU B CA 1
ATOM 3136 C C . LEU B 1 164 ? -11.57 27.719 7.992 1 95.38 164 LEU B C 1
ATOM 3138 O O . LEU B 1 164 ? -11.859 27.547 9.18 1 95.38 164 LEU B O 1
ATOM 3142 N N . LEU B 1 165 ? -10.539 28.438 7.574 1 94.62 165 LEU B N 1
ATOM 3143 C CA . LEU B 1 165 ? -9.609 29.047 8.516 1 94.62 165 LEU B CA 1
ATOM 3144 C C . LEU B 1 165 ? -10.312 30.109 9.367 1 94.62 165 LEU B C 1
ATOM 3146 O O . LEU B 1 165 ? -9.922 30.344 10.516 1 94.62 165 LEU B O 1
ATOM 3150 N N . LYS B 1 166 ? -11.305 30.688 8.812 1 91.88 166 LYS B N 1
ATOM 3151 C CA . LYS B 1 166 ? -12.062 31.719 9.531 1 91.88 166 LYS B CA 1
ATOM 3152 C C . LYS B 1 166 ? -12.984 31.078 10.57 1 91.88 166 LYS B C 1
ATOM 3154 O O . LYS B 1 166 ? -13.359 31.734 11.547 1 91.88 166 LYS B O 1
ATOM 3159 N N . LYS B 1 167 ? -13.305 29.844 10.383 1 86.5 167 LYS B N 1
ATOM 3160 C CA . LYS B 1 167 ? -14.281 29.172 11.234 1 86.5 167 LYS B CA 1
ATOM 3161 C C . LYS B 1 167 ? -13.633 28.656 12.508 1 86.5 167 LYS B C 1
ATOM 3163 O O . LYS B 1 167 ? -14.25 28.656 13.57 1 86.5 167 LYS B O 1
ATOM 3168 N N . SER B 1 168 ? -12.523 28.125 12.414 1 76.81 168 SER B N 1
ATOM 3169 C CA . SER B 1 168 ? -11.867 27.5 13.562 1 76.81 168 SER B CA 1
ATOM 3170 C C . SER B 1 168 ? -10.352 27.578 13.438 1 76.81 168 SER B C 1
ATOM 3172 O O . SER B 1 168 ? -9.812 27.578 12.328 1 76.81 168 SER B O 1
ATOM 3174 N N . ASN B 1 169 ? -9.828 27.641 14.664 1 78.06 169 ASN B N 1
ATOM 3175 C CA . ASN B 1 169 ? -8.375 27.609 14.695 1 78.06 169 ASN B CA 1
ATOM 3176 C C . ASN B 1 169 ? -7.859 26.234 15.109 1 78.06 169 ASN B C 1
ATOM 3178 O O . ASN B 1 169 ? -6.656 25.969 15.055 1 78.06 169 ASN B O 1
ATOM 3182 N N . ARG B 1 170 ? -8.727 25.469 15.625 1 86.69 170 ARG B N 1
ATOM 3183 C CA . ARG B 1 170 ? -8.375 24.109 16.016 1 86.69 170 ARG B CA 1
ATOM 3184 C C . ARG B 1 170 ? -9.383 23.109 15.445 1 86.69 170 ARG B C 1
ATOM 3186 O O . ARG B 1 170 ? -10.594 23.359 15.477 1 86.69 170 ARG B O 1
ATOM 3193 N N . PRO B 1 171 ? -8.922 21.969 15.078 1 94.44 171 PRO B N 1
ATOM 3194 C CA . PRO B 1 171 ? -7.555 21.531 14.789 1 94.44 171 PRO B CA 1
ATOM 3195 C C . PRO B 1 171 ? -6.883 22.375 13.711 1 94.44 171 PRO B C 1
ATOM 3197 O O . PRO B 1 171 ? -7.559 23.109 12.984 1 94.44 171 PRO B O 1
ATOM 3200 N N . HIS B 1 172 ? -5.527 22.266 13.648 1 94.5 172 HIS B N 1
ATOM 3201 C CA . HIS B 1 172 ? -4.789 22.969 12.609 1 94.5 172 HIS B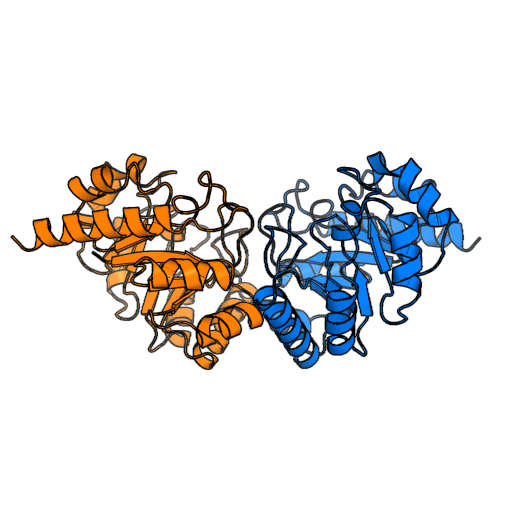 CA 1
ATOM 3202 C C . HIS B 1 172 ? -5.133 22.438 11.227 1 94.5 172 HIS B C 1
ATOM 3204 O O . HIS B 1 172 ? -5.289 21.219 11.047 1 94.5 172 HIS B O 1
ATOM 3210 N N . LEU B 1 173 ? -5.309 23.375 10.297 1 96.12 173 LEU B N 1
ATOM 3211 C CA . LEU B 1 173 ? -5.453 22.922 8.914 1 96.12 173 LEU B CA 1
ATOM 3212 C C . LEU B 1 173 ? -4.09 22.703 8.273 1 96.12 173 LEU B C 1
ATOM 3214 O O . LEU B 1 173 ? -3.184 23.531 8.414 1 96.12 173 LEU B O 1
ATOM 3218 N N . THR B 1 174 ? -3.957 21.609 7.719 1 97.5 174 THR B N 1
ATOM 3219 C CA . THR B 1 174 ? -2.773 21.25 6.945 1 97.5 174 THR B CA 1
ATOM 3220 C C . THR B 1 174 ? -3.078 21.266 5.453 1 97.5 174 THR B C 1
ATOM 3222 O O . THR B 1 174 ? -3.879 20.469 4.969 1 97.5 174 THR B O 1
ATOM 3225 N N . GLY B 1 175 ? -2.443 22.266 4.758 1 97.56 175 GLY B N 1
ATOM 3226 C CA . GLY B 1 175 ? -2.576 22.25 3.309 1 97.56 175 GLY B CA 1
ATOM 3227 C C . GLY B 1 175 ? -1.925 21.031 2.674 1 97.56 175 GLY B C 1
ATOM 3228 O O . GLY B 1 175 ? -0.785 20.688 2.998 1 97.56 175 GLY B O 1
ATOM 3229 N N . CYS B 1 176 ? -2.684 20.375 1.797 1 96.06 176 CYS B N 1
ATOM 3230 C CA . CYS B 1 176 ? -2.131 19.188 1.16 1 96.06 176 CYS B CA 1
ATOM 3231 C C . CYS B 1 176 ? -2.531 19.125 -0.308 1 96.06 176 CYS B C 1
ATOM 3233 O O . CYS B 1 176 ? -3.195 20.016 -0.818 1 96.06 176 CYS B O 1
ATOM 3235 N N . ARG B 1 177 ? -2.031 18.219 -1.033 1 94.62 177 ARG B N 1
ATOM 3236 C CA . ARG B 1 177 ? -2.307 17.875 -2.426 1 94.62 177 ARG B CA 1
ATOM 3237 C C . ARG B 1 177 ? -1.86 18.984 -3.363 1 94.62 177 ARG B C 1
ATOM 3239 O O . ARG B 1 177 ? -2.18 20.156 -3.141 1 94.62 177 ARG B O 1
ATOM 3246 N N . GLY B 1 178 ? -1.102 18.656 -4.289 1 95.31 178 GLY B N 1
ATOM 3247 C CA . GLY B 1 178 ? -0.73 19.547 -5.383 1 95.31 178 GLY B CA 1
ATOM 3248 C C . GLY B 1 178 ? 0.318 20.562 -4.996 1 95.31 178 GLY B C 1
ATOM 3249 O O . GLY B 1 178 ? 0.657 21.453 -5.789 1 95.31 178 GLY B O 1
ATOM 3250 N N . LEU B 1 179 ? 0.78 20.547 -3.846 1 97.75 179 LEU B N 1
ATOM 3251 C CA . LEU B 1 179 ? 1.782 21.5 -3.387 1 97.75 179 LEU B CA 1
ATOM 3252 C C . LEU B 1 179 ? 3.189 21 -3.713 1 97.75 179 LEU B C 1
ATOM 3254 O O . LEU B 1 179 ? 3.48 19.812 -3.596 1 97.75 179 LEU B O 1
ATOM 3258 N N . LYS B 1 180 ? 3.992 21.844 -4.211 1 98.06 180 LYS B N 1
ATOM 3259 C CA . LYS B 1 180 ? 5.398 21.656 -4.559 1 98.06 180 LYS B CA 1
ATOM 3260 C C . LYS B 1 180 ? 6.191 22.938 -4.359 1 98.06 180 LYS B C 1
ATOM 3262 O O . LYS B 1 180 ? 5.609 24.016 -4.211 1 98.06 180 LYS B O 1
ATOM 3267 N N . PRO B 1 181 ? 7.438 22.828 -4.355 1 98.19 181 PRO B N 1
ATOM 3268 C CA . PRO B 1 181 ? 8.234 24.031 -4.074 1 98.19 181 PRO B CA 1
ATOM 3269 C C . PRO B 1 181 ? 7.883 25.203 -4.984 1 98.19 181 PRO B C 1
ATOM 3271 O O . PRO B 1 181 ? 7.805 26.344 -4.523 1 98.19 181 PRO B O 1
ATOM 3274 N N . GLU B 1 182 ? 7.555 24.984 -6.18 1 97.94 182 GLU B N 1
ATOM 3275 C CA . GLU B 1 182 ? 7.344 26.016 -7.188 1 97.94 182 GLU B CA 1
ATOM 3276 C C . GLU B 1 182 ? 6.086 26.828 -6.891 1 97.94 182 GLU B C 1
ATOM 3278 O O . GLU B 1 182 ? 5.973 27.984 -7.305 1 97.94 182 GLU B O 1
ATOM 3283 N N . ASN B 1 183 ? 5.133 26.234 -6.164 1 98.12 183 ASN B N 1
ATOM 3284 C CA . ASN B 1 183 ? 3.883 26.969 -5.938 1 98.12 183 ASN B CA 1
ATOM 3285 C C . ASN B 1 183 ? 3.607 27.156 -4.449 1 98.12 183 ASN B C 1
ATOM 3287 O O . ASN B 1 183 ? 2.596 27.75 -4.07 1 98.12 183 ASN B O 1
ATOM 3291 N N . LEU B 1 184 ? 4.52 26.703 -3.654 1 98.44 184 LEU B N 1
ATOM 3292 C CA . LEU B 1 184 ? 4.312 26.672 -2.211 1 98.44 184 LEU B CA 1
ATOM 3293 C C . LEU B 1 184 ? 4.238 28.094 -1.643 1 98.44 184 LEU B C 1
ATOM 3295 O O . LEU B 1 184 ? 3.363 28.391 -0.83 1 98.44 184 LEU B O 1
ATOM 3299 N N . LYS B 1 185 ? 5.109 28.922 -2.102 1 97.75 185 LYS B N 1
ATOM 3300 C CA . LYS B 1 185 ? 5.133 30.297 -1.597 1 97.75 185 LYS B CA 1
ATOM 3301 C C . LYS B 1 185 ? 3.834 31.016 -1.936 1 97.75 185 LYS B C 1
ATOM 3303 O O . LYS B 1 185 ? 3.277 31.734 -1.095 1 97.75 185 LYS B O 1
ATOM 3308 N N . ALA B 1 186 ? 3.445 30.875 -3.154 1 97.38 186 ALA B N 1
ATOM 3309 C CA . ALA B 1 186 ? 2.205 31.516 -3.586 1 97.38 186 ALA B CA 1
ATOM 3310 C C . ALA B 1 186 ? 1.03 31.078 -2.715 1 97.38 186 ALA B C 1
ATOM 3312 O O . ALA B 1 186 ? 0.17 31.891 -2.367 1 97.38 186 ALA B O 1
ATOM 3313 N N . PHE B 1 187 ? 0.957 29.828 -2.354 1 98.19 187 PHE B N 1
ATOM 3314 C CA . PHE B 1 187 ? -0.087 29.266 -1.502 1 98.19 187 PHE B CA 1
ATOM 3315 C C . PHE B 1 187 ? 0.004 29.828 -0.09 1 98.19 187 PHE B C 1
ATOM 3317 O O . PHE B 1 187 ? -1 30.266 0.475 1 98.19 187 PHE B O 1
ATOM 3324 N N . LEU B 1 188 ? 1.21 29.859 0.438 1 97.5 188 LEU B N 1
ATOM 3325 C CA . LEU B 1 188 ? 1.415 30.219 1.837 1 97.5 188 LEU B CA 1
ATOM 3326 C C . LEU B 1 188 ? 1.281 31.719 2.037 1 97.5 188 LEU B C 1
ATOM 3328 O O . LEU B 1 188 ? 0.941 32.188 3.131 1 97.5 188 LEU B O 1
ATOM 3332 N N . ASP B 1 189 ? 1.473 32.469 0.978 1 96.44 189 ASP B N 1
ATOM 3333 C CA . ASP B 1 189 ? 1.35 33.938 1.06 1 96.44 189 ASP B CA 1
ATOM 3334 C C . ASP B 1 189 ? -0.106 34.344 1.258 1 96.44 189 ASP B C 1
ATOM 3336 O O . ASP B 1 189 ? -0.381 35.438 1.761 1 96.44 189 ASP B O 1
ATOM 3340 N N . VAL B 1 190 ? -0.979 33.5 0.916 1 95.75 190 VAL B N 1
ATOM 3341 C CA . VAL B 1 190 ? -2.365 33.938 0.911 1 95.75 190 VAL B CA 1
ATOM 3342 C C . VAL B 1 190 ? -3.197 33.062 1.849 1 95.75 190 VAL B C 1
ATOM 3344 O O . VAL B 1 190 ? -4.43 33.125 1.823 1 95.75 190 VAL B O 1
ATOM 3347 N N . THR B 1 191 ? -2.637 32.125 2.547 1 95 191 THR B N 1
ATOM 3348 C CA . THR B 1 191 ? -3.328 31.312 3.533 1 95 191 THR B CA 1
ATOM 3349 C C . THR B 1 191 ? -2.578 31.328 4.863 1 95 191 THR B C 1
ATOM 3351 O O . THR B 1 191 ? -1.358 31.5 4.891 1 95 191 THR B O 1
ATOM 3354 N N . ASP B 1 192 ? -3.297 31.094 5.91 1 93.38 192 ASP B N 1
ATOM 3355 C CA . ASP B 1 192 ? -2.695 31.078 7.238 1 93.38 192 ASP B CA 1
ATOM 3356 C C . ASP B 1 192 ? -2.613 29.672 7.797 1 93.38 192 ASP B C 1
ATOM 3358 O O . ASP B 1 192 ? -2.699 29.469 9.008 1 93.38 192 ASP B O 1
ATOM 3362 N N . VAL B 1 193 ? -2.574 28.688 6.887 1 95.12 193 VAL B N 1
ATOM 3363 C CA . VAL B 1 193 ? -2.426 27.312 7.367 1 95.12 193 VAL B CA 1
ATOM 3364 C C . VAL B 1 193 ? -1.156 27.203 8.211 1 95.12 193 VAL B C 1
ATOM 3366 O O . VAL B 1 193 ? -0.184 27.922 7.98 1 95.12 193 VAL B O 1
ATOM 3369 N N . GLU B 1 194 ? -1.191 26.297 9.117 1 92.44 194 GLU B N 1
ATOM 3370 C CA . GLU B 1 194 ? -0.076 26.172 10.055 1 92.44 194 GLU B CA 1
ATOM 3371 C C . GLU B 1 194 ? 0.833 25 9.664 1 92.44 194 GLU B C 1
ATOM 3373 O O . GLU B 1 194 ? 1.938 24.875 10.195 1 92.44 194 GLU B O 1
ATOM 3378 N N . GLU B 1 195 ? 0.364 24.203 8.789 1 97 195 GLU B N 1
ATOM 3379 C CA . GLU B 1 195 ? 1.129 23.047 8.328 1 97 195 GLU B CA 1
ATOM 3380 C C . GLU B 1 195 ? 0.915 22.812 6.836 1 97 195 GLU B C 1
ATOM 3382 O O . GLU B 1 195 ? -0.136 23.156 6.293 1 97 195 GLU B O 1
ATOM 3387 N N . VAL B 1 196 ? 1.897 22.281 6.199 1 98.38 196 VAL B N 1
ATOM 3388 C CA . VAL B 1 196 ? 1.769 21.797 4.824 1 98.38 196 VAL B CA 1
ATOM 3389 C C . VAL B 1 196 ? 2.285 20.375 4.727 1 98.38 196 VAL B C 1
ATOM 3391 O O . VAL B 1 196 ? 3.268 20.016 5.383 1 98.38 196 VAL B O 1
ATOM 3394 N N . HIS B 1 197 ? 1.59 19.625 4.008 1 97.94 197 HIS B N 1
ATOM 3395 C CA . HIS B 1 197 ? 1.911 18.219 3.746 1 97.94 197 HIS B CA 1
ATOM 3396 C C . HIS B 1 197 ? 2.244 18 2.275 1 97.94 197 HIS B C 1
ATOM 3398 O O . HIS B 1 197 ? 1.403 18.219 1.402 1 97.94 197 HIS B O 1
ATOM 3404 N N . LEU B 1 198 ? 3.488 17.609 1.959 1 97.62 198 LEU B N 1
ATOM 3405 C CA . LEU B 1 198 ? 3.92 17.375 0.584 1 97.62 198 LEU B CA 1
ATOM 3406 C C . LEU B 1 198 ? 4.254 15.906 0.36 1 97.62 198 LEU B C 1
ATOM 3408 O O . LEU B 1 198 ? 4.848 15.266 1.226 1 97.62 198 LEU B O 1
ATOM 3412 N N . PHE B 1 199 ? 3.848 15.422 -0.796 1 95.75 199 PHE B N 1
ATOM 3413 C CA . PHE B 1 199 ? 4.176 14.07 -1.222 1 95.75 199 PHE B CA 1
ATOM 3414 C C . PHE B 1 199 ? 4.848 14.078 -2.59 1 95.75 199 PHE B C 1
ATOM 3416 O O . PHE B 1 199 ? 6.059 14.281 -2.691 1 95.75 199 PHE B O 1
ATOM 3423 N N . SER B 1 200 ? 4.027 14.016 -3.711 1 95.31 200 SER B N 1
ATOM 3424 C CA . SER B 1 200 ? 4.598 13.922 -5.051 1 95.31 200 SER B CA 1
ATOM 3425 C C . SER B 1 200 ? 5.383 15.188 -5.402 1 95.31 200 SER B C 1
ATOM 3427 O O . SER B 1 200 ? 6.355 15.125 -6.16 1 95.31 200 SER B O 1
ATOM 3429 N N . GLY B 1 201 ? 5.008 16.297 -4.797 1 96.75 201 GLY B N 1
ATOM 3430 C CA . GLY B 1 201 ? 5.586 17.578 -5.125 1 96.75 201 GLY B CA 1
ATOM 3431 C C . GLY B 1 201 ? 7.07 17.672 -4.82 1 96.75 201 GLY B C 1
ATOM 3432 O O . GLY B 1 201 ? 7.773 18.516 -5.375 1 96.75 201 GLY B O 1
ATOM 3433 N N . VAL B 1 202 ? 7.543 16.797 -3.92 1 97.88 202 VAL B N 1
ATOM 3434 C CA . VAL B 1 202 ? 8.953 16.875 -3.559 1 97.88 202 VAL B CA 1
ATOM 3435 C C . VAL B 1 202 ? 9.695 15.656 -4.109 1 97.88 202 VAL B C 1
ATOM 3437 O O . VAL B 1 202 ? 10.828 15.383 -3.709 1 97.88 202 VAL B O 1
ATOM 3440 N N . ARG B 1 203 ? 9.055 14.891 -4.914 1 96.62 203 ARG B N 1
ATOM 3441 C CA . ARG B 1 203 ? 9.695 13.766 -5.59 1 96.62 203 ARG B CA 1
ATOM 3442 C C . ARG B 1 203 ? 10.219 14.172 -6.961 1 96.62 203 ARG B C 1
ATOM 3444 O O . ARG B 1 203 ? 9.758 15.164 -7.539 1 96.62 203 ARG B O 1
ATOM 3451 N N . GLU B 1 204 ? 11.188 13.406 -7.43 1 96.44 204 GLU B N 1
ATOM 3452 C CA . GLU B 1 204 ? 11.75 13.695 -8.75 1 96.44 204 GLU B CA 1
ATOM 3453 C C . GLU B 1 204 ? 10.656 13.703 -9.82 1 96.44 204 GLU B C 1
ATOM 3455 O O . GLU B 1 204 ? 9.844 12.781 -9.891 1 96.44 204 GLU B O 1
ATOM 3460 N N . SER B 1 205 ? 10.57 14.859 -10.617 1 95.44 205 SER B N 1
ATOM 3461 C CA . SER B 1 205 ? 9.609 15.07 -11.695 1 95.44 205 SER B CA 1
ATOM 3462 C C . SER B 1 205 ? 8.18 15.031 -11.18 1 95.44 205 SER B C 1
ATOM 3464 O O . SER B 1 205 ? 7.25 14.727 -11.93 1 95.44 205 SER B O 1
ATOM 3466 N N . CYS B 1 206 ? 8.008 15.164 -9.82 1 94.81 206 CYS B N 1
ATOM 3467 C CA . CYS B 1 206 ? 6.707 15.141 -9.156 1 94.81 206 CYS B CA 1
ATOM 3468 C C . CYS B 1 206 ? 5.984 13.828 -9.414 1 94.81 206 CYS B C 1
ATOM 3470 O O . CYS B 1 206 ? 4.762 13.805 -9.562 1 94.81 206 CYS B O 1
ATOM 3472 N N . HIS B 1 207 ? 6.828 12.766 -9.57 1 92.94 207 HIS B N 1
ATOM 3473 C CA . HIS B 1 207 ? 6.273 11.461 -9.898 1 92.94 207 HIS B CA 1
ATOM 3474 C C . HIS B 1 207 ? 6.281 10.539 -8.68 1 92.94 207 HIS B C 1
ATOM 3476 O O . HIS B 1 207 ? 7.324 10.344 -8.055 1 92.94 207 HIS B O 1
ATOM 3482 N N . VAL B 1 208 ? 5.172 9.891 -8.445 1 90.12 208 VAL B N 1
ATOM 3483 C CA . VAL B 1 208 ? 4.914 9.18 -7.195 1 90.12 208 VAL B CA 1
ATOM 3484 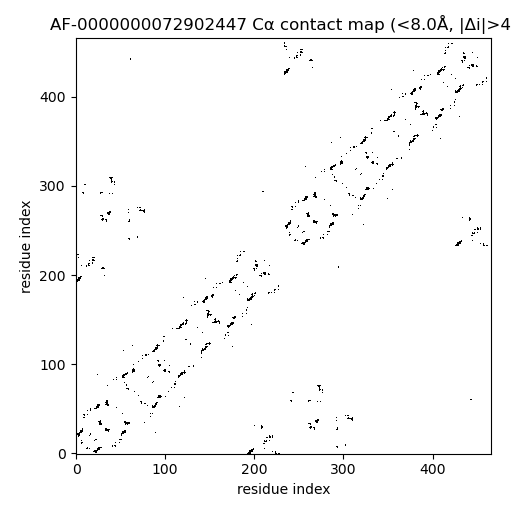C C . VAL B 1 208 ? 5.816 7.953 -7.105 1 90.12 208 VAL B C 1
ATOM 3486 O O . VAL B 1 208 ? 6.043 7.418 -6.016 1 90.12 208 VAL B O 1
ATOM 3489 N N . ARG B 1 209 ? 6.418 7.418 -8.211 1 89.62 209 ARG B N 1
ATOM 3490 C CA . ARG B 1 209 ? 7.25 6.219 -8.211 1 89.62 209 ARG B CA 1
ATOM 3491 C C . ARG B 1 209 ? 8.727 6.578 -8.188 1 89.62 209 ARG B C 1
ATOM 3493 O O . ARG B 1 209 ? 9.594 5.695 -8.203 1 89.62 209 ARG B O 1
ATOM 3500 N N . LYS B 1 210 ? 9.039 7.891 -8.219 1 93.44 210 LYS B N 1
ATOM 3501 C CA . LYS B 1 210 ? 10.43 8.344 -8.188 1 93.44 210 LYS B CA 1
ATOM 3502 C C . LYS B 1 210 ? 10.867 8.672 -6.762 1 93.44 210 LYS B C 1
ATOM 3504 O O . LYS B 1 210 ? 10.031 8.898 -5.887 1 93.44 210 LYS B O 1
ATOM 3509 N N . PRO B 1 211 ? 12.133 8.633 -6.547 1 94.25 211 PRO B N 1
ATOM 3510 C CA . PRO B 1 211 ? 12.641 8.977 -5.215 1 94.25 211 PRO B CA 1
ATOM 3511 C C . PRO B 1 211 ? 12.375 10.43 -4.836 1 94.25 211 PRO B C 1
ATOM 3513 O O . PRO B 1 211 ? 12.148 11.266 -5.711 1 94.25 211 PRO B O 1
ATOM 3516 N N . ILE B 1 212 ? 12.406 10.664 -3.623 1 96.75 212 ILE B N 1
ATOM 3517 C CA . ILE B 1 212 ? 12.312 12.031 -3.105 1 96.75 212 ILE B CA 1
ATOM 3518 C C . ILE B 1 212 ? 13.547 12.828 -3.518 1 96.75 212 ILE B C 1
ATOM 3520 O O . ILE B 1 212 ? 14.633 12.266 -3.666 1 96.75 212 ILE B O 1
ATOM 3524 N N . SER B 1 213 ? 13.359 14.094 -3.777 1 98.19 213 SER B N 1
ATOM 3525 C CA . SER B 1 213 ? 14.445 14.992 -4.16 1 98.19 213 SER B CA 1
ATOM 3526 C C . SER B 1 213 ? 14.922 15.812 -2.969 1 98.19 213 SER B C 1
ATOM 3528 O O . SER B 1 213 ? 14.172 16.609 -2.416 1 98.19 213 SER B O 1
ATOM 3530 N N . ALA B 1 214 ? 16.203 15.633 -2.609 1 98.69 214 ALA B N 1
ATOM 3531 C CA . ALA B 1 214 ? 16.797 16.438 -1.535 1 98.69 214 ALA B CA 1
ATOM 3532 C C . ALA B 1 214 ? 16.625 17.922 -1.802 1 98.69 214 ALA B C 1
ATOM 3534 O O . ALA B 1 214 ? 16.266 18.688 -0.902 1 98.69 214 ALA B O 1
ATOM 3535 N N . LYS B 1 215 ? 16.875 18.297 -3.014 1 98.62 215 LYS B N 1
ATOM 3536 C CA . LYS B 1 215 ? 16.781 19.688 -3.422 1 98.62 215 LYS B CA 1
ATOM 3537 C C . LYS B 1 215 ? 15.367 20.219 -3.246 1 98.62 215 LYS B C 1
ATOM 3539 O O . LYS B 1 215 ? 15.172 21.344 -2.762 1 98.62 215 LYS B O 1
ATOM 3544 N N . SER B 1 216 ? 14.398 19.406 -3.639 1 98.75 216 SER B N 1
ATOM 3545 C CA . SER B 1 216 ? 13.008 19.828 -3.543 1 98.75 216 SER B CA 1
ATOM 3546 C C . SER B 1 216 ? 12.578 19.984 -2.09 1 98.75 216 SER B C 1
ATOM 3548 O O . SER B 1 216 ? 11.883 20.953 -1.749 1 98.75 216 SER B O 1
ATOM 3550 N N . VAL B 1 217 ? 13 19.094 -1.207 1 98.88 217 VAL B N 1
ATOM 3551 C CA . VAL B 1 217 ? 12.656 19.172 0.208 1 98.88 217 VAL B CA 1
ATOM 3552 C C . VAL B 1 217 ? 13.305 20.406 0.825 1 98.88 217 VAL B C 1
ATOM 3554 O O . VAL B 1 217 ? 12.656 21.172 1.554 1 98.88 217 VAL B O 1
ATOM 3557 N N . ALA B 1 218 ? 14.547 20.625 0.486 1 98.88 218 ALA B N 1
ATOM 3558 C CA . ALA B 1 218 ? 15.281 21.781 1.012 1 98.88 218 ALA B CA 1
ATOM 3559 C C . ALA B 1 218 ? 14.633 23.078 0.57 1 98.88 218 ALA B C 1
ATOM 3561 O O . ALA B 1 218 ? 14.523 24.031 1.358 1 98.88 218 ALA B O 1
ATOM 3562 N N . LYS B 1 219 ? 14.258 23.125 -0.691 1 98.81 219 LYS B N 1
ATOM 3563 C CA . LYS B 1 219 ? 13.602 24.312 -1.214 1 98.81 219 LYS B CA 1
ATOM 3564 C C . LYS B 1 219 ? 12.273 24.578 -0.5 1 98.81 219 LYS B C 1
ATOM 3566 O O . LYS B 1 219 ? 11.953 25.719 -0.174 1 98.81 219 LYS B O 1
ATOM 3571 N N . ALA B 1 220 ? 11.5 23.547 -0.296 1 98.81 220 ALA B N 1
ATOM 3572 C CA . ALA B 1 220 ? 10.25 23.688 0.448 1 98.81 220 ALA B CA 1
ATOM 3573 C C . ALA B 1 220 ? 10.508 24.219 1.855 1 98.81 220 ALA B C 1
ATOM 3575 O O . ALA B 1 220 ? 9.781 25.094 2.336 1 98.81 220 ALA B O 1
ATOM 3576 N N . LYS B 1 221 ? 11.523 23.672 2.488 1 98.75 221 LYS B N 1
ATOM 3577 C CA . LYS B 1 221 ? 11.867 24.109 3.842 1 98.75 221 LYS B CA 1
ATOM 3578 C C . LYS B 1 221 ? 12.258 25.578 3.863 1 98.75 221 LYS B C 1
ATOM 3580 O O . LYS B 1 221 ? 11.859 26.328 4.762 1 98.75 221 LYS B O 1
ATOM 3585 N N . GLU B 1 222 ? 13.031 25.953 2.898 1 98.56 222 GLU B N 1
ATOM 3586 C CA . GLU B 1 222 ? 13.43 27.344 2.789 1 98.56 222 GLU B CA 1
ATOM 3587 C C . GLU B 1 222 ? 12.211 28.266 2.715 1 98.56 222 GLU B C 1
ATOM 3589 O O . GLU B 1 222 ? 12.172 29.297 3.375 1 98.56 222 GLU B O 1
ATOM 3594 N N . ILE B 1 223 ? 11.281 27.906 1.917 1 98.44 223 ILE B N 1
ATOM 3595 C CA . ILE B 1 223 ? 10.07 28.688 1.734 1 98.44 223 ILE B CA 1
ATOM 3596 C C . ILE B 1 223 ? 9.289 28.75 3.047 1 98.44 223 ILE B C 1
ATOM 3598 O O . ILE B 1 223 ? 8.836 29.828 3.459 1 98.44 223 ILE B O 1
ATOM 3602 N N . VAL B 1 224 ? 9.117 27.625 3.713 1 98.12 224 VAL B N 1
ATOM 3603 C CA . VAL B 1 224 ? 8.391 27.531 4.977 1 98.12 224 VAL B CA 1
ATOM 3604 C C . VAL B 1 224 ? 9.055 28.438 6.016 1 98.12 224 VAL B C 1
ATOM 3606 O O . VAL B 1 224 ? 8.367 29.156 6.746 1 98.12 224 VAL B O 1
ATOM 3609 N N . GLU B 1 225 ? 10.375 28.453 6.051 1 97.62 225 GLU B N 1
ATOM 3610 C CA . GLU B 1 225 ? 11.125 29.281 6.996 1 97.62 225 GLU B CA 1
ATOM 3611 C C . GLU B 1 225 ? 10.945 30.766 6.695 1 97.62 225 GLU B C 1
ATOM 3613 O O . GLU B 1 225 ? 10.836 31.578 7.609 1 97.62 225 GLU B O 1
ATOM 3618 N N . LEU B 1 226 ? 10.969 31.047 5.422 1 96.75 226 LEU B N 1
ATOM 3619 C CA . LEU B 1 226 ? 10.742 32.406 5.016 1 96.75 226 LEU B CA 1
ATOM 3620 C C . LEU B 1 226 ? 9.375 32.906 5.48 1 96.75 226 LEU B C 1
ATOM 3622 O O . LEU B 1 226 ? 9.25 34.031 5.988 1 96.75 226 LEU B O 1
ATOM 3626 N N . ILE B 1 227 ? 8.391 32.094 5.27 1 96.25 227 ILE B N 1
ATOM 3627 C CA . ILE B 1 227 ? 7.031 32.438 5.652 1 96.25 227 ILE B CA 1
ATOM 3628 C C . ILE B 1 227 ? 6.938 32.562 7.168 1 96.25 227 ILE B C 1
ATOM 3630 O O . ILE B 1 227 ? 6.281 33.469 7.68 1 96.25 227 ILE B O 1
ATOM 3634 N N . ASN B 1 228 ? 7.543 31.672 7.945 1 96.38 228 ASN B N 1
ATOM 3635 C CA . ASN B 1 228 ? 7.543 31.734 9.406 1 96.38 228 ASN B CA 1
ATOM 3636 C C . ASN B 1 228 ? 8.156 33.031 9.906 1 96.38 228 ASN B C 1
ATOM 3638 O O . ASN B 1 228 ? 7.656 33.625 10.867 1 96.38 228 ASN B O 1
ATOM 3642 N N . LYS B 1 229 ? 9.18 33.5 9.281 1 95.62 229 LYS B N 1
ATOM 3643 C CA . LYS B 1 229 ? 9.82 34.75 9.648 1 95.62 229 LYS B CA 1
ATOM 3644 C C . LYS B 1 229 ? 8.898 35.938 9.391 1 95.62 229 LYS B C 1
ATOM 3646 O O . LYS B 1 229 ? 8.844 36.875 10.188 1 95.62 229 LYS B O 1
ATOM 3651 N N . LYS B 1 230 ? 8.227 35.812 8.328 1 93.38 230 LYS B N 1
ATOM 3652 C CA . LYS B 1 230 ? 7.305 36.906 7.973 1 93.38 230 LYS B CA 1
ATOM 3653 C C . LYS B 1 230 ? 6.141 36.969 8.953 1 93.38 230 LYS B C 1
ATOM 3655 O O . LYS B 1 230 ? 5.672 38.062 9.289 1 93.38 230 LYS B O 1
ATOM 3660 N N . ARG B 1 231 ? 5.648 35.812 9.391 1 90.62 231 ARG B N 1
ATOM 3661 C CA . ARG B 1 231 ? 4.496 35.719 10.281 1 90.62 231 ARG B CA 1
ATOM 3662 C C . ARG B 1 231 ? 4.875 36.125 11.703 1 90.62 231 ARG B C 1
ATOM 3664 O O . ARG B 1 231 ? 4.023 36.562 12.477 1 90.62 231 ARG B O 1
ATOM 3671 N N . GLU B 1 232 ? 6.051 35.969 12.188 1 87.69 232 GLU B N 1
ATOM 3672 C CA . GLU B 1 232 ? 6.527 36.406 13.5 1 87.69 232 GLU B CA 1
ATOM 3673 C C . GLU B 1 232 ? 6.695 37.938 13.562 1 87.69 232 GLU B C 1
ATOM 3675 O O . GLU B 1 232 ? 6.648 38.531 14.641 1 87.69 232 GLU B O 1
ATOM 3680 N N . LYS B 1 233 ? 6.848 38.719 12.516 1 77.06 233 LYS B N 1
ATOM 3681 C CA . LYS B 1 233 ? 6.969 40.188 12.484 1 77.06 233 LYS B CA 1
ATOM 3682 C C . LYS B 1 233 ? 5.598 40.844 12.469 1 77.06 233 LYS B C 1
ATOM 3684 O O . LYS B 1 233 ? 4.652 40.312 11.883 1 77.06 233 LYS B O 1
#

Sequence (466 aa):
MLLEIAVTTVEDALIAQENGADRMVVMSSVGNEGVTPSFGLVEEIKKFSFVPLSVLIQPHCQTYAYNKYDVKTMCRDIEMMKELKVEGVSFGCLTKEGEIDKQMLELLLYRARGMHVSFHNAFDFIKDQGEALELLAQYKEVKSVWTSGRERTALNGLPHIKRLLKKSNRPHLTGCRGLKPENLKAFLDVTDVEEVHLFSGVRESCHVRKPISAKSVAKAKEIVELINKKREKMLLEIAVTTVEDALIAQENGADRMVVMSSVGNEGVTPSFGLVEEIKKFSFVPLSVLIQPHCQTYAYNKYDVKTMCRDIEMMKELKVEGVSFGCLTKEGEIDKQMLELLLYRARGMHVSFHNAFDFIKDQGEALELLAQYKEVKSVWTSGRERTALNGLPHIKRLLKKSNRPHLTGCRGLKPENLKAFLDVTDVEEVHLFSGVRESCHVRKPISAKSVAKAKEIVELINKKREK

pLDDT: mean 96.09, std 4.94, range [63.16, 98.88]

Radius of gyration: 22.83 Å; Cα contacts (8 Å, |Δi|>4): 1051; chains: 2; bounding box: 46×78×51 Å

Nearest PDB structures (foldseek):
  1twd-assembly1_A  TM=9.290E-01  e=2.765E-21  Shigella flexneri
  4r9x-assembly1_B-2  TM=9.486E-01  e=5.552E-21  Bacillus anthracis
  3iwp-assembly6_F  TM=9.347E-01  e=3.778E-20  Homo sapiens
  3iwp-assembly5_C  TM=9.389E-01  e=6.755E-20  Homo sapiens
  3iwp-assembly7_H  TM=9.423E-01  e=7.056E-18  Homo sapiens